Protein AF-0000000084334167 (afdb_homodimer)

Sequence (388 aa):
MSETTDVIQELLEGVALDKNYRTTALDLLEKGESRYVRDLKLNFTSTLTSEHLSTKECALLGLSTAINNTNKPLADYYTKYAEAQGATAADVAEAVGCASLLASNNIFYRFRHFTQKEKYTQIPARIRMQLMMKPVTGKEFFELMSLAISAVNGCEMCVNAHEDSLIK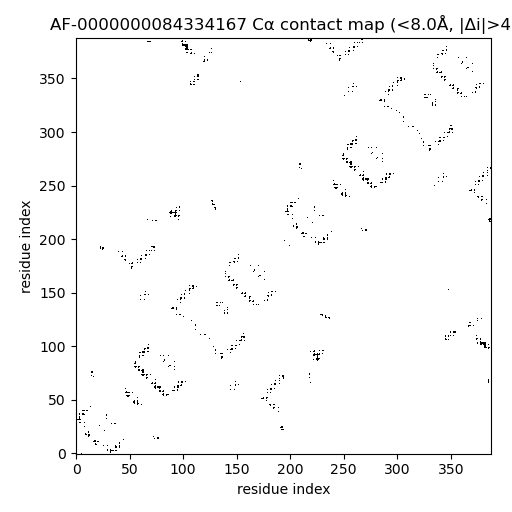LGTTEERIFDAVRIASLVTATGKVVYMSETTDVIQELLEGVALDKNYRTTALDLLEKGESRYVRDLKLNFTSTLTSEHLSTKECALLGLSTAINNTNKPLADYYTKYAEAQGATAADVAEAVGCASLLASNNIFYRFRHFTQKEKYTQIPARIRMQLMMKPVTGKEFFELMSLAISAVNGCEMCVNAHEDSLIKLGTTEERIFDAVRIASLVTATGKVVY

InterPro domains:
  IPR003779 Alkyl hydroperoxide reductase AhpD/CMD-like [PF02627] (142-191)
  IPR004674 Alkylhydroperoxidase AhpD [MF_01676] (8-194)
  IPR004675 Alkylhydroperoxidase AhpD core [TIGR00778] (142-183)
  IPR029032 AhpD-like [G3DSA:1.20.1290.10] (24-194)
  IPR029032 AhpD-like [SSF69118] (28-193)

Radius of gyration: 21.42 Å; Cα contacts (8 Å, |Δi|>4): 583; chains: 2; bounding box: 58×65×52 Å

pLDDT: mean 96.2, std 3.59, range [67.12, 98.88]

Structure (mmCIF, N/CA/C/O backbone):
data_AF-0000000084334167-model_v1
#
loop_
_entity.id
_entity.type
_entity.pdbx_description
1 polymer 'Alkyl hydroperoxide reductase AhpD'
#
loop_
_atom_site.group_PDB
_atom_site.id
_atom_site.type_symbol
_atom_site.label_atom_id
_atom_site.label_alt_id
_atom_site.label_comp_id
_atom_site.label_asym_id
_atom_site.label_entity_id
_atom_site.label_seq_id
_atom_site.pdbx_PDB_ins_code
_atom_site.Cartn_x
_atom_site.Cartn_y
_atom_site.Cartn_z
_atom_site.occupancy
_atom_site.B_iso_or_equiv
_atom_site.auth_seq_id
_atom_site.auth_comp_id
_atom_site.auth_asym_id
_atom_site.auth_atom_id
_atom_site.pdbx_PDB_model_num
ATOM 1 N N . MET A 1 1 ? -16.312 -36.406 5.895 1 72.94 1 MET A N 1
ATOM 2 C CA . MET A 1 1 ? -15.773 -35.094 5.527 1 72.94 1 MET A CA 1
ATOM 3 C C . MET A 1 1 ? -16.516 -34.531 4.312 1 72.94 1 MET A C 1
ATOM 5 O O . MET A 1 1 ? -16.781 -35.25 3.352 1 72.94 1 MET A O 1
ATOM 9 N N . SER A 1 2 ? -17.094 -33.312 4.504 1 85.38 2 SER A N 1
ATOM 10 C CA . SER A 1 2 ? -17.891 -32.75 3.432 1 85.38 2 SER A CA 1
ATOM 11 C C . SER A 1 2 ? -17.047 -32.438 2.199 1 85.38 2 SER A C 1
ATOM 13 O O . SER A 1 2 ? -15.812 -32.406 2.283 1 85.38 2 SER A O 1
ATOM 15 N N . GLU A 1 3 ? -17.656 -32.562 1.034 1 90.06 3 GLU A N 1
ATOM 16 C CA . GLU A 1 3 ? -16.984 -32.219 -0.211 1 90.06 3 GLU A CA 1
ATOM 17 C C . GLU A 1 3 ? -16.234 -30.891 -0.086 1 90.06 3 GLU A C 1
ATOM 19 O O . GLU A 1 3 ? -15.109 -30.75 -0.576 1 90.06 3 GLU A O 1
ATOM 24 N N . THR A 1 4 ? -16.859 -29.969 0.561 1 92.75 4 THR A N 1
ATOM 25 C CA . THR A 1 4 ? -16.25 -28.656 0.755 1 92.75 4 THR A CA 1
ATOM 26 C C . THR A 1 4 ? -14.992 -28.766 1.609 1 92.75 4 THR A C 1
ATOM 28 O O . THR A 1 4 ? -13.992 -28.094 1.337 1 92.75 4 THR A O 1
ATOM 31 N N . THR A 1 5 ? -15.039 -29.531 2.568 1 94.62 5 THR A N 1
ATOM 32 C CA . THR A 1 5 ? -13.859 -29.766 3.402 1 94.62 5 THR A CA 1
ATOM 33 C C . THR A 1 5 ? -12.719 -30.344 2.574 1 94.62 5 THR A C 1
ATOM 35 O O . THR A 1 5 ? -11.562 -29.938 2.732 1 94.62 5 THR A O 1
ATOM 38 N N . ASP A 1 6 ? -13.031 -31.25 1.752 1 95.31 6 ASP A N 1
ATOM 39 C CA . ASP A 1 6 ? -12.023 -31.859 0.894 1 95.31 6 ASP A CA 1
ATOM 40 C C . ASP A 1 6 ? -11.359 -30.828 -0.006 1 95.31 6 ASP A C 1
ATOM 42 O O . ASP A 1 6 ? -10.133 -30.812 -0.16 1 95.31 6 ASP A O 1
ATOM 46 N N . VAL A 1 7 ? -12.141 -30 -0.585 1 95.81 7 VAL A N 1
ATOM 47 C CA . VAL A 1 7 ? -11.625 -28.984 -1.503 1 95.81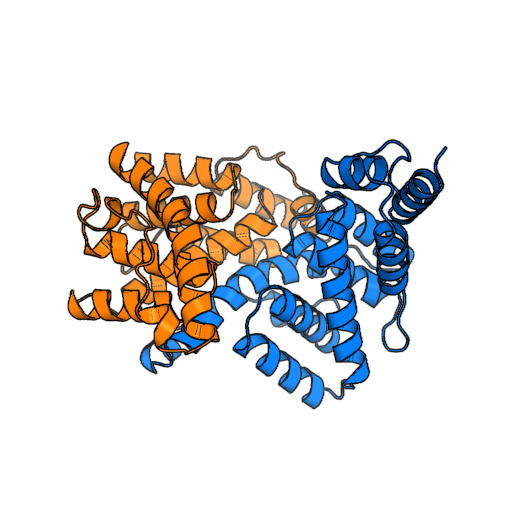 7 VAL A CA 1
ATOM 48 C C . VAL A 1 7 ? -10.766 -27.984 -0.738 1 95.81 7 VAL A C 1
ATOM 50 O O . VAL A 1 7 ? -9.727 -27.531 -1.239 1 95.81 7 VAL A O 1
ATOM 53 N N . ILE A 1 8 ? -11.188 -27.656 0.467 1 96.56 8 ILE A N 1
ATOM 54 C CA . ILE A 1 8 ? -10.398 -26.75 1.3 1 96.56 8 ILE A CA 1
ATOM 55 C C . ILE A 1 8 ? -9.039 -27.375 1.604 1 96.56 8 ILE A C 1
ATOM 57 O O . ILE A 1 8 ? -8.008 -26.703 1.513 1 96.56 8 ILE A O 1
ATOM 61 N N . GLN A 1 9 ? -9.07 -28.594 1.919 1 96.25 9 GLN A N 1
ATOM 62 C CA . GLN A 1 9 ? -7.82 -29.281 2.219 1 96.25 9 GLN A CA 1
ATOM 63 C C . GLN A 1 9 ? -6.922 -29.344 0.987 1 96.25 9 GLN A C 1
ATOM 65 O O . GLN A 1 9 ? -5.699 -29.219 1.097 1 96.25 9 GLN A O 1
ATOM 70 N N . GLU A 1 10 ? -7.457 -29.547 -0.134 1 96.25 10 GLU A N 1
ATOM 71 C CA . GLU A 1 10 ? -6.691 -29.516 -1.375 1 96.25 10 GLU A CA 1
ATOM 72 C C . GLU A 1 10 ? -6.086 -28.141 -1.628 1 96.25 10 GLU A C 1
ATOM 74 O O . GLU A 1 10 ? -4.93 -28.031 -2.051 1 96.25 10 GLU A O 1
ATOM 79 N N . LEU A 1 11 ? -6.867 -27.125 -1.392 1 96.31 11 LEU A N 1
ATOM 80 C CA . LEU A 1 11 ? -6.383 -25.75 -1.525 1 96.31 11 LEU A CA 1
ATOM 81 C C . LEU A 1 11 ? -5.207 -25.5 -0.586 1 96.31 11 LEU A C 1
ATOM 83 O O . LEU A 1 11 ? -4.176 -24.969 -1.005 1 96.31 11 LEU A O 1
ATOM 87 N N . LEU A 1 12 ? -5.41 -25.891 0.655 1 97.19 12 LEU A N 1
ATOM 88 C CA . LEU A 1 12 ? -4.375 -25.672 1.661 1 97.19 12 LEU A CA 1
ATOM 89 C C . LEU A 1 12 ? -3.104 -26.438 1.298 1 97.19 12 LEU A C 1
ATOM 91 O O . LEU A 1 12 ? -1.997 -25.906 1.442 1 97.19 12 LEU A O 1
ATOM 95 N N . GLU A 1 13 ? -3.242 -27.641 0.806 1 95.69 13 GLU A N 1
ATOM 96 C CA . GLU A 1 13 ? -2.098 -28.391 0.311 1 95.69 13 GLU A CA 1
ATOM 97 C C . GLU A 1 13 ? -1.418 -27.672 -0.85 1 95.69 13 GLU A C 1
ATOM 99 O O . GLU A 1 13 ? -0.189 -27.641 -0.937 1 95.69 13 GLU A O 1
ATOM 104 N N . GLY A 1 14 ? -2.182 -27.125 -1.671 1 95.06 14 GLY A N 1
ATOM 105 C CA . GLY A 1 14 ? -1.679 -26.406 -2.828 1 95.06 14 GLY A CA 1
ATOM 106 C C . GLY A 1 14 ? -0.851 -25.188 -2.459 1 95.06 14 GLY A C 1
ATOM 107 O O . GLY A 1 14 ? 0.048 -24.797 -3.205 1 95.06 14 GLY A O 1
ATOM 108 N N . VAL A 1 15 ? -1.166 -24.625 -1.299 1 95.56 15 VAL A N 1
ATOM 109 C CA . VAL A 1 15 ? -0.418 -23.438 -0.874 1 95.56 15 VAL A CA 1
ATOM 110 C C . VAL A 1 15 ? 0.571 -23.828 0.224 1 95.56 15 VAL A C 1
ATOM 112 O O . VAL A 1 15 ? 1.09 -22.953 0.932 1 95.56 15 VAL A O 1
ATOM 115 N N . ALA A 1 16 ? 0.739 -25.125 0.375 1 95.88 16 ALA A N 1
ATOM 116 C CA . ALA A 1 16 ? 1.73 -25.703 1.276 1 95.88 16 ALA A CA 1
ATOM 117 C C . ALA A 1 16 ? 1.433 -25.344 2.729 1 95.88 16 ALA A C 1
ATOM 119 O O . ALA A 1 16 ? 2.344 -25.016 3.49 1 95.88 16 ALA A O 1
ATOM 120 N N . LEU A 1 17 ? 0.202 -25.344 3.07 1 96.62 17 LEU A N 1
ATOM 121 C CA . LEU A 1 17 ? -0.225 -25.156 4.453 1 96.62 17 LEU A CA 1
ATOM 122 C C . LEU A 1 17 ? -0.758 -26.469 5.039 1 96.62 17 LEU A C 1
ATOM 124 O O . LEU A 1 17 ? -1.127 -27.375 4.301 1 96.62 17 LEU A O 1
ATOM 128 N N . ASP A 1 18 ? -0.769 -26.484 6.332 1 97.12 18 ASP A N 1
ATOM 129 C CA . ASP A 1 18 ? -1.311 -27.656 7.039 1 97.12 18 ASP A CA 1
ATOM 130 C C . ASP A 1 18 ? -2.799 -27.828 6.746 1 97.12 18 ASP A C 1
ATOM 132 O O . ASP A 1 18 ? -3.545 -26.844 6.688 1 97.12 18 ASP A O 1
ATOM 136 N N . LYS A 1 19 ? -3.197 -29.062 6.637 1 94.88 19 LYS A N 1
ATOM 137 C CA . LYS A 1 19 ? -4.582 -29.375 6.301 1 94.88 19 LYS A CA 1
ATOM 138 C C . LYS A 1 19 ? -5.543 -28.828 7.352 1 94.88 19 LYS A C 1
ATOM 140 O O . LYS A 1 19 ? -6.723 -28.609 7.062 1 94.88 19 LYS A O 1
ATOM 145 N N . ASN A 1 20 ? -5.027 -28.562 8.57 1 95.06 20 ASN A N 1
ATOM 146 C CA . ASN A 1 20 ? -5.883 -28.094 9.648 1 95.06 20 ASN A CA 1
ATOM 147 C C . ASN A 1 20 ? -5.805 -26.578 9.789 1 95.06 20 ASN A C 1
ATOM 149 O O . ASN A 1 20 ? -6.441 -26 10.672 1 95.06 20 ASN A O 1
ATOM 153 N N . TYR A 1 21 ? -5.047 -25.953 9 1 96.56 21 TYR A N 1
ATOM 154 C CA . TYR A 1 21 ? -4.988 -24.484 8.992 1 96.56 21 TYR A CA 1
ATOM 155 C C . TYR A 1 21 ? -6.371 -23.891 8.781 1 96.56 21 TYR A C 1
ATOM 157 O O . TYR A 1 21 ? -7.145 -24.375 7.949 1 96.56 21 TYR A O 1
ATOM 165 N N . ARG A 1 22 ? -6.703 -22.938 9.602 1 95.06 22 ARG A N 1
ATOM 166 C CA . ARG A 1 22 ? -8 -22.297 9.438 1 95.06 22 ARG A CA 1
ATOM 167 C C . ARG A 1 22 ? -7.906 -20.797 9.727 1 95.06 22 ARG A C 1
ATOM 169 O O . ARG A 1 22 ? -7.098 -20.375 10.547 1 95.06 22 ARG A O 1
ATOM 176 N N . THR A 1 23 ? -8.688 -20.156 8.977 1 96.81 23 THR A N 1
ATOM 177 C CA . THR A 1 23 ? -9.016 -18.766 9.227 1 96.81 23 THR A CA 1
ATOM 178 C C . THR A 1 23 ? -10.516 -18.594 9.445 1 96.81 23 THR A C 1
ATOM 180 O O . THR A 1 23 ? -11.297 -19.516 9.18 1 96.81 23 THR A O 1
ATOM 183 N N . THR A 1 24 ? -10.961 -17.422 9.953 1 95.75 24 THR A N 1
ATOM 184 C CA . THR A 1 24 ? -12.383 -17.141 10.094 1 95.75 24 THR A CA 1
ATOM 185 C C . THR A 1 24 ? -13.102 -17.328 8.758 1 95.75 24 THR A C 1
ATOM 187 O O . THR A 1 24 ? -14.195 -17.906 8.711 1 95.75 24 THR A O 1
ATOM 190 N N . ALA A 1 25 ? -12.516 -16.891 7.672 1 95.5 25 ALA A N 1
ATOM 191 C CA . ALA A 1 25 ? -13.109 -17 6.34 1 95.5 25 ALA A CA 1
ATOM 192 C C . ALA A 1 25 ? -13.258 -18.453 5.918 1 95.5 25 ALA A C 1
ATOM 194 O O . ALA A 1 25 ? -14.312 -18.875 5.441 1 95.5 25 ALA A O 1
ATOM 195 N N . LEU A 1 26 ? -12.156 -19.203 6.09 1 95.69 26 LEU A N 1
ATOM 196 C CA . LEU A 1 26 ? -12.195 -20.609 5.727 1 95.69 26 LEU A CA 1
ATOM 197 C C . LEU A 1 26 ? -13.25 -21.359 6.543 1 95.69 26 LEU A C 1
ATOM 199 O O . LEU A 1 26 ? -14 -22.172 6 1 95.69 26 LEU A O 1
ATOM 203 N N . ASP A 1 27 ? -13.375 -21.047 7.824 1 96.06 27 ASP A N 1
ATOM 204 C CA . ASP A 1 27 ? -14.344 -21.672 8.703 1 96.06 27 ASP A CA 1
ATOM 205 C C . ASP A 1 27 ? -15.773 -21.406 8.234 1 96.06 27 ASP A C 1
ATOM 207 O O . ASP A 1 27 ? -16.609 -22.312 8.203 1 96.06 27 ASP A O 1
ATOM 211 N N . LEU A 1 28 ? -16 -20.188 7.871 1 95.81 28 LEU A N 1
ATOM 212 C CA . LEU A 1 28 ? -17.344 -19.797 7.441 1 95.81 28 LEU A CA 1
ATOM 213 C C . LEU A 1 28 ? -17.703 -20.469 6.117 1 95.81 28 LEU A C 1
ATOM 215 O O . LEU A 1 28 ? -18.828 -20.922 5.93 1 95.81 28 LEU A O 1
ATOM 219 N N . LEU A 1 29 ? -16.734 -20.5 5.18 1 95.62 29 LEU A N 1
ATOM 220 C CA . LEU A 1 29 ? -16.969 -21.172 3.898 1 95.62 29 LEU A CA 1
ATOM 221 C C . LEU A 1 29 ? -17.234 -22.656 4.09 1 95.62 29 LEU A C 1
ATOM 223 O O . LEU A 1 29 ? -18.078 -23.234 3.412 1 95.62 29 LEU A O 1
ATOM 227 N N . GLU A 1 30 ? -16.5 -23.25 4.926 1 95.19 30 GLU A N 1
ATOM 228 C CA . GLU A 1 30 ? -16.672 -24.672 5.207 1 95.19 30 GLU A CA 1
ATOM 229 C C . GLU A 1 30 ? -18.031 -24.938 5.848 1 95.19 30 GLU A C 1
ATOM 231 O O . GLU A 1 30 ? -18.766 -25.844 5.414 1 95.19 30 GLU A O 1
ATOM 236 N N . LYS A 1 31 ? -18.344 -24.188 6.898 1 95.62 31 LYS A N 1
ATOM 237 C CA . LYS A 1 31 ? -19.609 -24.359 7.609 1 95.62 31 LYS A CA 1
ATOM 238 C C . LYS A 1 31 ? -20.797 -24.188 6.668 1 95.62 31 LYS A C 1
ATOM 240 O O . LYS A 1 31 ? -21.812 -24.891 6.797 1 95.62 31 LYS A O 1
ATOM 245 N N . GLY A 1 32 ? -20.641 -23.297 5.719 1 96.5 32 GLY A N 1
ATOM 246 C CA . GLY A 1 32 ? -21.703 -23 4.777 1 96.5 32 GLY A CA 1
ATOM 247 C C . GLY A 1 32 ? -21.703 -23.938 3.576 1 96.5 32 GLY A C 1
ATOM 248 O O . GLY A 1 32 ? -22.609 -23.875 2.74 1 96.5 32 GLY A O 1
ATOM 249 N N . GLU A 1 33 ? -20.625 -24.797 3.461 1 94.81 33 GLU A N 1
ATOM 250 C CA . GLU A 1 33 ? -20.469 -25.688 2.316 1 94.81 33 GLU A CA 1
ATOM 251 C C . GLU A 1 33 ? -20.469 -24.906 1.004 1 94.81 33 GLU A C 1
ATOM 253 O O . GLU A 1 33 ? -21.203 -25.25 0.073 1 94.81 33 GLU A O 1
ATOM 258 N N . SER A 1 34 ? -19.812 -23.875 1.021 1 95.5 34 SER A N 1
ATOM 259 C CA . SER A 1 34 ? -19.844 -22.922 -0.092 1 95.5 34 SER A CA 1
ATOM 260 C C . SER A 1 34 ? -19.25 -23.547 -1.355 1 95.5 34 SER A C 1
ATOM 262 O O . SER A 1 34 ? -18.141 -24.078 -1.329 1 95.5 34 SER A O 1
ATOM 264 N N . ARG A 1 35 ? -19.859 -23.297 -2.482 1 93.62 35 ARG A N 1
ATOM 265 C CA . ARG A 1 35 ? -19.359 -23.781 -3.773 1 93.62 35 ARG A CA 1
ATOM 266 C C . ARG A 1 35 ? -18.203 -22.906 -4.266 1 93.62 35 ARG A C 1
ATOM 268 O O . ARG A 1 35 ? -17.469 -23.312 -5.164 1 93.62 35 ARG A O 1
ATOM 275 N N . TYR A 1 36 ? -18.047 -21.766 -3.65 1 96.69 36 TYR A N 1
ATOM 276 C CA . TYR A 1 36 ? -17.016 -20.828 -4.066 1 96.69 36 TYR A CA 1
ATOM 277 C C . TYR A 1 36 ? -15.625 -21.422 -3.859 1 96.69 36 TYR A C 1
ATOM 279 O O . TYR A 1 36 ? -14.68 -21.078 -4.566 1 96.69 36 TYR A O 1
ATOM 287 N N . VAL A 1 37 ? -15.5 -22.344 -2.998 1 96 37 VAL A N 1
ATOM 288 C CA . VAL A 1 37 ? -14.195 -22.891 -2.639 1 96 37 VAL A CA 1
ATOM 289 C C . VAL A 1 37 ? -13.57 -23.578 -3.852 1 96 37 VAL A C 1
ATOM 291 O O . VAL A 1 37 ? -12.352 -23.547 -4.023 1 96 37 VAL A O 1
ATOM 294 N N . ARG A 1 38 ? -14.328 -24.141 -4.609 1 95.5 38 ARG A N 1
ATOM 295 C CA . ARG A 1 38 ? -13.82 -24.797 -5.812 1 95.5 38 ARG A CA 1
ATOM 296 C C . ARG A 1 38 ? -13.266 -23.766 -6.797 1 95.5 38 ARG A C 1
ATOM 298 O O . ARG A 1 38 ? -12.195 -23.969 -7.375 1 95.5 38 ARG A O 1
ATOM 305 N N . ASP A 1 39 ? -14.031 -22.703 -7.074 1 97.25 39 ASP A N 1
ATOM 306 C CA . ASP A 1 39 ? -13.547 -21.609 -7.926 1 97.25 39 ASP A CA 1
ATOM 307 C C . ASP A 1 39 ? -12.234 -21.031 -7.395 1 97.25 39 ASP A C 1
ATOM 309 O O . ASP A 1 39 ? -11.305 -20.797 -8.164 1 97.25 39 ASP A O 1
ATOM 313 N N . LEU A 1 40 ? -12.227 -20.812 -6.074 1 97.38 40 LEU A N 1
ATOM 314 C CA . LEU A 1 40 ? -11.047 -20.25 -5.43 1 97.38 40 LEU A CA 1
ATOM 315 C C . LEU A 1 40 ? -9.828 -21.125 -5.668 1 97.38 40 LEU A C 1
ATOM 317 O O . LEU A 1 40 ? -8.758 -20.625 -6.023 1 97.38 40 LEU A O 1
ATOM 321 N N . LYS A 1 41 ? -9.977 -22.359 -5.48 1 96.94 41 LYS A N 1
ATOM 322 C CA . LYS A 1 41 ? -8.883 -23.312 -5.672 1 96.94 41 LYS A CA 1
ATOM 323 C C . LYS A 1 41 ? -8.383 -23.281 -7.113 1 96.94 41 LYS A C 1
ATOM 325 O O . LYS A 1 41 ? -7.176 -23.188 -7.355 1 96.94 41 LYS A O 1
ATOM 330 N N . LEU A 1 42 ? -9.258 -23.359 -8.039 1 97.12 42 LEU A N 1
ATOM 331 C CA . LEU A 1 42 ? -8.883 -23.391 -9.445 1 97.12 42 LEU A CA 1
ATOM 332 C C . LEU A 1 42 ? -8.273 -22.062 -9.875 1 97.12 42 LEU A C 1
ATOM 334 O O . LEU A 1 42 ? -7.316 -22.031 -10.656 1 97.12 42 LEU A O 1
ATOM 338 N N . ASN A 1 43 ? -8.867 -20.969 -9.414 1 97.81 43 ASN A N 1
ATOM 339 C CA . ASN A 1 43 ? -8.297 -19.656 -9.688 1 97.81 43 ASN A CA 1
ATOM 340 C C . ASN A 1 43 ? -6.883 -19.547 -9.133 1 97.81 43 ASN A C 1
ATOM 342 O O . ASN A 1 43 ? -5.984 -19.031 -9.805 1 97.81 43 ASN A O 1
ATOM 346 N N . PHE A 1 44 ? -6.695 -20.016 -7.938 1 98.19 44 PHE A N 1
ATOM 347 C CA . PHE A 1 44 ? -5.355 -19.984 -7.367 1 98.19 44 PHE A CA 1
ATOM 348 C C . PHE A 1 44 ? -4.387 -20.797 -8.219 1 98.19 44 PHE A C 1
ATOM 350 O O . PHE A 1 44 ? -3.293 -20.328 -8.539 1 98.19 44 PHE A O 1
ATOM 357 N N . THR A 1 45 ? -4.75 -21.969 -8.602 1 97.62 45 THR A N 1
ATOM 358 C CA . THR A 1 45 ? -3.887 -22.859 -9.375 1 97.62 45 THR A CA 1
ATOM 359 C C . THR A 1 45 ? -3.482 -22.203 -10.695 1 97.62 45 THR A C 1
ATOM 361 O O . THR A 1 45 ? -2.361 -22.391 -11.172 1 97.62 45 THR A O 1
ATOM 364 N N . SER A 1 46 ? -4.316 -21.438 -11.219 1 97.5 46 SER A N 1
ATOM 365 C CA . SER A 1 46 ? -4.074 -20.812 -12.508 1 97.5 46 SER A CA 1
ATOM 366 C C . SER A 1 46 ? -3.061 -19.688 -12.398 1 97.5 46 SER A C 1
ATOM 368 O O . SER A 1 46 ? -2.611 -19.141 -13.406 1 97.5 46 SER A O 1
ATOM 370 N N . THR A 1 47 ? -2.74 -19.297 -11.203 1 98.38 47 THR A N 1
ATOM 371 C CA . THR A 1 47 ? -1.73 -18.266 -11.039 1 98.38 47 THR A CA 1
ATOM 372 C C . THR A 1 47 ? -0.327 -18.844 -11.164 1 98.38 47 THR A C 1
ATOM 374 O O . THR A 1 47 ? 0.654 -18.109 -11.258 1 98.38 47 THR A O 1
ATOM 377 N N . LEU A 1 48 ? -0.208 -20.125 -11.227 1 98.12 48 LEU A N 1
ATOM 378 C CA . LEU A 1 48 ? 1.088 -20.766 -11.078 1 98.12 48 LEU A CA 1
ATOM 379 C C . LEU A 1 48 ? 1.783 -20.922 -12.422 1 98.12 48 LEU A C 1
ATOM 381 O O . LEU A 1 48 ? 3 -21.125 -12.477 1 98.12 48 LEU A O 1
ATOM 385 N N . THR A 1 49 ? 0.991 -20.859 -13.461 1 97.69 49 THR A N 1
ATOM 386 C CA . THR A 1 49 ? 1.523 -20.969 -14.812 1 97.69 49 THR A CA 1
ATOM 387 C C . THR A 1 49 ? 0.83 -19.969 -15.742 1 97.69 49 THR A C 1
ATOM 389 O O . THR A 1 49 ? -0.197 -19.391 -15.391 1 97.69 49 THR A O 1
ATOM 392 N N . SER A 1 50 ? 1.448 -19.734 -16.844 1 97.62 50 SER A N 1
ATOM 393 C CA . SER A 1 50 ? 0.918 -18.828 -17.859 1 97.62 50 SER A CA 1
ATOM 394 C C . SER A 1 50 ? 1.462 -19.172 -19.234 1 97.62 50 SER A C 1
ATOM 396 O O . SER A 1 50 ? 2.57 -19.703 -19.359 1 97.62 50 SER A O 1
ATOM 398 N N . GLU A 1 51 ? 0.652 -18.922 -20.203 1 96.94 51 GLU A N 1
ATOM 399 C CA . GLU A 1 51 ? 1.094 -19.094 -21.594 1 96.94 51 GLU A CA 1
ATOM 400 C C . GLU A 1 51 ? 2.125 -18.047 -21.969 1 96.94 51 GLU A C 1
ATOM 402 O O . GLU A 1 51 ? 2.996 -18.297 -22.812 1 96.94 51 GLU A O 1
ATOM 407 N N . HIS A 1 52 ? 2.195 -16.906 -21.344 1 98.38 52 HIS A N 1
ATOM 408 C CA . HIS A 1 52 ? 2.975 -15.773 -21.812 1 98.38 52 HIS A CA 1
ATOM 409 C C . HIS A 1 52 ? 4.027 -15.359 -20.797 1 98.38 52 HIS A C 1
ATOM 411 O O . HIS A 1 52 ? 4.719 -14.352 -20.969 1 98.38 52 HIS A O 1
ATOM 417 N N . LEU A 1 53 ? 4.086 -16.031 -19.688 1 98.5 53 LEU A N 1
ATOM 418 C CA . LEU A 1 53 ? 5.094 -15.82 -18.656 1 98.5 53 LEU A CA 1
ATOM 419 C C . LEU A 1 53 ? 5.781 -17.125 -18.281 1 98.5 53 LEU A C 1
ATOM 421 O O . LEU A 1 53 ? 5.156 -18.188 -18.312 1 98.5 53 LEU A O 1
ATOM 425 N N . SER A 1 54 ? 7.055 -17.047 -17.953 1 98.5 54 SER A N 1
ATOM 426 C CA . SER A 1 54 ? 7.699 -18.219 -17.359 1 98.5 54 SER A CA 1
ATOM 427 C C . SER A 1 54 ? 7.141 -18.516 -15.977 1 98.5 54 SER A C 1
ATOM 429 O O . SER A 1 54 ? 6.578 -17.641 -15.32 1 98.5 54 SER A O 1
ATOM 431 N N . THR A 1 55 ? 7.32 -19.703 -15.5 1 98.62 55 THR A N 1
ATOM 432 C CA . THR A 1 55 ? 6.848 -20.094 -14.18 1 98.62 55 THR A CA 1
ATOM 433 C C . THR A 1 55 ? 7.547 -19.281 -13.094 1 98.62 55 THR A C 1
ATOM 435 O O . THR A 1 55 ? 6.926 -18.906 -12.102 1 98.62 55 THR A O 1
ATOM 438 N N . LYS A 1 56 ? 8.828 -19.031 -13.305 1 98.69 56 LYS A N 1
ATOM 439 C CA . LYS A 1 56 ? 9.562 -18.188 -12.375 1 98.69 56 LYS A CA 1
ATOM 440 C C . LYS A 1 56 ? 8.938 -16.797 -12.289 1 98.69 56 LYS A C 1
ATOM 442 O O . LYS A 1 56 ? 8.797 -16.234 -11.195 1 98.69 56 LYS A O 1
ATOM 447 N N . GLU A 1 57 ? 8.547 -16.281 -13.398 1 98.75 57 GLU A N 1
ATOM 448 C CA . GLU A 1 57 ? 7.926 -14.961 -13.445 1 98.75 57 GLU A CA 1
ATOM 449 C C . GLU A 1 57 ? 6.57 -14.961 -12.742 1 98.75 57 GLU A C 1
ATOM 451 O O . GLU A 1 57 ? 6.238 -14.023 -12.016 1 98.75 57 GLU A O 1
ATOM 456 N N . CYS A 1 58 ? 5.766 -16 -12.945 1 98.88 58 CYS A N 1
ATOM 457 C CA . CYS A 1 58 ? 4.496 -16.141 -12.242 1 98.88 58 CYS A CA 1
ATOM 458 C C . CYS A 1 58 ? 4.707 -16.125 -10.734 1 98.88 58 CYS A C 1
ATOM 460 O O . CYS A 1 58 ? 3.986 -15.445 -10.008 1 98.88 58 CYS A O 1
ATOM 462 N N . ALA A 1 59 ? 5.707 -16.828 -10.305 1 98.81 59 ALA A N 1
ATOM 463 C CA . ALA A 1 59 ? 6.008 -16.938 -8.875 1 98.81 59 ALA A CA 1
ATOM 464 C C . ALA A 1 59 ? 6.406 -15.594 -8.297 1 98.81 59 ALA A C 1
ATOM 466 O O . ALA A 1 59 ? 5.949 -15.219 -7.215 1 98.81 59 ALA A O 1
ATOM 467 N N . LEU A 1 60 ? 7.219 -14.867 -9.016 1 98.88 60 LEU A N 1
ATOM 468 C CA . LEU A 1 60 ? 7.703 -13.578 -8.523 1 98.88 60 LEU A CA 1
ATOM 469 C C . LEU A 1 60 ? 6.586 -12.539 -8.531 1 98.88 60 LEU A C 1
ATOM 471 O O . LEU A 1 60 ? 6.527 -11.68 -7.652 1 98.88 60 LEU A O 1
ATOM 475 N N . LEU A 1 61 ? 5.691 -12.602 -9.523 1 98.88 61 LEU A N 1
ATOM 476 C CA . LEU A 1 61 ? 4.508 -11.742 -9.531 1 98.88 61 LEU A CA 1
ATOM 477 C C . LEU A 1 61 ? 3.611 -12.039 -8.328 1 98.88 61 LEU A C 1
ATOM 479 O O . LEU A 1 61 ? 3.133 -11.125 -7.664 1 98.88 61 LEU A O 1
ATOM 483 N N . GLY A 1 62 ? 3.426 -13.344 -8.117 1 98.88 62 GLY A N 1
ATOM 484 C CA . GLY A 1 62 ? 2.656 -13.734 -6.949 1 98.88 62 GLY A CA 1
ATOM 485 C C . GLY A 1 62 ? 3.264 -13.25 -5.645 1 98.88 62 GLY A C 1
ATOM 486 O O . GLY A 1 62 ? 2.555 -12.742 -4.773 1 98.88 62 GLY A O 1
ATOM 487 N N . LEU A 1 63 ? 4.586 -13.367 -5.523 1 98.88 63 LEU A N 1
ATOM 488 C CA . LEU A 1 63 ? 5.289 -12.938 -4.32 1 98.88 63 LEU A CA 1
ATOM 489 C C . LEU A 1 63 ? 5.133 -11.438 -4.113 1 98.88 63 LEU A C 1
ATOM 491 O O . LEU A 1 63 ? 4.789 -10.984 -3.016 1 98.88 63 LEU A O 1
ATOM 495 N N . SER A 1 64 ? 5.41 -10.656 -5.156 1 98.88 64 SER A N 1
ATOM 496 C CA . SER A 1 64 ? 5.305 -9.211 -5.035 1 98.88 64 SER A CA 1
ATOM 497 C C . SER A 1 64 ? 3.902 -8.789 -4.617 1 98.88 64 SER A C 1
ATOM 499 O O . SER A 1 64 ? 3.738 -7.875 -3.805 1 98.88 64 SER A O 1
ATOM 501 N N . THR A 1 65 ? 2.889 -9.461 -5.137 1 98.81 65 THR A N 1
ATOM 502 C CA . THR A 1 65 ? 1.502 -9.156 -4.797 1 98.81 65 THR A CA 1
ATOM 503 C C . THR A 1 65 ? 1.213 -9.516 -3.34 1 98.81 65 THR A C 1
ATOM 505 O O . THR A 1 65 ? 0.571 -8.742 -2.623 1 98.81 65 THR A O 1
ATOM 508 N N . ALA A 1 66 ? 1.701 -10.672 -2.916 1 98.75 66 ALA A N 1
ATOM 509 C CA . ALA A 1 66 ? 1.516 -11.094 -1.529 1 98.75 66 ALA A CA 1
ATOM 510 C C . ALA A 1 66 ? 2.172 -10.109 -0.564 1 98.75 66 ALA A C 1
ATOM 512 O O . ALA A 1 66 ? 1.613 -9.797 0.49 1 98.75 66 ALA A O 1
ATOM 513 N N . ILE A 1 67 ? 3.373 -9.633 -0.941 1 98.56 67 ILE A N 1
ATOM 514 C CA . ILE A 1 67 ? 4.086 -8.648 -0.135 1 98.56 67 ILE A CA 1
ATOM 515 C C . ILE A 1 67 ? 3.295 -7.34 -0.099 1 98.56 67 ILE A C 1
ATOM 517 O O . ILE A 1 67 ? 3.119 -6.746 0.966 1 98.56 67 ILE A O 1
ATOM 521 N N . ASN A 1 68 ? 2.863 -6.914 -1.259 1 98.44 68 ASN A N 1
ATOM 522 C CA . ASN A 1 68 ? 2.066 -5.695 -1.354 1 98.44 68 ASN A CA 1
ATOM 523 C C . ASN A 1 68 ? 0.843 -5.754 -0.444 1 98.44 68 ASN A C 1
ATOM 525 O O . ASN A 1 68 ? 0.432 -4.738 0.117 1 98.44 68 ASN A O 1
ATOM 529 N N . ASN A 1 69 ? 0.3 -6.949 -0.254 1 97.38 69 ASN A N 1
ATOM 530 C CA . ASN A 1 69 ? -0.914 -7.148 0.529 1 97.38 69 ASN A CA 1
ATOM 531 C C . ASN A 1 69 ? -0.594 -7.555 1.965 1 97.38 69 ASN A C 1
ATOM 533 O O . ASN A 1 69 ? -1.498 -7.867 2.742 1 97.38 69 ASN A O 1
ATOM 537 N N . THR A 1 70 ? 0.664 -7.645 2.297 1 96.38 70 THR A N 1
ATOM 538 C CA . THR A 1 70 ? 1.165 -8.039 3.607 1 96.38 70 THR A CA 1
ATOM 539 C C . THR A 1 70 ? 0.577 -9.383 4.027 1 96.38 70 THR A C 1
ATOM 541 O O . THR A 1 70 ? 0.082 -9.531 5.148 1 96.38 70 THR A O 1
ATOM 544 N N . ASN A 1 71 ? 0.503 -10.297 3.123 1 97.38 71 ASN A N 1
ATOM 545 C CA . ASN A 1 71 ? -0.027 -11.641 3.336 1 97.38 71 ASN A CA 1
ATOM 546 C C . ASN A 1 71 ? 1.09 -12.656 3.561 1 97.38 71 ASN A C 1
ATOM 548 O O . ASN A 1 71 ? 1.714 -13.117 2.604 1 97.38 71 ASN A O 1
ATOM 552 N N . LYS A 1 72 ? 1.304 -13.07 4.719 1 96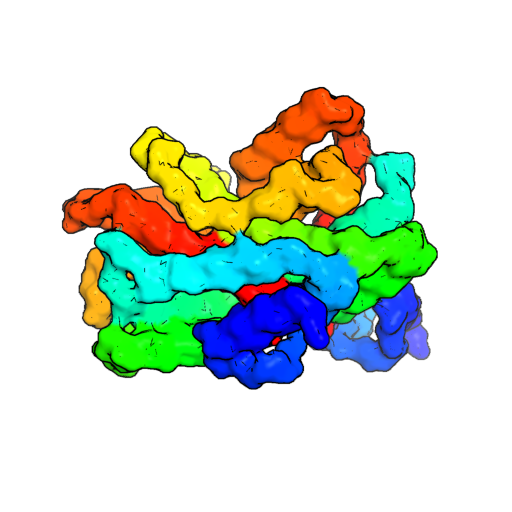.62 72 LYS A N 1
ATOM 553 C CA . LYS A 1 72 ? 2.471 -13.875 5.07 1 96.62 72 LYS A CA 1
ATOM 554 C C . LYS A 1 72 ? 2.383 -15.266 4.453 1 96.62 72 LYS A C 1
ATOM 556 O O . LYS A 1 72 ? 3.328 -15.727 3.809 1 96.62 72 LYS A O 1
ATOM 561 N N . PRO A 1 73 ? 1.299 -16.016 4.641 1 97.62 73 PRO A N 1
ATOM 562 C CA . PRO A 1 73 ? 1.285 -17.391 4.109 1 97.62 73 PRO A CA 1
ATOM 563 C C . PRO A 1 73 ? 1.505 -17.438 2.598 1 97.62 73 PRO A C 1
ATOM 565 O O . PRO A 1 73 ? 2.213 -18.312 2.102 1 97.62 73 PRO A O 1
ATOM 568 N N . LEU A 1 74 ? 0.946 -16.484 1.913 1 98.38 74 LEU A N 1
ATOM 569 C CA . LEU A 1 74 ? 1.126 -16.5 0.466 1 98.38 74 LEU A CA 1
ATOM 570 C C . LEU A 1 74 ? 2.523 -16.016 0.09 1 98.38 74 LEU A C 1
ATOM 572 O O . LEU A 1 74 ? 3.102 -16.469 -0.896 1 98.38 74 LEU A O 1
ATOM 576 N N . ALA A 1 75 ? 3.066 -15.023 0.86 1 98.5 75 ALA A N 1
ATOM 577 C CA . ALA A 1 75 ? 4.449 -14.617 0.631 1 98.5 75 ALA A CA 1
ATOM 578 C C . ALA A 1 75 ? 5.406 -15.789 0.812 1 98.5 75 ALA A C 1
ATOM 580 O O . ALA A 1 75 ? 6.309 -15.992 -0.005 1 98.5 75 ALA A O 1
ATOM 581 N N . ASP A 1 76 ? 5.211 -16.531 1.852 1 97.88 76 ASP A N 1
ATOM 582 C CA . ASP A 1 76 ? 6.043 -17.703 2.098 1 97.88 76 ASP A CA 1
ATOM 583 C C . ASP A 1 76 ? 5.918 -18.719 0.959 1 97.88 76 ASP A C 1
ATOM 585 O O . ASP A 1 76 ? 6.918 -19.266 0.49 1 97.88 76 ASP A O 1
ATOM 589 N N . TYR A 1 77 ? 4.68 -18.938 0.517 1 98.56 77 TYR A N 1
ATOM 590 C CA . TYR A 1 77 ? 4.441 -19.922 -0.539 1 98.56 77 TYR A CA 1
ATOM 591 C C . TYR A 1 77 ? 5.145 -19.516 -1.828 1 98.56 77 TYR A C 1
ATOM 593 O O . TYR A 1 77 ? 5.887 -20.312 -2.414 1 98.56 77 TYR A O 1
ATOM 601 N N . TYR A 1 78 ? 4.93 -18.297 -2.236 1 98.69 78 TYR A N 1
ATOM 602 C CA . TYR A 1 78 ? 5.453 -17.875 -3.531 1 98.69 78 TYR A CA 1
ATOM 603 C C . TYR A 1 78 ? 6.969 -17.719 -3.479 1 98.69 78 TYR A C 1
ATOM 605 O O . TYR A 1 78 ? 7.645 -17.812 -4.504 1 98.69 78 TYR A O 1
ATOM 613 N N . THR A 1 79 ? 7.512 -17.422 -2.285 1 98.75 79 THR A N 1
ATOM 614 C CA . THR A 1 79 ? 8.961 -17.422 -2.141 1 98.75 79 THR A CA 1
ATOM 615 C C . THR A 1 79 ? 9.539 -18.797 -2.459 1 98.75 79 THR A C 1
ATOM 617 O O . THR A 1 79 ? 10.438 -18.922 -3.293 1 98.75 79 THR A O 1
ATOM 620 N N . LYS A 1 80 ? 9.023 -19.797 -1.856 1 98.56 80 LYS A N 1
ATOM 621 C CA . LYS A 1 80 ? 9.492 -21.172 -2.08 1 98.56 80 LYS A CA 1
ATOM 622 C C . LYS A 1 80 ? 9.25 -21.594 -3.525 1 98.56 80 LYS A C 1
ATOM 624 O O . LYS A 1 80 ? 10.102 -22.266 -4.129 1 98.56 80 LYS A O 1
ATOM 629 N N . TYR A 1 81 ? 8.047 -21.219 -4.023 1 98.5 81 TYR A N 1
ATOM 630 C CA . TYR A 1 81 ? 7.703 -21.547 -5.398 1 98.5 81 TYR A CA 1
ATOM 631 C C . TYR A 1 81 ? 8.688 -20.906 -6.375 1 98.5 81 TYR A C 1
ATOM 633 O O . TYR A 1 81 ? 9.156 -21.562 -7.312 1 98.5 81 TYR A O 1
ATOM 641 N N . ALA A 1 82 ? 9.039 -19.656 -6.172 1 98.69 82 ALA A N 1
ATOM 642 C CA . ALA A 1 82 ? 10 -18.953 -7.016 1 98.69 82 ALA A CA 1
ATOM 643 C C . ALA A 1 82 ? 11.375 -19.609 -6.949 1 98.69 82 ALA A C 1
ATOM 645 O O . ALA A 1 82 ? 12.016 -19.828 -7.98 1 98.69 82 ALA A O 1
ATOM 646 N N . GLU A 1 83 ? 11.812 -19.922 -5.785 1 98.5 83 GLU A N 1
ATOM 647 C CA . GLU A 1 83 ? 13.109 -20.562 -5.602 1 98.5 83 GLU A CA 1
ATOM 648 C C . GLU A 1 83 ? 13.156 -21.922 -6.309 1 98.5 83 GLU A C 1
ATOM 650 O O . GLU A 1 83 ? 14.164 -22.266 -6.938 1 98.5 83 GLU A O 1
ATOM 655 N N . ALA A 1 84 ? 12.078 -22.656 -6.23 1 98.5 84 ALA A N 1
ATOM 656 C CA . ALA A 1 84 ? 11.992 -23.953 -6.883 1 98.5 84 ALA A CA 1
ATOM 657 C C . ALA A 1 84 ? 12.062 -23.812 -8.398 1 98.5 84 ALA A C 1
ATOM 659 O O . ALA A 1 84 ? 12.445 -24.75 -9.102 1 98.5 84 ALA A O 1
ATOM 660 N N . GLN A 1 85 ? 11.75 -22.625 -8.883 1 98.25 85 GLN A N 1
ATOM 661 C CA . GLN A 1 85 ? 11.781 -22.391 -10.32 1 98.25 85 GLN A CA 1
ATOM 662 C C . GLN A 1 85 ? 13.047 -21.656 -10.734 1 98.25 85 GLN A C 1
ATOM 664 O O . GLN A 1 85 ? 13.117 -21.094 -11.828 1 98.25 85 GLN A O 1
ATOM 669 N N . GLY A 1 86 ? 14.023 -21.484 -9.805 1 98.06 86 GLY A N 1
ATOM 670 C CA . GLY A 1 86 ? 15.344 -20.969 -10.156 1 98.06 86 GLY A CA 1
ATOM 671 C C . GLY A 1 86 ? 15.531 -19.516 -9.797 1 98.06 86 GLY A C 1
ATOM 672 O O . GLY A 1 86 ? 16.531 -18.906 -10.172 1 98.06 86 GLY A O 1
ATOM 673 N N . ALA A 1 87 ? 14.586 -18.953 -9.125 1 98.38 87 ALA A N 1
ATOM 674 C CA . ALA A 1 87 ? 14.789 -17.578 -8.688 1 98.38 87 ALA A CA 1
ATOM 675 C C . ALA A 1 87 ? 15.914 -17.484 -7.66 1 98.38 87 ALA A C 1
ATOM 677 O O . ALA A 1 87 ? 16 -18.297 -6.742 1 98.38 87 ALA A O 1
ATOM 678 N N . THR A 1 88 ? 16.781 -16.516 -7.828 1 98.25 88 THR A N 1
ATOM 679 C CA . THR A 1 88 ? 17.844 -16.234 -6.863 1 98.25 88 THR A CA 1
ATOM 680 C C . THR A 1 88 ? 17.297 -15.43 -5.688 1 98.25 88 THR A C 1
ATOM 682 O O . THR A 1 88 ? 16.188 -14.906 -5.746 1 98.25 88 THR A O 1
ATOM 685 N N . ALA A 1 89 ? 18.094 -15.383 -4.711 1 97.88 89 ALA A N 1
ATOM 686 C CA . ALA A 1 89 ? 17.734 -14.539 -3.574 1 97.88 89 ALA A CA 1
ATOM 687 C C . ALA A 1 89 ? 17.562 -13.086 -4.004 1 97.88 89 ALA A C 1
ATOM 689 O O . ALA A 1 89 ? 16.719 -12.367 -3.461 1 97.88 89 ALA A O 1
ATOM 690 N N . ALA A 1 90 ? 18.344 -12.648 -4.922 1 97.44 90 ALA A N 1
ATOM 691 C CA . ALA A 1 90 ? 18.266 -11.281 -5.43 1 97.44 90 ALA A CA 1
ATOM 692 C C . ALA A 1 90 ? 16.953 -11.047 -6.184 1 97.44 90 ALA A C 1
ATOM 694 O O . ALA A 1 90 ? 16.359 -9.977 -6.078 1 97.44 90 ALA A O 1
ATOM 695 N N . ASP A 1 91 ? 16.531 -12.047 -6.953 1 98.25 91 ASP A N 1
ATOM 696 C CA . ASP A 1 91 ? 15.234 -11.969 -7.629 1 98.25 91 ASP A CA 1
ATOM 697 C C . ASP A 1 91 ? 14.102 -11.766 -6.629 1 98.25 91 ASP A C 1
ATOM 699 O O . ASP A 1 91 ? 13.25 -10.898 -6.812 1 98.25 91 ASP A O 1
ATOM 703 N N . VAL A 1 92 ? 14.133 -12.578 -5.648 1 98.56 92 VAL A N 1
ATOM 704 C CA . VAL A 1 92 ? 13.109 -12.586 -4.609 1 98.56 92 VAL A CA 1
ATOM 705 C C . VAL A 1 92 ? 13.102 -11.242 -3.885 1 98.56 92 VAL A C 1
ATOM 707 O O . VAL A 1 92 ? 12.039 -10.641 -3.691 1 98.56 92 VAL A O 1
ATOM 710 N N . ALA A 1 93 ? 14.234 -10.766 -3.562 1 97.88 93 ALA A N 1
ATOM 711 C CA . ALA A 1 93 ? 14.352 -9.492 -2.861 1 97.88 93 ALA A CA 1
ATOM 712 C C . ALA A 1 93 ? 13.828 -8.344 -3.723 1 97.88 93 ALA A C 1
ATOM 714 O O . ALA A 1 93 ? 13.25 -7.387 -3.207 1 97.88 93 ALA A O 1
ATOM 715 N N . GLU A 1 94 ? 14.055 -8.414 -4.961 1 97.56 94 GLU A N 1
ATOM 716 C CA . GLU A 1 94 ? 13.562 -7.367 -5.852 1 97.56 94 GLU A CA 1
ATOM 717 C C . GLU A 1 94 ? 12.039 -7.336 -5.879 1 97.56 94 GLU A C 1
ATOM 719 O O . GLU A 1 94 ? 11.438 -6.262 -5.941 1 97.56 94 GLU A O 1
ATOM 724 N N . ALA A 1 95 ? 11.422 -8.508 -5.879 1 98.56 95 ALA A N 1
ATOM 725 C CA . ALA A 1 95 ? 9.961 -8.57 -5.832 1 98.56 95 ALA A CA 1
ATOM 726 C C . ALA A 1 95 ? 9.422 -7.887 -4.578 1 98.56 95 ALA A C 1
ATOM 728 O O . ALA A 1 95 ? 8.422 -7.16 -4.641 1 98.56 95 ALA A O 1
ATOM 729 N N . VAL A 1 96 ? 10.109 -8.086 -3.512 1 98.25 96 VAL A N 1
ATOM 730 C CA . VAL A 1 96 ? 9.734 -7.469 -2.246 1 98.25 96 VAL A CA 1
ATOM 731 C C . VAL A 1 96 ? 9.906 -5.957 -2.34 1 98.25 96 VAL A C 1
ATOM 733 O O . VAL A 1 96 ? 9 -5.195 -1.995 1 98.25 96 VAL A O 1
ATOM 736 N N . GLY A 1 97 ? 11.086 -5.555 -2.791 1 97.62 97 GLY A N 1
ATOM 737 C CA . GLY A 1 97 ? 11.367 -4.133 -2.939 1 97.62 97 GLY A CA 1
ATOM 738 C C . GLY A 1 97 ? 10.406 -3.434 -3.883 1 97.62 97 GLY A C 1
ATOM 739 O O . GLY A 1 97 ? 10.008 -2.293 -3.637 1 97.62 97 GLY A O 1
ATOM 740 N N . CYS A 1 98 ? 10.023 -4.086 -4.945 1 97.88 98 CYS A N 1
ATOM 741 C CA . CYS A 1 98 ? 9.094 -3.529 -5.914 1 97.88 98 CYS A CA 1
ATOM 742 C C . CYS A 1 98 ? 7.75 -3.213 -5.258 1 97.88 98 CYS A C 1
ATOM 744 O O . CYS A 1 98 ? 7.207 -2.123 -5.441 1 97.88 98 CYS A O 1
ATOM 746 N N . ALA A 1 99 ? 7.25 -4.18 -4.504 1 98.19 99 ALA A N 1
ATOM 747 C CA . ALA A 1 99 ? 5.969 -4.004 -3.822 1 98.19 99 ALA A CA 1
ATOM 748 C C . ALA A 1 99 ? 6.012 -2.803 -2.881 1 98.19 99 ALA A C 1
ATOM 750 O O . ALA A 1 99 ? 5.102 -1.971 -2.883 1 98.19 99 ALA A O 1
ATOM 751 N N . SER A 1 100 ? 7.043 -2.719 -2.139 1 98.06 100 SER A N 1
ATOM 752 C CA . SER A 1 100 ? 7.188 -1.629 -1.179 1 98.06 100 SER A CA 1
ATOM 753 C C . SER A 1 100 ? 7.332 -0.286 -1.887 1 98.06 100 SER A C 1
ATOM 755 O O . SER A 1 100 ? 6.656 0.684 -1.533 1 98.06 100 SER A O 1
ATOM 757 N N . LEU A 1 101 ? 8.172 -0.234 -2.822 1 96.62 101 LEU A N 1
ATOM 758 C CA . LEU A 1 101 ? 8.406 0.998 -3.566 1 96.62 101 LEU A CA 1
ATOM 759 C C . LEU A 1 101 ? 7.121 1.501 -4.211 1 96.62 101 LEU A C 1
ATOM 761 O O . LEU A 1 101 ? 6.805 2.689 -4.129 1 96.62 101 LEU A O 1
ATOM 765 N N . LEU A 1 102 ? 6.367 0.61 -4.824 1 97.25 102 LEU A N 1
ATOM 766 C CA . LEU A 1 102 ? 5.172 1.019 -5.555 1 97.25 102 LEU A CA 1
ATOM 767 C C . LEU A 1 102 ? 4.074 1.458 -4.59 1 97.25 102 LEU A C 1
ATOM 769 O O . LEU A 1 102 ? 3.201 2.248 -4.957 1 97.25 102 LEU A O 1
ATOM 773 N N . ALA A 1 103 ? 4.145 0.97 -3.359 1 97.12 103 ALA A N 1
ATOM 774 C CA . ALA A 1 103 ? 3.193 1.44 -2.355 1 97.12 103 ALA A CA 1
ATOM 775 C C . ALA A 1 103 ? 3.291 2.953 -2.174 1 97.12 103 ALA A C 1
ATOM 777 O O . ALA A 1 103 ? 2.275 3.629 -1.993 1 97.12 103 ALA A O 1
ATOM 778 N N . SER A 1 104 ? 4.449 3.477 -2.225 1 97.25 104 SER A N 1
ATOM 779 C CA . SER A 1 104 ? 4.633 4.918 -2.104 1 97.25 104 SER A CA 1
ATOM 780 C C . SER A 1 104 ? 4.348 5.625 -3.424 1 97.25 104 SER A C 1
ATOM 782 O O . SER A 1 104 ? 3.574 6.586 -3.467 1 97.25 104 SER A O 1
ATOM 784 N N . ASN A 1 105 ? 4.902 5.102 -4.473 1 95.88 105 ASN A N 1
ATOM 785 C CA . ASN A 1 105 ? 4.75 5.742 -5.773 1 95.88 105 ASN A CA 1
ATOM 786 C C . ASN A 1 105 ? 3.281 5.875 -6.164 1 95.88 105 ASN A C 1
ATOM 788 O O . ASN A 1 105 ? 2.863 6.91 -6.688 1 95.88 105 ASN A O 1
ATOM 792 N N . ASN A 1 106 ? 2.531 4.867 -5.941 1 98 106 ASN A N 1
ATOM 793 C CA . ASN A 1 106 ? 1.137 4.863 -6.375 1 98 106 ASN A CA 1
ATOM 794 C C . ASN A 1 106 ? 0.311 5.895 -5.609 1 98 106 ASN A C 1
ATOM 796 O O . ASN A 1 106 ? -0.598 6.508 -6.172 1 98 106 ASN A O 1
ATOM 800 N N . ILE A 1 107 ? 0.625 6.125 -4.34 1 97.31 107 ILE A N 1
ATOM 801 C CA . ILE A 1 107 ? -0.069 7.152 -3.572 1 97.31 107 ILE A CA 1
ATOM 802 C C . ILE A 1 107 ? 0.303 8.531 -4.102 1 97.31 107 ILE A C 1
ATOM 804 O O . ILE A 1 107 ? -0.572 9.359 -4.363 1 97.31 107 ILE A O 1
ATOM 808 N N . PHE A 1 108 ? 1.541 8.68 -4.293 1 95.19 108 PHE A N 1
ATOM 809 C CA . PHE A 1 108 ? 2.086 9.977 -4.68 1 95.19 108 PHE A CA 1
ATOM 810 C C . PHE A 1 108 ? 1.605 10.375 -6.07 1 95.19 108 PHE A C 1
ATOM 812 O O . PHE A 1 108 ? 1.1 11.477 -6.266 1 95.19 108 PHE A O 1
ATOM 819 N N . TYR A 1 109 ? 1.646 9.531 -6.984 1 94 109 TYR A N 1
ATOM 820 C CA . TYR A 1 109 ? 1.3 9.859 -8.359 1 94 109 TYR A CA 1
ATOM 821 C C . TYR A 1 109 ? -0.212 9.906 -8.547 1 94 109 TYR A C 1
ATOM 823 O O . TYR A 1 109 ? -0.718 10.656 -9.383 1 94 109 TYR A O 1
ATOM 831 N N . ARG A 1 110 ? -0.915 9.164 -7.816 1 96.12 110 ARG A N 1
ATOM 832 C CA . ARG A 1 110 ? -2.369 9.281 -7.836 1 96.12 110 ARG A CA 1
ATOM 833 C C . ARG A 1 110 ? -2.816 10.648 -7.34 1 96.12 110 ARG A C 1
ATOM 835 O O . ARG A 1 110 ? -3.748 11.242 -7.891 1 96.12 110 ARG A O 1
ATOM 842 N N . PHE A 1 111 ? -2.121 11.117 -6.34 1 97.38 111 PHE A N 1
ATOM 843 C CA . PHE A 1 111 ? -2.402 12.461 -5.848 1 97.38 111 PHE A CA 1
ATOM 844 C C . PHE A 1 111 ? -2.221 13.484 -6.957 1 97.38 111 PHE A C 1
ATOM 846 O O . PHE A 1 111 ? -3.088 14.336 -7.172 1 97.38 111 PHE A O 1
ATOM 853 N N . ARG A 1 112 ? -1.117 13.391 -7.641 1 94.88 112 ARG A N 1
ATOM 854 C CA . ARG A 1 112 ? -0.874 14.297 -8.766 1 94.88 112 ARG A CA 1
ATOM 855 C C . ARG A 1 112 ? -1.967 14.164 -9.82 1 94.88 112 ARG A C 1
ATOM 857 O O . ARG A 1 112 ? -2.457 15.172 -10.336 1 94.88 112 ARG A O 1
ATOM 864 N N . HIS A 1 113 ? -2.357 12.977 -10.102 1 94.25 113 HIS A N 1
ATOM 865 C CA . HIS A 1 113 ? -3.404 12.703 -11.078 1 94.25 113 HIS A CA 1
ATOM 866 C C . HIS A 1 113 ? -4.734 13.305 -10.648 1 94.25 113 HIS A C 1
ATOM 868 O O . HIS A 1 113 ? -5.477 13.836 -11.477 1 94.25 113 HIS A O 1
ATOM 874 N N . PHE A 1 114 ? -5.074 13.227 -9.367 1 94.31 114 PHE A N 1
ATOM 875 C CA . PHE A 1 114 ? -6.336 13.711 -8.82 1 94.31 114 PHE A CA 1
ATOM 876 C C . PHE A 1 114 ? -6.434 15.227 -8.945 1 94.31 114 PHE A C 1
ATOM 878 O O . PHE A 1 114 ? -7.465 15.758 -9.375 1 94.31 114 PHE A O 1
ATOM 885 N N . THR A 1 115 ? -5.418 15.953 -8.555 1 94.94 115 THR A N 1
ATOM 886 C CA . THR A 1 115 ? -5.48 17.406 -8.422 1 94.94 115 THR A CA 1
ATOM 887 C C . THR A 1 115 ? -5.367 18.078 -9.789 1 94.94 115 THR A C 1
ATOM 889 O O . THR A 1 115 ? -5.984 19.109 -10.031 1 94.94 115 THR A O 1
ATOM 892 N N . GLN A 1 116 ? -4.527 17.453 -10.688 1 92.69 116 GLN A N 1
ATOM 893 C CA . GLN A 1 116 ? -4.293 17.953 -12.039 1 92.69 116 GLN A CA 1
ATOM 894 C C . GLN A 1 116 ? -3.807 19.406 -12.016 1 92.69 116 GLN A C 1
ATOM 896 O O . GLN A 1 116 ? -4.223 20.219 -12.852 1 92.69 116 GLN A O 1
ATOM 901 N N . LYS A 1 117 ? -3.107 19.844 -11.055 1 93.88 117 LYS A N 1
ATOM 902 C CA . LYS A 1 117 ? -2.488 21.156 -10.953 1 93.88 117 LYS A CA 1
ATOM 903 C C . LYS A 1 117 ? -1.01 21.094 -11.328 1 93.88 117 LYS A C 1
ATOM 905 O O . LYS A 1 117 ? -0.269 20.25 -10.82 1 93.88 117 LYS A O 1
ATOM 910 N N . GLU A 1 118 ? -0.617 21.953 -12.109 1 92.19 118 GLU A N 1
ATOM 911 C CA . GLU A 1 118 ? 0.729 21.969 -12.68 1 92.19 118 GLU A CA 1
ATOM 912 C C . GLU A 1 118 ? 1.784 22.094 -11.586 1 92.19 118 GLU A C 1
ATOM 914 O O . GLU A 1 118 ? 2.859 21.5 -11.672 1 92.19 118 GLU A O 1
ATOM 919 N N . LYS A 1 119 ? 1.51 22.859 -10.617 1 93.12 119 LYS A N 1
ATOM 920 C CA . LYS A 1 119 ? 2.486 23.141 -9.57 1 93.12 119 LYS A CA 1
ATOM 921 C C . LYS A 1 119 ? 2.943 21.844 -8.898 1 93.12 119 LYS A C 1
ATOM 923 O O . LYS A 1 119 ? 4.137 21.656 -8.648 1 93.12 119 LYS A O 1
ATOM 928 N N . TYR A 1 120 ? 2.037 20.969 -8.641 1 94.06 120 TYR A N 1
ATOM 929 C CA . TYR A 1 120 ? 2.395 19.719 -7.965 1 94.06 120 TYR A CA 1
ATOM 930 C C . TYR A 1 120 ? 3.285 18.859 -8.844 1 94.06 120 TYR A C 1
ATOM 932 O O . TYR A 1 120 ? 4.055 18.031 -8.344 1 94.06 120 TYR A O 1
ATOM 940 N N . THR A 1 121 ? 3.166 19.016 -10.109 1 89.88 121 THR A N 1
ATOM 941 C CA . THR A 1 121 ? 3.984 18.219 -11.023 1 89.88 121 THR A CA 1
ATOM 942 C C . THR A 1 121 ? 5.398 18.797 -11.109 1 89.88 121 THR A C 1
ATOM 944 O O . THR A 1 121 ? 6.336 18.094 -11.484 1 89.88 121 THR A O 1
ATOM 947 N N . GLN A 1 122 ? 5.57 19.969 -10.719 1 91.81 122 GLN A N 1
ATOM 948 C CA . GLN A 1 122 ? 6.855 20.656 -10.812 1 91.81 122 GLN A CA 1
ATOM 949 C C . GLN A 1 122 ? 7.684 20.438 -9.547 1 91.81 122 GLN A C 1
ATOM 951 O O . GLN A 1 122 ? 8.898 20.625 -9.547 1 91.81 122 GLN A O 1
ATOM 956 N N . ILE A 1 123 ? 7.062 20.062 -8.484 1 91.5 123 ILE A N 1
ATOM 957 C CA . ILE A 1 123 ? 7.785 19.797 -7.246 1 91.5 123 ILE A CA 1
ATOM 958 C C . ILE A 1 123 ? 8.406 18.406 -7.305 1 91.5 123 ILE A C 1
ATOM 960 O O . ILE A 1 123 ? 7.715 17.422 -7.578 1 91.5 123 ILE A O 1
ATOM 964 N N . PRO A 1 124 ? 9.68 18.359 -7.074 1 89.5 124 PRO A N 1
ATOM 965 C CA . PRO A 1 124 ? 10.305 17.031 -7.078 1 89.5 124 PRO A CA 1
ATOM 966 C C . PRO A 1 124 ? 9.719 16.109 -6.016 1 89.5 124 PRO A C 1
ATOM 968 O O . PRO A 1 124 ? 9.453 16.531 -4.891 1 89.5 124 PRO A O 1
ATOM 971 N N . ALA A 1 125 ? 9.539 14.875 -6.355 1 85.94 125 ALA A N 1
ATOM 972 C CA . ALA A 1 125 ? 8.906 13.906 -5.461 1 85.94 125 ALA A CA 1
ATOM 973 C C . ALA A 1 125 ? 9.789 13.633 -4.25 1 85.94 125 ALA A C 1
ATOM 975 O O . ALA A 1 125 ? 9.289 13.461 -3.135 1 85.94 125 ALA A O 1
ATOM 976 N N . ARG A 1 126 ? 11.133 13.562 -4.449 1 90.38 126 ARG A N 1
ATOM 977 C CA . ARG A 1 126 ? 12.125 13.273 -3.418 1 90.38 126 ARG A CA 1
ATOM 978 C C . ARG A 1 126 ? 11.898 11.883 -2.828 1 90.38 126 ARG A C 1
ATOM 980 O O . ARG A 1 126 ? 11.984 11.695 -1.613 1 90.38 126 ARG A O 1
ATOM 987 N N . ILE A 1 127 ? 11.398 11 -3.586 1 91.19 127 ILE A N 1
ATOM 988 C CA . ILE A 1 127 ? 11.344 9.578 -3.287 1 91.19 127 ILE A CA 1
ATOM 989 C C . ILE A 1 127 ? 12.508 8.859 -3.969 1 91.19 127 ILE A C 1
ATOM 991 O O . ILE A 1 127 ? 12.711 9.008 -5.176 1 91.19 127 ILE A O 1
ATOM 995 N N . ARG A 1 128 ? 13.312 8.18 -3.172 1 91.44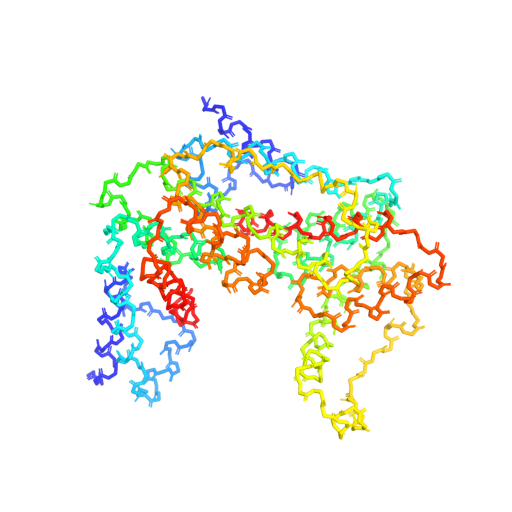 128 ARG A N 1
ATOM 996 C CA . ARG A 1 128 ? 14.414 7.406 -3.742 1 91.44 128 ARG A CA 1
ATOM 997 C C . ARG A 1 128 ? 13.898 6.137 -4.41 1 91.44 128 ARG A C 1
ATOM 999 O O . ARG A 1 128 ? 13.164 5.359 -3.793 1 91.44 128 ARG A O 1
ATOM 1006 N N . MET A 1 129 ? 14.375 5.969 -5.695 1 88.94 129 MET A N 1
ATOM 1007 C CA . MET A 1 129 ? 13.859 4.867 -6.504 1 88.94 129 MET A CA 1
ATOM 1008 C C . MET A 1 129 ? 14.992 4.176 -7.262 1 88.94 129 MET A C 1
ATOM 1010 O O . MET A 1 129 ? 14.836 3.834 -8.438 1 88.94 129 MET A O 1
ATOM 1014 N N . GLN A 1 130 ? 16.062 3.939 -6.664 1 85.69 130 GLN A N 1
ATOM 1015 C CA . GLN A 1 130 ? 17.234 3.373 -7.32 1 85.69 130 GLN A CA 1
ATOM 1016 C C . GLN A 1 130 ? 16.969 1.961 -7.828 1 85.69 130 GLN A C 1
ATOM 1018 O O . GLN A 1 130 ? 17.516 1.541 -8.852 1 85.69 130 GLN A O 1
ATOM 1023 N N . LEU A 1 131 ? 16.109 1.301 -7.176 1 85.94 131 LEU A N 1
ATOM 1024 C CA . LEU A 1 131 ? 15.75 -0.062 -7.559 1 85.94 131 LEU A CA 1
ATOM 1025 C C . LEU A 1 131 ? 15.188 -0.101 -8.977 1 85.94 131 LEU A C 1
ATOM 1027 O O . LEU A 1 131 ? 15.453 -1.04 -9.727 1 85.94 131 LEU A O 1
ATOM 1031 N N . MET A 1 132 ? 14.516 0.921 -9.312 1 85.88 132 MET A N 1
ATOM 1032 C CA . MET A 1 132 ? 13.852 0.97 -10.609 1 85.88 132 MET A CA 1
ATOM 1033 C C . MET A 1 132 ? 14.859 1.26 -11.719 1 85.88 132 MET A C 1
ATOM 1035 O O . MET A 1 132 ? 14.656 0.862 -12.867 1 85.88 132 MET A O 1
ATOM 1039 N N . MET A 1 133 ? 15.984 1.862 -11.438 1 83.69 133 MET A N 1
ATOM 1040 C CA . MET A 1 133 ? 16.969 2.27 -12.445 1 83.69 133 MET A CA 1
ATOM 1041 C C . MET A 1 133 ? 17.844 1.094 -12.859 1 83.69 133 MET A C 1
ATOM 1043 O O . MET A 1 133 ? 18.25 1.002 -14.016 1 83.69 133 MET A O 1
ATOM 1047 N N . LYS A 1 134 ? 18.125 0.127 -11.891 1 87.69 134 LYS A N 1
ATOM 1048 C CA . LYS A 1 134 ? 18.953 -1.041 -12.172 1 87.69 134 LYS A CA 1
ATOM 1049 C C . LYS A 1 134 ? 18.328 -2.309 -11.594 1 87.69 134 LYS A C 1
ATOM 1051 O O . LYS A 1 134 ? 18.906 -2.924 -10.688 1 87.69 134 LYS A O 1
ATOM 1056 N N . PRO A 1 135 ? 17.297 -2.812 -12.258 1 93.75 135 PRO A N 1
ATOM 1057 C CA . PRO A 1 135 ? 16.609 -3.973 -11.68 1 93.75 135 PRO A CA 1
ATOM 1058 C C . PRO A 1 135 ? 17.375 -5.273 -11.898 1 93.75 135 PRO A C 1
ATOM 1060 O O . PRO A 1 135 ? 18.031 -5.449 -12.938 1 93.75 135 PRO A O 1
ATOM 1063 N N . VAL A 1 136 ? 17.281 -6.188 -10.945 1 94.12 136 VAL A N 1
ATOM 1064 C CA . VAL A 1 136 ? 17.938 -7.496 -10.961 1 94.12 136 VAL A CA 1
ATOM 1065 C C . VAL A 1 136 ? 17.281 -8.383 -12.016 1 94.12 136 VAL A C 1
ATOM 1067 O O . VAL A 1 136 ? 17.969 -9.094 -12.75 1 94.12 136 VAL A O 1
ATOM 1070 N N . THR A 1 137 ? 15.961 -8.297 -12.18 1 95.5 137 THR A N 1
ATOM 1071 C CA . THR A 1 137 ? 15.195 -9.195 -13.031 1 95.5 137 THR A CA 1
ATOM 1072 C C . THR A 1 137 ? 15.109 -8.641 -14.453 1 95.5 137 THR A C 1
ATOM 1074 O O . THR A 1 137 ? 14.445 -9.219 -15.312 1 95.5 137 THR A O 1
ATOM 1077 N N . GLY A 1 138 ? 15.789 -7.508 -14.703 1 95.94 138 GLY A N 1
ATOM 1078 C CA . GLY A 1 138 ? 15.695 -6.852 -16 1 95.94 138 GLY A CA 1
ATOM 1079 C C . GLY A 1 138 ? 14.625 -5.773 -16.047 1 95.94 138 GLY A C 1
ATOM 1080 O O . GLY A 1 138 ? 13.633 -5.84 -15.32 1 95.94 138 GLY A O 1
ATOM 1081 N N . LYS A 1 139 ? 14.805 -4.902 -16.922 1 96 139 LYS A N 1
ATOM 1082 C CA . LYS A 1 139 ? 13.953 -3.721 -17 1 96 139 LYS A CA 1
ATOM 1083 C C . LYS A 1 139 ? 12.523 -4.098 -17.391 1 96 139 LYS A C 1
ATOM 1085 O O . LYS A 1 139 ? 11.562 -3.613 -16.781 1 96 139 LYS A O 1
ATOM 1090 N N . GLU A 1 140 ? 12.367 -4.938 -18.297 1 98 140 GLU A N 1
ATOM 1091 C CA . GLU A 1 140 ? 11.039 -5.293 -18.797 1 98 140 GLU A CA 1
ATOM 1092 C C . GLU A 1 140 ? 10.203 -5.961 -17.719 1 98 140 GLU A C 1
ATOM 1094 O O . GLU A 1 140 ? 9.055 -5.57 -17.484 1 98 140 GLU A O 1
ATOM 1099 N N . PHE A 1 141 ? 10.773 -6.961 -17.062 1 98.5 141 PHE A N 1
ATOM 1100 C CA . PHE A 1 141 ? 9.992 -7.684 -16.062 1 98.5 141 PHE A CA 1
ATOM 1101 C C . PHE A 1 141 ? 9.719 -6.812 -14.844 1 98.5 141 PHE A C 1
ATOM 1103 O O . PHE A 1 141 ? 8.648 -6.891 -14.25 1 98.5 141 PHE A O 1
ATOM 1110 N N . PHE A 1 142 ? 10.664 -6.008 -14.516 1 97.94 142 PHE A N 1
ATOM 1111 C CA . PHE A 1 142 ? 10.422 -5.098 -13.398 1 97.94 142 PHE A CA 1
ATOM 1112 C C . PHE A 1 142 ? 9.25 -4.168 -13.703 1 97.94 142 PHE A C 1
ATOM 1114 O O . PHE A 1 142 ? 8.406 -3.924 -12.844 1 97.94 142 PHE A O 1
ATOM 1121 N N . GLU A 1 143 ? 9.25 -3.648 -14.922 1 97.88 143 GLU A N 1
ATOM 1122 C CA . GLU A 1 143 ? 8.141 -2.803 -15.344 1 97.88 143 GLU A CA 1
ATOM 1123 C C . GLU A 1 143 ? 6.82 -3.568 -15.312 1 97.88 143 GLU A C 1
ATOM 1125 O O . GLU A 1 143 ? 5.785 -3.018 -14.938 1 97.88 143 GLU A O 1
ATOM 1130 N N . LEU A 1 144 ? 6.867 -4.785 -15.68 1 98.75 144 LEU A N 1
ATOM 1131 C CA . LEU A 1 144 ? 5.68 -5.633 -15.68 1 98.75 144 LEU A CA 1
ATOM 1132 C C . LEU A 1 144 ? 5.16 -5.836 -14.258 1 98.75 144 LEU A C 1
ATOM 1134 O O . LEU A 1 144 ? 3.961 -5.703 -14.008 1 98.75 144 LEU A O 1
ATOM 1138 N N . MET A 1 145 ? 6.059 -6.145 -13.336 1 98.56 145 MET A N 1
ATOM 1139 C CA . MET A 1 145 ? 5.707 -6.285 -11.93 1 98.56 145 MET A CA 1
ATOM 1140 C C . MET A 1 145 ? 5.137 -4.984 -11.375 1 98.56 145 MET A C 1
ATOM 1142 O O . MET A 1 145 ? 4.133 -4.992 -10.664 1 98.56 145 MET A O 1
ATOM 1146 N N . SER A 1 146 ? 5.77 -3.881 -11.758 1 98.56 146 SER A N 1
ATOM 1147 C CA . SER A 1 146 ? 5.32 -2.564 -11.32 1 98.56 146 SER A CA 1
ATOM 1148 C C . SER A 1 146 ? 3.9 -2.277 -11.797 1 98.56 146 SER A C 1
ATOM 1150 O O . SER A 1 146 ? 3.082 -1.746 -11.047 1 98.56 146 SER A O 1
ATOM 1152 N N . LEU A 1 147 ? 3.596 -2.619 -13 1 98.69 147 LEU A N 1
ATOM 1153 C CA . LEU A 1 147 ? 2.262 -2.42 -13.555 1 98.69 147 LEU A CA 1
ATOM 1154 C C . LEU A 1 147 ? 1.227 -3.24 -12.797 1 98.69 147 LEU A C 1
ATOM 1156 O O . LEU A 1 147 ? 0.176 -2.721 -12.414 1 98.69 147 LEU A O 1
ATOM 1160 N N . ALA A 1 148 ? 1.531 -4.496 -12.586 1 98.81 148 ALA A N 1
ATOM 1161 C CA . ALA A 1 148 ? 0.594 -5.375 -11.891 1 98.81 148 ALA A CA 1
ATOM 1162 C C . ALA A 1 148 ? 0.3 -4.863 -10.484 1 98.81 148 ALA A C 1
ATOM 1164 O O . ALA A 1 148 ? -0.858 -4.812 -10.062 1 98.81 148 ALA A O 1
ATOM 1165 N N . ILE A 1 149 ? 1.366 -4.445 -9.789 1 98.81 149 ILE A N 1
ATOM 1166 C CA . ILE A 1 149 ? 1.196 -3.938 -8.43 1 98.81 149 ILE A CA 1
ATOM 1167 C C . ILE A 1 149 ? 0.405 -2.633 -8.461 1 98.81 149 ILE A C 1
ATOM 1169 O O . ILE A 1 149 ? -0.454 -2.398 -7.609 1 98.81 149 ILE A O 1
ATOM 1173 N N . SER A 1 150 ? 0.697 -1.774 -9.414 1 98.75 150 SER A N 1
ATOM 1174 C CA . SER A 1 150 ? -0.038 -0.521 -9.555 1 98.75 150 SER A CA 1
ATOM 1175 C C . SER A 1 150 ? -1.519 -0.775 -9.82 1 98.75 150 SER A C 1
ATOM 1177 O O . SER A 1 150 ? -2.375 -0.021 -9.359 1 98.75 150 SER A O 1
ATOM 1179 N N . ALA A 1 151 ? -1.826 -1.816 -10.602 1 98.56 151 ALA A N 1
ATOM 1180 C CA . ALA A 1 151 ? -3.217 -2.201 -10.836 1 98.56 151 ALA A CA 1
ATOM 1181 C C . ALA A 1 151 ? -3.893 -2.623 -9.531 1 98.56 151 ALA A C 1
ATOM 1183 O O . ALA A 1 151 ? -5.027 -2.23 -9.258 1 98.56 151 ALA A O 1
ATOM 1184 N N . VAL A 1 152 ? -3.16 -3.377 -8.75 1 98.44 152 VAL A N 1
ATOM 1185 C CA . VAL A 1 152 ? -3.686 -3.801 -7.457 1 98.44 152 VAL A CA 1
ATOM 1186 C C . VAL A 1 152 ? -3.943 -2.58 -6.578 1 98.44 152 VAL A C 1
ATOM 1188 O O . VAL A 1 152 ? -4.961 -2.51 -5.887 1 98.44 152 VAL A O 1
ATOM 1191 N N . ASN A 1 153 ? -3.068 -1.546 -6.684 1 98.06 153 ASN A N 1
ATOM 1192 C CA . ASN A 1 153 ? -3.131 -0.377 -5.812 1 98.06 153 ASN A CA 1
ATOM 1193 C C . ASN A 1 153 ? -4.086 0.68 -6.359 1 98.06 153 ASN A C 1
ATOM 1195 O O . ASN A 1 153 ? -4.371 1.674 -5.688 1 98.06 153 ASN A O 1
ATOM 1199 N N . GLY A 1 154 ? -4.574 0.557 -7.609 1 96.75 154 GLY A N 1
ATOM 1200 C CA . GLY A 1 154 ? -5.59 1.428 -8.18 1 96.75 154 GLY A CA 1
ATOM 1201 C C . GLY A 1 154 ? -5.047 2.779 -8.602 1 96.75 154 GLY A C 1
ATOM 1202 O O . GLY A 1 154 ? -5.68 3.811 -8.367 1 96.75 154 GLY A O 1
ATOM 1203 N N . CYS A 1 155 ? -3.902 2.771 -9.219 1 97.5 155 CYS A N 1
ATOM 1204 C CA . CYS A 1 155 ? -3.326 4.02 -9.703 1 97.5 155 CYS A CA 1
ATOM 1205 C C . CYS A 1 155 ? -3.352 4.074 -11.227 1 97.5 155 CYS A C 1
ATOM 1207 O O . CYS A 1 155 ? -2.479 3.51 -11.883 1 97.5 155 CYS A O 1
ATOM 1209 N N . GLU A 1 156 ? -4.266 4.812 -11.781 1 96.56 156 GLU A N 1
ATOM 1210 C CA . GLU A 1 156 ? -4.465 4.898 -13.219 1 96.56 156 GLU A CA 1
ATOM 1211 C C . GLU A 1 156 ? -3.23 5.469 -13.914 1 96.56 156 GLU A C 1
ATOM 1213 O O . GLU A 1 156 ? -2.756 4.906 -14.906 1 96.56 156 GLU A O 1
ATOM 1218 N N . MET A 1 157 ? -2.701 6.5 -13.375 1 96.06 157 MET A N 1
ATOM 1219 C CA . MET A 1 157 ? -1.545 7.152 -13.977 1 96.06 157 MET A CA 1
ATOM 1220 C C . MET A 1 157 ? -0.356 6.203 -14.047 1 96.06 157 MET A C 1
ATOM 1222 O O . MET A 1 157 ? 0.329 6.137 -15.07 1 96.06 157 MET A O 1
ATOM 1226 N N . CYS A 1 158 ? -0.081 5.457 -13.039 1 97.75 158 CYS A N 1
ATOM 1227 C CA . CYS A 1 158 ? 1.045 4.531 -13 1 97.75 158 CYS A CA 1
ATOM 1228 C C . CYS A 1 158 ? 0.826 3.361 -13.953 1 97.75 158 CYS A C 1
ATOM 1230 O O . CYS A 1 158 ? 1.752 2.939 -14.648 1 97.75 158 CYS A O 1
ATOM 1232 N N . VAL A 1 159 ? -0.436 2.818 -13.969 1 98.38 159 VAL A N 1
ATOM 1233 C CA . VAL A 1 159 ? -0.751 1.712 -14.867 1 98.38 159 VAL A CA 1
ATOM 1234 C C . VAL A 1 159 ? -0.476 2.123 -16.312 1 98.38 159 VAL A C 1
ATOM 1236 O O . VAL A 1 159 ? 0.208 1.406 -17.047 1 98.38 159 VAL A O 1
ATOM 1239 N N . ASN A 1 160 ? -0.934 3.299 -16.656 1 98.25 160 ASN A N 1
ATOM 1240 C CA . ASN A 1 160 ? -0.761 3.758 -18.031 1 98.25 160 ASN A CA 1
ATOM 1241 C C . ASN A 1 160 ? 0.706 4.031 -18.359 1 98.25 160 ASN A C 1
ATOM 1243 O O . ASN A 1 160 ? 1.175 3.727 -19.453 1 98.25 160 ASN A O 1
ATOM 1247 N N . ALA A 1 161 ? 1.42 4.594 -17.438 1 97.25 161 ALA A N 1
ATOM 1248 C CA . ALA A 1 161 ? 2.836 4.879 -17.641 1 97.25 161 ALA A CA 1
ATOM 1249 C C . ALA A 1 161 ? 3.635 3.592 -17.828 1 97.25 161 ALA A C 1
ATOM 1251 O O . ALA A 1 161 ? 4.434 3.48 -18.766 1 97.25 161 ALA A O 1
ATOM 1252 N N . HIS A 1 162 ? 3.42 2.6 -16.969 1 98.19 162 HIS A N 1
ATOM 1253 C CA . HIS A 1 162 ? 4.133 1.331 -17.078 1 98.19 162 HIS A CA 1
ATOM 1254 C C . HIS A 1 162 ? 3.721 0.577 -18.328 1 98.19 162 HIS A C 1
ATOM 1256 O O . HIS A 1 162 ? 4.559 -0.054 -18.984 1 98.19 162 HIS A O 1
ATOM 1262 N N . GLU A 1 163 ? 2.439 0.584 -18.688 1 98.56 163 GLU A N 1
ATOM 1263 C CA . GLU A 1 163 ? 1.966 -0.064 -19.906 1 98.56 163 GLU A CA 1
ATOM 1264 C C . GLU A 1 163 ? 2.633 0.531 -21.141 1 98.56 163 GLU A C 1
ATOM 1266 O O . GLU A 1 163 ? 3.098 -0.202 -22.016 1 98.56 163 GLU A O 1
ATOM 1271 N N . ASP A 1 164 ? 2.703 1.843 -21.203 1 98.5 164 ASP A N 1
ATOM 1272 C CA . ASP A 1 164 ? 3.361 2.525 -22.312 1 98.5 164 ASP A CA 1
ATOM 1273 C C . ASP A 1 164 ? 4.824 2.1 -22.438 1 98.5 164 ASP A C 1
ATOM 1275 O O . ASP A 1 164 ? 5.305 1.81 -23.531 1 98.5 164 ASP A O 1
ATOM 1279 N N . SER A 1 165 ? 5.539 2.076 -21.328 1 97.69 165 SER A N 1
ATOM 1280 C CA . SER A 1 165 ? 6.938 1.658 -21.297 1 97.69 165 SER A CA 1
ATOM 1281 C C . SER A 1 165 ? 7.094 0.222 -21.781 1 97.69 165 SER A C 1
ATOM 1283 O O . SER A 1 165 ? 7.996 -0.078 -22.578 1 97.69 165 SER A O 1
ATOM 1285 N N . LEU A 1 166 ? 6.207 -0.684 -21.375 1 98.56 166 LEU A N 1
ATOM 1286 C CA . LEU A 1 166 ? 6.262 -2.096 -21.734 1 98.56 166 LEU A CA 1
ATOM 1287 C C . LEU A 1 166 ? 6.02 -2.277 -23.234 1 98.56 166 LEU A C 1
ATOM 1289 O O . LEU A 1 166 ? 6.711 -3.059 -23.891 1 98.56 166 LEU A O 1
ATOM 1293 N N . ILE A 1 167 ? 5.016 -1.558 -23.734 1 98.56 167 ILE A N 1
ATOM 1294 C CA . ILE A 1 167 ? 4.727 -1.636 -25.172 1 98.56 167 ILE A CA 1
ATOM 1295 C C . ILE A 1 167 ? 5.941 -1.166 -25.969 1 98.56 167 ILE A C 1
ATOM 1297 O O . ILE A 1 167 ? 6.324 -1.797 -26.953 1 98.56 167 ILE A O 1
ATOM 1301 N N . LYS A 1 168 ? 6.586 -0.13 -25.547 1 98.06 168 LYS A N 1
ATOM 1302 C CA . LYS A 1 168 ? 7.77 0.401 -26.219 1 98.06 168 LYS A CA 1
ATOM 1303 C C . LYS A 1 168 ? 8.93 -0.588 -26.141 1 98.06 168 LYS A C 1
ATOM 1305 O O . LYS A 1 168 ? 9.789 -0.605 -27.031 1 98.06 168 LYS A O 1
ATOM 1310 N N . LEU A 1 169 ? 8.914 -1.495 -25.172 1 97.19 169 LEU A N 1
ATOM 1311 C CA . LEU A 1 169 ? 9.945 -2.514 -25 1 97.19 169 LEU A CA 1
ATOM 1312 C C . LEU A 1 169 ? 9.594 -3.771 -25.797 1 97.19 169 LEU A C 1
ATOM 1314 O O . LEU A 1 169 ? 10.352 -4.746 -25.781 1 97.19 169 LEU A O 1
ATOM 1318 N N . GLY A 1 170 ? 8.375 -3.809 -26.375 1 97.94 170 GLY A N 1
ATOM 1319 C CA . GLY A 1 170 ? 7.984 -4.922 -27.219 1 97.94 170 GLY A CA 1
ATOM 1320 C C . GLY A 1 170 ? 7.176 -5.977 -26.484 1 97.94 170 GLY A C 1
ATOM 1321 O O . GLY A 1 170 ? 6.941 -7.066 -27.016 1 97.94 170 GLY A O 1
ATOM 1322 N N . THR A 1 171 ? 6.789 -5.664 -25.281 1 98.31 171 THR A N 1
ATOM 1323 C CA . THR A 1 171 ? 5.957 -6.59 -24.531 1 98.31 171 THR A CA 1
ATOM 1324 C C . THR A 1 171 ? 4.574 -6.719 -25.156 1 98.31 171 THR A C 1
ATOM 1326 O O . THR A 1 171 ? 3.971 -5.719 -25.547 1 98.31 171 THR A O 1
ATOM 1329 N N . THR A 1 172 ? 4.07 -7.938 -25.219 1 98.38 172 THR A N 1
ATOM 1330 C CA . THR A 1 172 ? 2.754 -8.141 -25.812 1 98.38 172 THR A CA 1
ATOM 1331 C C . THR A 1 172 ? 1.652 -7.816 -24.812 1 98.38 172 THR A C 1
ATOM 1333 O O . THR A 1 172 ? 1.861 -7.914 -23.594 1 98.38 172 THR A O 1
ATOM 1336 N N . GLU A 1 173 ? 0.487 -7.496 -25.312 1 98.44 173 GLU A N 1
ATOM 1337 C CA . GLU A 1 173 ? -0.652 -7.207 -24.438 1 98.44 173 GLU A CA 1
ATOM 1338 C C . GLU A 1 173 ? -1.089 -8.445 -23.672 1 98.44 173 GLU A C 1
ATOM 1340 O O . GLU A 1 173 ? -1.547 -8.344 -22.531 1 98.44 173 GLU A O 1
ATOM 1345 N N . GLU A 1 174 ? -0.945 -9.617 -24.266 1 98.56 174 GLU A N 1
ATOM 1346 C CA . GLU A 1 174 ? -1.305 -10.867 -23.609 1 98.56 174 GLU A CA 1
ATOM 1347 C C . GLU A 1 174 ? -0.454 -11.102 -22.359 1 98.56 174 GLU A C 1
ATOM 1349 O O . GLU A 1 174 ? -0.96 -11.562 -21.328 1 98.56 174 GLU A O 1
ATOM 1354 N N . ARG A 1 175 ? 0.854 -10.797 -22.469 1 98.69 175 ARG A N 1
ATOM 1355 C CA . ARG A 1 175 ? 1.774 -10.922 -21.344 1 98.69 175 ARG A CA 1
ATOM 1356 C C . ARG A 1 175 ? 1.397 -9.969 -20.219 1 98.69 175 ARG A C 1
ATOM 1358 O O . ARG A 1 175 ? 1.358 -10.359 -19.047 1 98.69 175 ARG A O 1
ATOM 1365 N N . ILE A 1 176 ? 1.001 -8.742 -20.578 1 98.81 176 ILE A N 1
ATOM 1366 C CA . ILE A 1 176 ? 0.562 -7.75 -19.594 1 98.81 176 ILE A CA 1
ATOM 1367 C C . ILE A 1 176 ? -0.736 -8.211 -18.938 1 98.81 176 ILE A C 1
ATOM 1369 O O . ILE A 1 176 ? -0.872 -8.156 -17.719 1 98.81 176 ILE A O 1
ATOM 1373 N N . PHE A 1 177 ? -1.637 -8.703 -19.703 1 98.56 177 PHE A N 1
ATOM 1374 C CA . PHE A 1 177 ? -2.939 -9.148 -19.219 1 98.56 177 PHE A CA 1
ATOM 1375 C C . PHE A 1 177 ? -2.785 -10.297 -18.234 1 98.56 177 PHE A C 1
ATOM 1377 O O . PHE A 1 177 ? -3.428 -10.312 -17.188 1 98.56 177 PHE A O 1
ATOM 1384 N N . ASP A 1 178 ? -1.93 -11.203 -18.531 1 98.69 178 ASP A N 1
ATOM 1385 C CA . ASP A 1 178 ? -1.701 -12.344 -17.641 1 98.69 178 ASP A CA 1
ATOM 1386 C C . ASP A 1 178 ? -1.115 -11.898 -16.312 1 98.69 178 ASP A C 1
ATOM 1388 O O . ASP A 1 178 ? -1.471 -12.438 -15.258 1 98.69 178 ASP A O 1
ATOM 1392 N N . ALA A 1 179 ? -0.234 -10.945 -16.375 1 98.88 179 ALA A N 1
ATOM 1393 C CA . ALA A 1 179 ? 0.372 -10.445 -15.141 1 98.88 179 ALA A CA 1
ATOM 1394 C C . ALA A 1 179 ? -0.683 -9.852 -14.211 1 98.88 179 ALA A C 1
ATOM 1396 O O . ALA A 1 179 ? -0.689 -10.125 -13.008 1 98.88 179 ALA A O 1
ATOM 1397 N N . VAL A 1 180 ? -1.614 -9.086 -14.758 1 98.81 180 VAL A N 1
ATOM 1398 C CA . VAL A 1 180 ? -2.65 -8.438 -13.961 1 98.81 180 VAL A CA 1
ATOM 1399 C C . VAL A 1 180 ? -3.633 -9.484 -13.438 1 98.81 180 VAL A C 1
ATOM 1401 O O . VAL A 1 180 ? -4.07 -9.414 -12.289 1 98.81 180 VAL A O 1
ATOM 1404 N N . ARG A 1 181 ? -3.939 -10.445 -14.25 1 98.62 181 ARG A N 1
ATOM 1405 C CA . ARG A 1 181 ? -4.824 -11.523 -13.828 1 98.62 181 ARG A CA 1
ATOM 1406 C C . ARG A 1 181 ? -4.242 -12.273 -12.633 1 98.62 181 ARG A C 1
ATOM 1408 O O . ARG A 1 181 ? -4.938 -12.516 -11.648 1 98.62 181 ARG A O 1
ATOM 1415 N N . ILE A 1 182 ? -2.998 -12.602 -12.742 1 98.69 182 ILE A N 1
ATOM 1416 C CA . ILE A 1 182 ? -2.326 -13.32 -11.672 1 98.69 182 ILE A CA 1
ATOM 1417 C C . ILE A 1 182 ? -2.363 -12.492 -10.391 1 98.69 182 ILE A C 1
ATOM 1419 O O . ILE A 1 182 ? -2.746 -12.992 -9.328 1 98.69 182 ILE A O 1
ATOM 1423 N N . ALA A 1 183 ? -2.025 -11.219 -10.484 1 98.81 183 ALA A N 1
ATOM 1424 C CA . ALA A 1 183 ? -2.02 -10.352 -9.305 1 98.81 183 ALA A CA 1
ATOM 1425 C C . ALA A 1 183 ? -3.408 -10.266 -8.688 1 98.81 183 ALA A C 1
ATOM 1427 O O . ALA A 1 183 ? -3.551 -10.281 -7.461 1 98.81 183 ALA A O 1
ATOM 1428 N N . SER A 1 184 ? -4.461 -10.211 -9.516 1 98.69 184 SER A N 1
ATOM 1429 C CA . SER A 1 184 ? -5.836 -10.102 -9.039 1 98.69 184 SER A CA 1
ATOM 1430 C C . SER A 1 184 ? -6.254 -11.367 -8.289 1 98.69 184 SER A C 1
ATOM 1432 O O . SER A 1 184 ? -6.883 -11.289 -7.23 1 98.69 184 SER A O 1
ATOM 1434 N N . LEU A 1 185 ? -5.871 -12.477 -8.727 1 98.62 185 LEU A N 1
ATOM 1435 C CA . LEU A 1 185 ? -6.277 -13.75 -8.133 1 98.62 185 LEU A CA 1
ATOM 1436 C C . LEU A 1 185 ? -5.508 -14.016 -6.844 1 98.62 185 LEU A C 1
ATOM 1438 O O . LEU A 1 185 ? -6.051 -14.594 -5.902 1 98.62 185 LEU A O 1
ATOM 1442 N N . VAL A 1 186 ? -4.254 -13.625 -6.844 1 98.69 186 VAL A N 1
ATOM 1443 C CA . VAL A 1 186 ? -3.49 -13.727 -5.605 1 98.69 186 VAL A CA 1
ATOM 1444 C C . VAL A 1 186 ? -4.141 -12.875 -4.52 1 98.69 186 VAL A C 1
ATOM 1446 O O . VAL A 1 186 ? -4.262 -13.297 -3.371 1 98.69 186 VAL A O 1
ATOM 1449 N N . THR A 1 187 ? -4.551 -11.672 -4.926 1 98.56 187 THR A N 1
ATOM 1450 C CA . THR A 1 187 ? -5.242 -10.781 -4 1 98.56 187 THR A CA 1
ATOM 1451 C C . THR A 1 187 ? -6.52 -11.43 -3.475 1 98.56 187 THR A C 1
ATOM 1453 O O . THR A 1 187 ? -6.785 -11.406 -2.271 1 98.56 187 THR A O 1
ATOM 1456 N N . ALA A 1 188 ? -7.328 -12.07 -4.336 1 97.75 188 ALA A N 1
ATOM 1457 C CA . ALA A 1 188 ? -8.562 -12.742 -3.947 1 97.75 188 ALA A CA 1
ATOM 1458 C C . ALA A 1 188 ? -8.273 -13.891 -2.982 1 97.75 188 ALA A C 1
ATOM 1460 O O . ALA A 1 188 ? -8.977 -14.055 -1.977 1 97.75 188 ALA A O 1
ATOM 1461 N N . THR A 1 189 ? -7.281 -14.656 -3.248 1 98.06 189 THR A N 1
ATOM 1462 C CA . THR A 1 189 ? -6.914 -15.789 -2.404 1 98.06 189 THR A CA 1
ATOM 1463 C C . THR A 1 189 ? -6.535 -15.312 -1.003 1 98.06 189 THR A C 1
ATOM 1465 O O . THR A 1 189 ? -6.859 -15.969 -0.012 1 98.06 189 THR A O 1
ATOM 1468 N N . GLY A 1 190 ? -5.891 -14.148 -0.924 1 98.06 190 GLY A N 1
ATOM 1469 C CA . GLY A 1 190 ? -5.43 -13.602 0.344 1 98.06 190 GLY A CA 1
ATOM 1470 C C . GLY A 1 190 ? -6.562 -13.188 1.263 1 98.06 190 GLY A C 1
ATOM 1471 O O . GLY A 1 190 ? -6.359 -12.992 2.461 1 98.06 190 GLY A O 1
ATOM 1472 N N . LYS A 1 191 ? -7.762 -13.047 0.74 1 96.62 191 LYS A N 1
ATOM 1473 C CA . LYS A 1 191 ? -8.906 -12.695 1.569 1 96.62 191 LYS A CA 1
ATOM 1474 C C . LYS A 1 191 ? -9.414 -13.906 2.346 1 96.62 191 LYS A C 1
ATOM 1476 O O . LYS A 1 191 ? -10.195 -13.766 3.289 1 96.62 191 LYS A O 1
ATOM 1481 N N . VAL A 1 192 ? -8.945 -15.109 1.915 1 96.69 192 VAL A N 1
ATOM 1482 C CA . VAL A 1 192 ? -9.398 -16.344 2.537 1 96.69 192 VAL A CA 1
ATOM 1483 C C . VAL A 1 192 ? -8.234 -17.031 3.256 1 96.69 192 VAL A C 1
ATOM 1485 O O . VAL A 1 192 ? -8.422 -17.641 4.309 1 96.69 192 VAL A O 1
ATOM 1488 N N . VAL A 1 193 ? -7.047 -16.891 2.738 1 96.56 193 VAL A N 1
ATOM 1489 C CA . VAL A 1 193 ? -5.82 -17.422 3.324 1 96.56 193 VAL A CA 1
ATOM 1490 C C . VAL A 1 193 ? -4.957 -16.281 3.852 1 96.56 193 VAL A C 1
ATOM 1492 O O . VAL A 1 193 ? -4.414 -15.492 3.072 1 96.56 193 VAL A O 1
ATOM 1495 N N . TYR A 1 194 ? -4.848 -16.219 5.266 1 94.88 194 TYR A N 1
ATOM 1496 C CA . TYR A 1 194 ? -4.082 -15.117 5.828 1 94.88 194 TYR A CA 1
ATOM 1497 C C . TYR A 1 194 ? -3.635 -15.43 7.25 1 94.88 194 TYR A C 1
ATOM 1499 O O . TYR A 1 194 ? -4.219 -16.281 7.918 1 94.88 194 TYR A O 1
ATOM 1507 N N . MET B 1 1 ? 29 -9.562 8.953 1 67.12 1 MET B N 1
ATOM 1508 C CA . MET B 1 1 ? 27.656 -9.086 8.703 1 67.12 1 MET B CA 1
ATOM 1509 C C . MET B 1 1 ? 27.578 -8.336 7.375 1 67.12 1 MET B C 1
ATOM 1511 O O . MET B 1 1 ? 28.453 -7.535 7.055 1 67.12 1 MET B O 1
ATOM 1515 N N . SER B 1 2 ? 26.594 -8.703 6.535 1 86.44 2 SER B N 1
ATOM 1516 C CA . SER B 1 2 ? 26.531 -8.102 5.211 1 86.44 2 SER B CA 1
ATOM 1517 C C . SER B 1 2 ? 26.125 -6.633 5.289 1 86.44 2 SER B C 1
ATOM 1519 O O . SER B 1 2 ? 25.625 -6.176 6.316 1 86.44 2 SER B O 1
ATOM 1521 N N . GLU B 1 3 ? 26.594 -5.832 4.406 1 90.69 3 GLU B N 1
ATOM 1522 C CA . GLU B 1 3 ? 26.203 -4.426 4.324 1 90.69 3 GLU B CA 1
ATOM 1523 C C . GLU B 1 3 ? 24.688 -4.266 4.445 1 90.69 3 GLU B C 1
ATOM 1525 O O . GLU B 1 3 ? 24.203 -3.357 5.129 1 90.69 3 GLU B O 1
ATOM 1530 N N . THR B 1 4 ? 23.984 -5.137 3.846 1 93.56 4 THR B N 1
ATOM 1531 C CA . THR B 1 4 ? 22.531 -5.094 3.895 1 93.56 4 THR B CA 1
ATOM 1532 C C . THR B 1 4 ? 22.031 -5.324 5.316 1 93.56 4 THR B C 1
ATOM 1534 O O . THR B 1 4 ? 21.094 -4.656 5.766 1 93.56 4 THR B O 1
ATOM 1537 N N . THR B 1 5 ? 22.641 -6.191 6.039 1 94.19 5 THR B N 1
ATOM 1538 C CA . THR B 1 5 ? 22.266 -6.441 7.43 1 94.19 5 THR B CA 1
ATOM 1539 C C . THR B 1 5 ? 22.484 -5.191 8.281 1 94.19 5 THR B C 1
ATOM 1541 O O . THR B 1 5 ? 21.656 -4.855 9.125 1 94.19 5 THR B O 1
ATOM 1544 N N . ASP B 1 6 ? 23.531 -4.586 8.047 1 95.31 6 ASP B N 1
ATOM 1545 C CA . ASP B 1 6 ? 23.844 -3.361 8.781 1 95.31 6 ASP B CA 1
ATOM 1546 C C . ASP B 1 6 ? 22.766 -2.297 8.531 1 95.31 6 ASP B C 1
ATOM 1548 O O . ASP B 1 6 ? 22.312 -1.64 9.461 1 95.31 6 ASP B O 1
ATOM 1552 N N . VAL B 1 7 ? 22.406 -2.148 7.281 1 95.56 7 VAL B N 1
ATOM 1553 C CA . VAL B 1 7 ? 21.422 -1.136 6.914 1 95.56 7 VAL B CA 1
ATOM 1554 C C . VAL B 1 7 ? 20.062 -1.489 7.52 1 95.56 7 VAL B C 1
ATOM 1556 O O . VAL B 1 7 ? 19.328 -0.607 7.98 1 95.56 7 VAL B O 1
ATOM 1559 N N . ILE B 1 8 ? 19.766 -2.732 7.523 1 96.31 8 ILE B N 1
ATOM 1560 C CA . ILE B 1 8 ? 18.5 -3.178 8.125 1 96.31 8 ILE B CA 1
ATOM 1561 C C . ILE B 1 8 ? 18.516 -2.854 9.617 1 96.31 8 ILE B C 1
ATOM 1563 O O . ILE B 1 8 ? 17.516 -2.355 10.148 1 96.31 8 ILE B O 1
ATOM 1567 N N . GLN B 1 9 ? 19.594 -3.111 10.266 1 95.81 9 GLN B N 1
ATOM 1568 C CA . GLN B 1 9 ? 19.688 -2.826 11.695 1 95.81 9 GLN B CA 1
ATOM 1569 C C . GLN B 1 9 ? 19.578 -1.328 11.969 1 95.81 9 GLN B C 1
ATOM 1571 O O . GLN B 1 9 ? 18.984 -0.91 12.953 1 95.81 9 GLN B O 1
ATOM 1576 N N . GLU B 1 10 ? 20.109 -0.554 11.133 1 96.06 10 GLU B N 1
ATOM 1577 C CA . GLU B 1 10 ? 19.984 0.895 11.25 1 96.06 10 GLU B CA 1
ATOM 1578 C C . GLU B 1 10 ? 18.531 1.336 11.078 1 96.06 10 GLU B C 1
ATOM 1580 O O . GLU B 1 10 ? 18.047 2.205 11.805 1 96.06 10 GLU B O 1
ATOM 1585 N N . LEU B 1 11 ? 17.875 0.763 10.031 1 96.12 11 LEU B N 1
ATOM 1586 C CA . LEU B 1 11 ? 16.469 1.045 9.812 1 96.12 11 LEU B CA 1
ATOM 1587 C C . LEU B 1 11 ? 15.648 0.693 11.055 1 96.12 11 LEU B C 1
ATOM 1589 O O . LEU B 1 11 ? 14.836 1.497 11.516 1 96.12 11 LEU B O 1
ATOM 1593 N N . LEU B 1 12 ? 15.906 -0.484 11.609 1 96.81 12 LEU B N 1
ATOM 1594 C CA . LEU B 1 12 ? 15.164 -0.96 12.773 1 96.81 12 LEU B CA 1
ATOM 1595 C C . LEU B 1 12 ? 15.43 -0.071 13.984 1 96.81 12 LEU B C 1
ATOM 1597 O O . LEU B 1 12 ? 14.5 0.257 14.727 1 96.81 12 LEU B O 1
ATOM 1601 N N . GLU B 1 13 ? 16.641 0.346 14.164 1 95.25 13 GLU B N 1
ATOM 1602 C CA . GLU B 1 13 ? 16.969 1.303 15.219 1 95.25 13 GLU B CA 1
ATOM 1603 C C . GLU B 1 13 ? 16.219 2.621 15.016 1 95.25 13 GLU B C 1
ATOM 1605 O O . GLU B 1 13 ? 15.734 3.219 15.977 1 95.25 13 GLU B O 1
ATOM 1610 N N . GLY B 1 14 ? 16.141 2.996 13.82 1 94.88 14 GLY B N 1
ATOM 1611 C CA . GLY B 1 14 ? 15.477 4.242 13.484 1 94.88 14 GLY B CA 1
ATOM 1612 C C . GLY B 1 14 ? 13.992 4.23 13.812 1 94.88 14 GLY B C 1
ATOM 1613 O O . GLY B 1 14 ? 13.406 5.281 14.086 1 94.88 14 GLY B O 1
ATOM 1614 N N . VAL B 1 15 ? 13.414 3.055 13.758 1 95.5 15 VAL B N 1
ATOM 1615 C CA . VAL B 1 15 ? 11.984 2.957 14.062 1 95.5 15 VAL B CA 1
ATOM 1616 C C . VAL B 1 15 ? 11.797 2.4 15.469 1 95.5 15 VAL B C 1
ATOM 1618 O O . VAL B 1 15 ? 10.695 1.979 15.828 1 95.5 15 VAL B O 1
ATOM 1621 N N . ALA B 1 16 ? 12.859 2.352 16.266 1 95.56 16 ALA B N 1
ATOM 1622 C CA . ALA B 1 16 ? 12.875 1.964 17.672 1 95.56 16 ALA B CA 1
ATOM 1623 C C . ALA B 1 16 ? 12.414 0.518 17.844 1 95.56 16 ALA B C 1
ATOM 1625 O O . ALA B 1 16 ? 11.641 0.211 18.75 1 95.56 16 ALA B O 1
ATOM 1626 N N . LEU B 1 17 ? 12.82 -0.327 16.984 1 96.06 17 LEU B N 1
ATOM 1627 C CA . LEU B 1 17 ? 12.594 -1.763 17.109 1 96.06 17 LEU B CA 1
ATOM 1628 C C . LEU B 1 17 ? 13.891 -2.494 17.438 1 96.06 17 LEU B C 1
ATOM 1630 O O . LEU B 1 17 ? 14.984 -1.968 17.203 1 96.06 17 LEU B O 1
ATOM 1634 N N . ASP B 1 18 ? 13.742 -3.656 17.969 1 96.62 18 ASP B N 1
ATOM 1635 C CA . ASP B 1 18 ? 14.891 -4.496 18.281 1 96.62 18 ASP B CA 1
ATOM 1636 C C . ASP B 1 18 ? 15.664 -4.863 17.016 1 96.62 18 ASP B C 1
ATOM 1638 O O . ASP B 1 18 ? 15.062 -5.137 15.977 1 96.62 18 ASP B O 1
ATOM 1642 N N . LYS B 1 19 ? 16.938 -4.941 17.141 1 94.38 19 LYS B N 1
ATOM 1643 C CA . LYS B 1 19 ? 17.812 -5.223 16 1 94.38 19 LYS B CA 1
ATOM 1644 C C . LYS B 1 19 ? 17.5 -6.594 15.414 1 94.38 19 LYS B C 1
ATOM 1646 O O . LYS B 1 19 ? 17.812 -6.852 14.242 1 94.38 19 LYS B O 1
ATOM 1651 N N . ASN B 1 20 ? 16.859 -7.461 16.188 1 94.38 20 ASN B N 1
ATOM 1652 C CA . ASN B 1 20 ? 16.578 -8.812 15.727 1 94.38 20 ASN B CA 1
ATOM 1653 C C . ASN B 1 20 ? 15.148 -8.945 15.219 1 94.38 20 ASN B C 1
ATOM 1655 O O . ASN B 1 20 ? 14.727 -10.031 14.82 1 94.38 20 ASN B O 1
ATOM 1659 N N . TYR B 1 21 ? 14.422 -7.848 15.242 1 95.88 21 TYR B N 1
ATOM 1660 C CA . TYR B 1 21 ? 13.078 -7.852 14.688 1 95.88 21 TYR B CA 1
ATOM 1661 C C . TYR B 1 21 ? 13.094 -8.273 13.219 1 95.88 21 TYR B C 1
ATOM 1663 O O . TYR B 1 21 ? 13.953 -7.844 12.453 1 95.88 21 TYR B O 1
ATOM 1671 N N . ARG B 1 22 ? 12.164 -9.18 12.898 1 94.38 22 ARG B N 1
ATOM 1672 C CA . ARG B 1 22 ? 12.109 -9.609 11.508 1 94.38 22 ARG B CA 1
ATOM 1673 C C . ARG B 1 22 ? 10.672 -9.844 11.062 1 94.38 22 ARG B C 1
ATOM 1675 O O . ARG B 1 22 ? 9.828 -10.25 11.859 1 94.38 22 ARG B O 1
ATOM 1682 N N . THR B 1 23 ? 10.484 -9.492 9.844 1 95.31 23 THR B N 1
ATOM 1683 C CA . THR B 1 23 ? 9.312 -9.883 9.062 1 95.31 23 THR B CA 1
ATOM 1684 C C . THR B 1 23 ? 9.719 -10.703 7.844 1 95.31 23 THR B C 1
ATOM 1686 O O . THR B 1 23 ? 10.898 -10.773 7.5 1 95.31 23 THR B O 1
ATOM 1689 N N . THR B 1 24 ? 8.703 -11.344 7.199 1 95.44 24 THR B N 1
ATOM 1690 C CA . THR B 1 24 ? 8.992 -12.062 5.961 1 95.44 24 THR B CA 1
ATOM 1691 C C . THR B 1 24 ? 9.664 -11.141 4.953 1 95.44 24 THR B C 1
ATOM 1693 O O . THR B 1 24 ? 10.656 -11.516 4.324 1 95.44 24 THR B O 1
ATOM 1696 N N . ALA B 1 25 ? 9.211 -9.953 4.805 1 96.75 25 ALA B N 1
ATOM 1697 C CA . ALA B 1 25 ? 9.766 -8.992 3.855 1 96.75 25 ALA B CA 1
ATOM 1698 C C . ALA B 1 25 ? 11.211 -8.641 4.203 1 96.75 25 ALA B C 1
ATOM 1700 O O . ALA B 1 25 ? 12.086 -8.656 3.332 1 96.75 25 ALA B O 1
ATOM 1701 N N . LEU B 1 26 ? 11.484 -8.352 5.469 1 96.31 26 LEU B N 1
ATOM 1702 C CA . LEU B 1 26 ? 12.828 -8.008 5.906 1 96.31 26 LEU B CA 1
ATOM 1703 C C . LEU B 1 26 ? 13.789 -9.172 5.668 1 96.31 26 LEU B C 1
ATOM 1705 O O . LEU B 1 26 ? 14.914 -8.969 5.195 1 96.31 26 LEU B O 1
ATOM 1709 N N . ASP B 1 27 ? 13.359 -10.375 5.988 1 96.62 27 ASP B N 1
ATOM 1710 C CA . ASP B 1 27 ? 14.188 -11.562 5.805 1 96.62 27 ASP B CA 1
ATOM 1711 C C . ASP B 1 27 ? 14.57 -11.75 4.34 1 96.62 27 ASP B C 1
ATOM 1713 O O . ASP B 1 27 ? 15.727 -12.039 4.023 1 96.62 27 ASP B O 1
ATOM 1717 N N . LEU B 1 28 ? 13.609 -11.57 3.518 1 96.62 28 LEU B N 1
ATOM 1718 C CA . LEU B 1 28 ? 13.844 -11.789 2.094 1 96.62 28 LEU B CA 1
ATOM 1719 C C . LEU B 1 28 ? 14.766 -10.703 1.526 1 96.62 28 LEU B C 1
ATOM 1721 O O . LEU B 1 28 ? 15.617 -10.992 0.686 1 96.62 28 LEU B O 1
ATOM 1725 N N . LEU B 1 29 ? 14.562 -9.477 1.937 1 97.31 29 LEU B N 1
ATOM 1726 C CA . LEU B 1 29 ? 15.445 -8.398 1.501 1 97.31 29 LEU B CA 1
ATOM 1727 C C . LEU B 1 29 ? 16.875 -8.648 1.965 1 97.31 29 LEU B C 1
ATOM 1729 O O . LEU B 1 29 ? 17.828 -8.383 1.225 1 97.31 29 LEU B O 1
ATOM 1733 N N . GLU B 1 30 ? 17.031 -9.102 3.15 1 96 30 GLU B N 1
ATOM 1734 C CA . GLU B 1 30 ? 18.359 -9.398 3.703 1 96 30 GLU B CA 1
ATOM 1735 C C . GLU B 1 30 ? 19.016 -10.547 2.951 1 96 30 GLU B C 1
ATOM 1737 O O . GLU B 1 30 ? 20.172 -10.438 2.531 1 96 30 GLU B O 1
ATOM 1742 N N . LYS B 1 31 ? 18.281 -11.625 2.803 1 95.75 31 LYS B N 1
ATOM 1743 C CA . LYS B 1 31 ? 18.797 -12.805 2.113 1 95.75 31 LYS B CA 1
ATOM 1744 C C . LYS B 1 31 ? 19.234 -12.461 0.692 1 95.75 31 LYS B C 1
ATOM 1746 O O . LYS B 1 31 ? 20.234 -12.992 0.2 1 95.75 31 LYS B O 1
ATOM 1751 N N . GLY B 1 32 ? 18.531 -11.562 0.12 1 95.88 32 GLY B N 1
ATOM 1752 C CA . GLY B 1 32 ? 18.828 -11.18 -1.252 1 95.88 32 GLY B CA 1
ATOM 1753 C C . GLY B 1 32 ? 19.844 -10.055 -1.357 1 95.88 32 GLY B C 1
ATOM 1754 O O . GLY B 1 32 ? 20.219 -9.656 -2.459 1 95.88 32 GLY B O 1
ATOM 1755 N N . GLU B 1 33 ? 20.266 -9.547 -0.249 1 94.88 33 GLU B N 1
ATOM 1756 C CA . GLU B 1 33 ? 21.188 -8.406 -0.205 1 94.88 33 GLU B CA 1
ATOM 1757 C C . GLU B 1 33 ? 20.672 -7.246 -1.049 1 94.88 33 GLU B C 1
ATOM 1759 O O . GLU B 1 33 ? 21.406 -6.695 -1.873 1 94.88 33 GLU B O 1
ATOM 1764 N N . SER B 1 34 ? 19.484 -6.984 -0.855 1 94.75 34 SER B N 1
ATOM 1765 C CA . SER B 1 34 ? 18.797 -6.023 -1.711 1 94.75 34 SER B CA 1
ATOM 1766 C C . SER B 1 34 ? 19.328 -4.609 -1.491 1 94.75 34 SER B C 1
ATOM 1768 O O . SER B 1 34 ? 19.406 -4.141 -0.353 1 94.75 34 SER B O 1
ATOM 1770 N N . ARG B 1 35 ? 19.547 -3.916 -2.523 1 92.38 35 ARG B N 1
ATOM 1771 C CA . ARG B 1 35 ? 19.969 -2.52 -2.443 1 92.38 35 ARG B CA 1
ATOM 1772 C C . ARG B 1 35 ? 18.797 -1.621 -2.068 1 92.38 35 ARG B C 1
ATOM 1774 O O . ARG B 1 35 ? 18.984 -0.466 -1.684 1 92.38 35 ARG B O 1
ATOM 1781 N N . TYR B 1 36 ? 17.578 -2.121 -2.129 1 95.31 36 TYR B N 1
ATOM 1782 C CA . TYR B 1 36 ? 16.375 -1.343 -1.833 1 95.31 36 TYR B CA 1
ATOM 1783 C C . TYR B 1 36 ? 16.359 -0.904 -0.374 1 95.31 36 TYR B C 1
ATOM 1785 O O . TYR B 1 36 ? 15.773 0.13 -0.037 1 95.31 36 TYR B O 1
ATOM 1793 N N . VAL B 1 37 ? 17.031 -1.659 0.465 1 95.56 37 VAL B N 1
ATOM 1794 C CA . VAL B 1 37 ? 16.969 -1.389 1.897 1 95.56 37 VAL B CA 1
ATOM 1795 C C . VAL B 1 37 ? 17.547 -0.004 2.188 1 95.56 37 VAL B C 1
ATOM 1797 O O . VAL B 1 37 ? 17.094 0.689 3.098 1 95.56 37 VAL B O 1
ATOM 1800 N N . ARG B 1 38 ? 18.516 0.353 1.465 1 94.19 38 ARG B N 1
ATOM 1801 C CA . ARG B 1 38 ? 19.109 1.677 1.645 1 94.19 38 ARG B CA 1
ATOM 1802 C C . ARG B 1 38 ? 18.109 2.771 1.278 1 94.19 38 ARG B C 1
ATOM 1804 O O . ARG B 1 38 ? 17.938 3.742 2.02 1 94.19 38 ARG B O 1
ATOM 1811 N N . ASP B 1 39 ? 17.422 2.635 0.077 1 95.12 39 ASP B N 1
ATOM 1812 C CA . ASP B 1 39 ? 16.375 3.576 -0.323 1 95.12 39 ASP B CA 1
ATOM 1813 C C . ASP B 1 39 ? 15.273 3.65 0.728 1 95.12 39 ASP B C 1
ATOM 1815 O O . ASP B 1 39 ? 14.82 4.742 1.083 1 95.12 39 ASP B O 1
ATOM 1819 N N . LEU B 1 40 ? 14.867 2.498 1.191 1 96.31 40 LEU B N 1
ATOM 1820 C CA . LEU B 1 40 ? 13.797 2.412 2.18 1 96.31 40 LEU B CA 1
ATOM 1821 C C . LEU B 1 40 ? 14.172 3.178 3.445 1 96.31 40 LEU B C 1
ATOM 1823 O O . LEU B 1 40 ? 13.352 3.936 3.979 1 96.31 40 LEU B O 1
ATOM 1827 N N . LYS B 1 41 ? 15.383 2.977 3.906 1 96.25 41 LYS B N 1
ATOM 1828 C CA . LYS B 1 41 ? 15.844 3.643 5.117 1 96.25 41 LYS B CA 1
ATOM 1829 C C . LYS B 1 41 ? 15.867 5.16 4.941 1 96.25 41 LYS B C 1
ATOM 1831 O O . LYS B 1 41 ? 15.359 5.895 5.793 1 96.25 41 LYS B O 1
ATOM 1836 N N . LEU B 1 42 ? 16.422 5.574 3.865 1 96.38 42 LEU B N 1
ATOM 1837 C CA . LEU B 1 42 ? 16.531 7.008 3.615 1 96.38 42 LEU B CA 1
ATOM 1838 C C . LEU B 1 42 ? 15.156 7.629 3.408 1 96.38 42 LEU B C 1
ATOM 1840 O O . LEU B 1 42 ? 14.891 8.734 3.881 1 96.38 42 LEU B O 1
ATOM 1844 N N . ASN B 1 43 ? 14.305 6.934 2.689 1 97 43 ASN B N 1
ATOM 1845 C CA . ASN B 1 43 ? 12.93 7.395 2.514 1 97 43 ASN B CA 1
ATOM 1846 C C . ASN B 1 43 ? 12.203 7.5 3.85 1 97 43 ASN B C 1
ATOM 1848 O O . ASN B 1 43 ? 11.516 8.492 4.109 1 97 43 ASN B O 1
ATOM 1852 N N . PHE B 1 44 ? 12.398 6.547 4.723 1 98 44 PHE B N 1
ATOM 1853 C CA . PHE B 1 44 ? 11.766 6.605 6.035 1 98 44 PHE B CA 1
ATOM 1854 C C . PHE B 1 44 ? 12.273 7.801 6.828 1 98 44 PHE B C 1
ATOM 1856 O O . PHE B 1 44 ? 11.484 8.555 7.402 1 98 44 PHE B O 1
ATOM 1863 N N . THR B 1 45 ? 13.555 7.984 6.836 1 97.12 45 THR B N 1
ATOM 1864 C CA . THR B 1 45 ? 14.164 9.062 7.605 1 97.12 45 THR B CA 1
ATOM 1865 C C . THR B 1 45 ? 13.625 10.422 7.145 1 97.12 45 THR B C 1
ATOM 1867 O O . THR B 1 45 ? 13.453 11.328 7.957 1 97.12 45 THR B O 1
ATOM 1870 N N . SER B 1 46 ? 13.297 10.5 5.906 1 96.75 46 SER B N 1
ATOM 1871 C CA . SER B 1 46 ? 12.844 11.766 5.336 1 96.75 46 SER B CA 1
ATOM 1872 C C . SER B 1 46 ? 11.406 12.078 5.754 1 96.75 46 SER B C 1
ATOM 1874 O O . SER B 1 46 ? 10.898 13.164 5.484 1 96.75 46 SER B O 1
ATOM 1876 N N . THR B 1 47 ? 10.773 11.141 6.406 1 98.06 47 THR B N 1
ATOM 1877 C CA . THR B 1 47 ? 9.414 11.398 6.879 1 98.06 47 THR B CA 1
ATOM 1878 C C . THR B 1 47 ? 9.438 12.125 8.219 1 98.06 47 THR B C 1
ATOM 1880 O O . THR B 1 47 ? 8.406 12.609 8.688 1 98.06 47 THR B O 1
ATOM 1883 N N . LEU B 1 48 ? 10.578 12.281 8.82 1 97.75 48 LEU B N 1
ATOM 1884 C CA . LEU B 1 48 ? 10.656 12.703 10.211 1 97.75 48 LEU B CA 1
ATOM 1885 C C . LEU B 1 48 ? 10.75 14.219 10.312 1 97.75 48 LEU B C 1
ATOM 1887 O O . LEU B 1 48 ? 10.461 14.789 11.367 1 97.75 48 LEU B O 1
ATOM 1891 N N . THR B 1 49 ? 11.172 14.812 9.227 1 97.19 49 THR B N 1
ATOM 1892 C CA . THR B 1 49 ? 11.273 16.266 9.164 1 97.19 49 THR B CA 1
ATOM 1893 C C . THR B 1 49 ? 10.805 16.781 7.809 1 97.19 49 THR B C 1
ATOM 1895 O O . THR B 1 49 ? 10.609 16 6.871 1 97.19 49 THR B O 1
ATOM 1898 N N . SER B 1 50 ? 10.531 18.016 7.766 1 96.75 50 SER B N 1
ATOM 1899 C CA . SER B 1 50 ? 10.086 18.672 6.543 1 96.75 50 SER B CA 1
ATOM 1900 C C . SER B 1 50 ? 10.422 20.172 6.559 1 96.75 50 SER B C 1
ATOM 1902 O O . SER B 1 50 ? 10.523 20.766 7.629 1 96.75 50 SER B O 1
ATOM 1904 N N . GLU B 1 51 ? 10.672 20.672 5.387 1 95.62 51 GLU B N 1
ATOM 1905 C CA . GLU B 1 51 ? 10.898 22.109 5.254 1 95.62 51 GLU B CA 1
ATOM 1906 C C . GLU B 1 51 ? 9.617 22.906 5.512 1 95.62 51 GLU B C 1
ATOM 1908 O O . GLU B 1 51 ? 9.664 24.031 5.984 1 95.62 51 GLU B O 1
ATOM 1913 N N . HIS B 1 52 ? 8.422 22.312 5.363 1 97.88 52 HIS B N 1
ATOM 1914 C CA . HIS B 1 52 ? 7.18 23.078 5.348 1 97.88 52 HIS B CA 1
ATOM 1915 C C . HIS B 1 52 ? 6.242 22.609 6.461 1 97.88 52 HIS B C 1
ATOM 1917 O O . HIS B 1 52 ? 5.105 23.078 6.547 1 97.88 52 HIS B O 1
ATOM 1923 N N . LEU B 1 53 ? 6.648 21.656 7.266 1 98.38 53 LEU B N 1
ATOM 1924 C CA . LEU B 1 53 ? 5.898 21.156 8.422 1 98.38 53 LEU B CA 1
ATOM 1925 C C . LEU B 1 53 ? 6.773 21.156 9.672 1 98.38 53 LEU B C 1
ATOM 1927 O O . LEU B 1 53 ? 7.98 20.922 9.586 1 98.38 53 LEU B O 1
ATOM 1931 N N . SER B 1 54 ? 6.172 21.375 10.805 1 98.38 54 SER B N 1
ATOM 1932 C CA . SER B 1 54 ? 6.895 21.156 12.055 1 98.38 54 SER B CA 1
ATOM 1933 C C . SER B 1 54 ? 7.148 19.672 12.289 1 98.38 5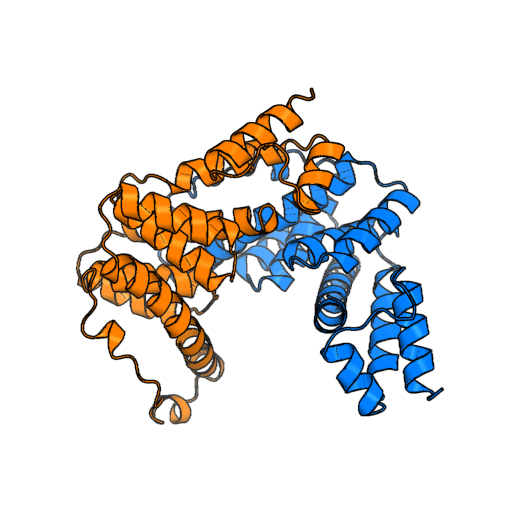4 SER B C 1
ATOM 1935 O O . SER B 1 54 ? 6.449 18.828 11.727 1 98.38 54 SER B O 1
ATOM 1937 N N . THR B 1 55 ? 8.102 19.359 13.125 1 98.56 55 THR B N 1
ATOM 1938 C CA . THR B 1 55 ? 8.422 17.969 13.438 1 98.56 55 THR B CA 1
ATOM 1939 C C . THR B 1 55 ? 7.238 17.281 14.109 1 98.56 55 THR B C 1
ATOM 1941 O O . THR B 1 55 ? 6.973 16.109 13.859 1 98.56 55 THR B O 1
ATOM 1944 N N . LYS B 1 56 ? 6.566 18.016 14.977 1 98.62 56 LYS B N 1
ATOM 1945 C CA . LYS B 1 56 ? 5.359 17.484 15.594 1 98.62 56 LYS B CA 1
ATOM 1946 C C . LYS B 1 56 ? 4.316 17.109 14.547 1 98.62 56 LYS B C 1
ATOM 1948 O O . LYS B 1 56 ? 3.678 16.062 14.641 1 98.62 56 LYS B O 1
ATOM 1953 N N . GLU B 1 57 ? 4.145 17.953 13.57 1 98.69 57 GLU B N 1
ATOM 1954 C CA . GLU B 1 57 ? 3.188 17.703 12.492 1 98.69 57 GLU B CA 1
ATOM 1955 C C . GLU B 1 57 ? 3.592 16.469 11.672 1 98.69 57 GLU B C 1
ATOM 1957 O O . GLU B 1 57 ? 2.742 15.656 11.305 1 98.69 57 GLU B O 1
ATOM 1962 N N . CYS B 1 58 ? 4.867 16.359 11.359 1 98.81 58 CYS B N 1
ATOM 1963 C CA . CYS B 1 58 ? 5.355 15.172 10.656 1 98.81 58 CYS B CA 1
ATOM 1964 C C . CYS B 1 58 ? 5.02 13.906 11.43 1 98.81 58 CYS B C 1
ATOM 1966 O O . CYS B 1 58 ? 4.547 12.922 10.852 1 98.81 58 CYS B O 1
ATOM 1968 N N . ALA B 1 59 ? 5.215 13.953 12.719 1 98.81 59 ALA B N 1
ATOM 1969 C CA . ALA B 1 59 ? 4.965 12.805 13.578 1 98.81 59 ALA B CA 1
ATOM 1970 C C . ALA B 1 59 ? 3.484 12.43 13.578 1 98.81 59 ALA B C 1
ATOM 1972 O O . ALA B 1 59 ? 3.137 11.25 13.484 1 98.81 59 ALA B O 1
ATOM 1973 N N . LEU B 1 60 ? 2.625 13.391 13.648 1 98.81 60 LEU B N 1
ATOM 1974 C CA . LEU B 1 60 ? 1.189 13.148 13.711 1 98.81 60 LEU B CA 1
ATOM 1975 C C . LEU B 1 60 ? 0.666 12.656 12.359 1 98.81 60 LEU B C 1
ATOM 1977 O O . LEU B 1 60 ? -0.245 11.828 12.312 1 98.81 60 LEU B O 1
ATOM 1981 N N . LEU B 1 61 ? 1.195 13.164 11.266 1 98.81 61 LEU B N 1
ATOM 1982 C CA . LEU B 1 61 ? 0.872 12.648 9.938 1 98.81 61 LEU B CA 1
ATOM 1983 C C . LEU B 1 61 ? 1.278 11.188 9.812 1 98.81 61 LEU B C 1
ATOM 1985 O O . LEU B 1 61 ? 0.508 10.367 9.305 1 98.81 61 LEU B O 1
ATOM 1989 N N . GLY B 1 62 ? 2.516 10.922 10.266 1 98.88 62 GLY B N 1
ATOM 1990 C CA . GLY B 1 62 ? 2.963 9.539 10.273 1 98.88 62 GLY B CA 1
ATOM 1991 C C . GLY B 1 62 ? 2.072 8.625 11.086 1 98.88 62 GLY B C 1
ATOM 1992 O O . GLY B 1 62 ? 1.728 7.523 10.648 1 98.88 62 GLY B O 1
ATOM 1993 N N . LEU B 1 63 ? 1.669 9.094 12.25 1 98.88 63 LEU B N 1
ATOM 1994 C CA . LEU B 1 63 ? 0.807 8.312 13.133 1 98.88 63 LEU B CA 1
ATOM 1995 C C . LEU B 1 63 ? -0.542 8.047 12.469 1 98.88 63 LEU B C 1
ATOM 1997 O O . LEU B 1 63 ? -1.008 6.902 12.445 1 98.88 63 LEU B O 1
ATOM 2001 N N . SER B 1 64 ? -1.173 9.086 11.969 1 98.81 64 SER B N 1
ATOM 2002 C CA . SER B 1 64 ? -2.479 8.914 11.344 1 98.81 64 SER B CA 1
ATOM 2003 C C . SER B 1 64 ? -2.406 7.934 10.18 1 98.81 64 SER B C 1
ATOM 2005 O O . SER B 1 64 ? -3.316 7.125 9.984 1 98.81 64 SER B O 1
ATOM 2007 N N . THR B 1 65 ? -1.316 7.98 9.438 1 98.81 65 THR B N 1
ATOM 2008 C CA . THR B 1 65 ? -1.127 7.074 8.312 1 98.81 65 THR B CA 1
ATOM 2009 C C . THR B 1 65 ? -0.941 5.641 8.797 1 98.81 65 THR B C 1
ATOM 2011 O O . THR B 1 65 ? -1.529 4.711 8.234 1 98.81 65 THR B O 1
ATOM 2014 N N . ALA B 1 66 ? -0.131 5.469 9.828 1 98.75 66 ALA B N 1
ATOM 2015 C CA . ALA B 1 66 ? 0.083 4.141 10.398 1 98.75 66 ALA B CA 1
ATOM 2016 C C . ALA B 1 66 ? -1.225 3.549 10.914 1 98.75 66 ALA B C 1
ATOM 2018 O O . ALA B 1 66 ? -1.486 2.355 10.734 1 98.75 66 ALA B O 1
ATOM 2019 N N . ILE B 1 67 ? -2.051 4.352 11.547 1 98.62 67 ILE B N 1
ATOM 2020 C CA . ILE B 1 67 ? -3.354 3.918 12.047 1 98.62 67 ILE B CA 1
ATOM 2021 C C . ILE B 1 67 ? -4.25 3.537 10.867 1 98.62 67 ILE B C 1
ATOM 2023 O O . ILE B 1 67 ? -4.902 2.49 10.891 1 98.62 67 ILE B O 1
ATOM 2027 N N . ASN B 1 68 ? -4.246 4.406 9.906 1 98.31 68 ASN B N 1
ATOM 2028 C CA . ASN B 1 68 ? -5.051 4.141 8.719 1 98.31 68 ASN B CA 1
ATOM 2029 C C . ASN B 1 68 ? -4.691 2.801 8.086 1 98.31 68 ASN B C 1
ATOM 2031 O O . ASN B 1 68 ? -5.562 2.102 7.562 1 98.31 68 ASN B O 1
ATOM 2035 N N . ASN B 1 69 ? -3.4 2.463 8.172 1 97.56 69 ASN B N 1
ATOM 2036 C CA . ASN B 1 69 ? -2.895 1.236 7.562 1 97.56 69 ASN B CA 1
ATOM 2037 C C . ASN B 1 69 ? -2.902 0.076 8.555 1 97.56 69 ASN B C 1
ATOM 2039 O O . ASN B 1 69 ? -2.439 -1.021 8.234 1 97.56 69 ASN B O 1
ATOM 2043 N N . THR B 1 70 ? -3.363 0.27 9.789 1 97 70 THR B N 1
ATOM 2044 C CA . THR B 1 70 ? -3.414 -0.704 10.875 1 97 70 THR B CA 1
ATOM 2045 C C . THR B 1 70 ? -2.037 -1.314 11.117 1 97 70 THR B C 1
ATOM 2047 O O . THR B 1 70 ? -1.904 -2.535 11.227 1 97 70 THR B O 1
ATOM 2050 N N . ASN B 1 71 ? -1.025 -0.507 11.094 1 97.81 71 ASN B N 1
ATOM 2051 C CA . ASN B 1 71 ? 0.362 -0.91 11.289 1 97.81 71 ASN B CA 1
ATOM 2052 C C . ASN B 1 71 ? 0.826 -0.636 12.719 1 97.81 71 ASN B C 1
ATOM 2054 O O . ASN B 1 71 ? 1.16 0.5 13.062 1 97.81 71 ASN B O 1
ATOM 2058 N N . LYS B 1 72 ? 0.937 -1.582 13.516 1 97 72 LYS B N 1
ATOM 2059 C CA . LYS B 1 72 ? 1.168 -1.407 14.945 1 97 72 LYS B CA 1
ATOM 2060 C C . LYS B 1 72 ? 2.568 -0.863 15.211 1 97 72 LYS B C 1
ATOM 2062 O O . LYS B 1 72 ? 2.729 0.128 15.93 1 97 72 LYS B O 1
ATOM 2067 N N . PRO B 1 73 ? 3.609 -1.487 14.672 1 97.88 73 PRO B N 1
ATOM 2068 C CA . PRO B 1 73 ? 4.941 -0.988 15.023 1 97.88 73 PRO B CA 1
ATOM 2069 C C . PRO B 1 73 ? 5.145 0.473 14.625 1 97.88 73 PRO B C 1
ATOM 2071 O O . PRO B 1 73 ? 5.754 1.239 15.375 1 97.88 73 PRO B O 1
ATOM 2074 N N . LEU B 1 74 ? 4.641 0.871 13.5 1 98.38 74 LEU B N 1
ATOM 2075 C CA . LEU B 1 74 ? 4.812 2.258 13.078 1 98.38 74 LEU B CA 1
ATOM 2076 C C . LEU B 1 74 ? 3.904 3.186 13.883 1 98.38 74 LEU B C 1
ATOM 2078 O O . LEU B 1 74 ? 4.27 4.328 14.156 1 98.38 74 LEU B O 1
ATOM 2082 N N . ALA B 1 75 ? 2.686 2.709 14.266 1 98.62 75 ALA B N 1
ATOM 2083 C CA . ALA B 1 75 ? 1.823 3.502 15.141 1 98.62 75 ALA B CA 1
ATOM 2084 C C . ALA B 1 75 ? 2.492 3.76 16.484 1 98.62 75 ALA B C 1
ATOM 2086 O O . ALA B 1 75 ? 2.471 4.883 16.984 1 98.62 75 ALA B O 1
ATOM 2087 N N . ASP B 1 76 ? 3.098 2.736 17 1 98.38 76 ASP B N 1
ATOM 2088 C CA . ASP B 1 76 ? 3.812 2.881 18.266 1 98.38 76 ASP B CA 1
ATOM 2089 C C . ASP B 1 76 ? 4.965 3.873 18.125 1 98.38 76 ASP B C 1
ATOM 2091 O O . ASP B 1 76 ? 5.156 4.73 19 1 98.38 76 ASP B O 1
ATOM 2095 N N . TYR B 1 77 ? 5.688 3.779 17.078 1 98.62 77 TYR B N 1
ATOM 2096 C CA . TYR B 1 77 ? 6.844 4.641 16.875 1 98.62 77 TYR B CA 1
ATOM 2097 C C . TYR B 1 77 ? 6.426 6.102 16.766 1 98.62 77 TYR B C 1
ATOM 2099 O O . TYR B 1 77 ? 6.969 6.961 17.469 1 98.62 77 TYR B O 1
ATOM 2107 N N . TYR B 1 78 ? 5.469 6.359 15.906 1 98.69 78 TYR B N 1
ATOM 2108 C CA . TYR B 1 78 ? 5.105 7.75 15.648 1 98.69 78 TYR B CA 1
ATOM 2109 C C . TYR B 1 78 ? 4.379 8.352 16.844 1 98.69 78 TYR B C 1
ATOM 2111 O O . TYR B 1 78 ? 4.398 9.57 17.031 1 98.69 78 TYR B O 1
ATOM 2119 N N . THR B 1 79 ? 3.709 7.496 17.656 1 98.75 79 THR B N 1
ATOM 2120 C CA . THR B 1 79 ? 3.139 7.988 18.891 1 98.75 79 THR B CA 1
ATOM 2121 C C . THR B 1 79 ? 4.227 8.539 19.812 1 98.75 79 THR B C 1
ATOM 2123 O O . THR B 1 79 ? 4.141 9.68 20.281 1 98.75 79 THR B O 1
ATOM 2126 N N . LYS B 1 80 ? 5.238 7.789 20.016 1 98.62 80 LYS B N 1
ATOM 2127 C CA . LYS B 1 80 ? 6.34 8.203 20.875 1 98.62 80 LYS B CA 1
ATOM 2128 C C . LYS B 1 80 ? 7.07 9.406 20.297 1 98.62 80 LYS B C 1
ATOM 2130 O O . LYS B 1 80 ? 7.465 10.32 21.031 1 98.62 80 LYS B O 1
ATOM 2135 N N . TYR B 1 81 ? 7.262 9.344 18.984 1 98.44 81 TYR B N 1
ATOM 2136 C CA . TYR B 1 81 ? 7.926 10.445 18.297 1 98.44 81 TYR B CA 1
ATOM 2137 C C . TYR B 1 81 ? 7.141 11.742 18.438 1 98.44 81 TYR B C 1
ATOM 2139 O O . TYR B 1 81 ? 7.715 12.797 18.719 1 98.44 81 TYR B O 1
ATOM 2147 N N . ALA B 1 82 ? 5.824 11.68 18.297 1 98.62 82 ALA B N 1
ATOM 2148 C CA . ALA B 1 82 ? 4.965 12.852 18.453 1 98.62 82 ALA B CA 1
ATOM 2149 C C . ALA B 1 82 ? 5.039 13.398 19.875 1 98.62 82 ALA B C 1
ATOM 2151 O O . ALA B 1 82 ? 5.168 14.602 20.078 1 98.62 82 ALA B O 1
ATOM 2152 N N . GLU B 1 83 ? 4.988 12.523 20.797 1 98.62 83 GLU B N 1
ATOM 2153 C CA . GLU B 1 83 ? 5.059 12.93 22.203 1 98.62 83 GLU B CA 1
ATOM 2154 C C . GLU B 1 83 ? 6.391 13.602 22.516 1 98.62 83 GLU B C 1
ATOM 2156 O O . GLU B 1 83 ? 6.434 14.609 23.219 1 98.62 83 GLU B O 1
ATOM 2161 N N . ALA B 1 84 ? 7.414 13.078 22 1 98.56 84 ALA B N 1
ATOM 2162 C CA . ALA B 1 84 ? 8.75 13.633 22.203 1 98.56 84 ALA B CA 1
ATOM 2163 C C . ALA B 1 84 ? 8.859 15.031 21.594 1 98.56 84 ALA B C 1
ATOM 2165 O O . ALA B 1 84 ? 9.703 15.828 22.016 1 98.56 84 ALA B O 1
ATOM 2166 N N . GLN B 1 85 ? 7.957 15.305 20.656 1 98.31 85 GLN B N 1
ATOM 2167 C CA . GLN B 1 85 ? 7.98 16.609 20 1 98.31 85 GLN B CA 1
ATOM 2168 C C . GLN B 1 85 ? 6.91 17.531 20.562 1 98.31 85 GLN B C 1
ATOM 2170 O O . GLN B 1 85 ? 6.57 18.547 19.953 1 98.31 85 GLN B O 1
ATOM 2175 N N . GLY B 1 86 ? 6.203 17.141 21.641 1 98.12 86 GLY B N 1
ATOM 2176 C CA . GLY B 1 86 ? 5.312 18.031 22.375 1 98.12 86 GLY B CA 1
ATOM 2177 C C . GLY B 1 86 ? 3.844 17.781 22.078 1 98.12 86 GLY B C 1
ATOM 2178 O O . GLY B 1 86 ? 2.979 18.547 22.516 1 98.12 86 GLY B O 1
ATOM 2179 N N . ALA B 1 87 ? 3.543 16.734 21.344 1 98.5 87 ALA B N 1
ATOM 2180 C CA . ALA B 1 87 ? 2.135 16.422 21.109 1 98.5 87 ALA B CA 1
ATOM 2181 C C . ALA B 1 87 ? 1.448 15.984 22.391 1 98.5 87 ALA B C 1
ATOM 2183 O O . ALA B 1 87 ? 2.012 15.219 23.188 1 98.5 87 ALA B O 1
ATOM 2184 N N . THR B 1 88 ? 0.294 16.453 22.656 1 98.31 88 THR B N 1
ATOM 2185 C CA . THR B 1 88 ? -0.514 16.047 23.797 1 98.31 88 THR B CA 1
ATOM 2186 C C . THR B 1 88 ? -1.26 14.75 23.5 1 98.31 88 THR B C 1
ATOM 2188 O O . THR B 1 88 ? -1.304 14.305 22.344 1 98.31 88 THR B O 1
ATOM 2191 N N . ALA B 1 89 ? -1.835 14.25 24.516 1 98.31 89 ALA B N 1
ATOM 2192 C CA . ALA B 1 89 ? -2.678 13.07 24.328 1 98.31 89 ALA B CA 1
ATOM 2193 C C . ALA B 1 89 ? -3.848 13.375 23.406 1 98.31 89 ALA B C 1
ATOM 2195 O O . ALA B 1 89 ? -4.277 12.508 22.625 1 98.31 89 ALA B O 1
ATOM 2196 N N . ALA B 1 90 ? -4.355 14.547 23.484 1 97.44 90 ALA B N 1
ATOM 2197 C CA . ALA B 1 90 ? -5.469 14.961 22.641 1 97.44 90 ALA B CA 1
ATOM 2198 C C . ALA B 1 90 ? -5.043 15.047 21.172 1 97.44 90 ALA B C 1
ATOM 2200 O O . ALA B 1 90 ? -5.809 14.688 20.281 1 97.44 90 ALA B O 1
ATOM 2201 N N . ASP B 1 91 ? -3.82 15.578 20.922 1 97.88 91 ASP B N 1
ATOM 2202 C CA . ASP B 1 91 ? -3.279 15.609 19.562 1 97.88 91 ASP B CA 1
ATOM 2203 C C . ASP B 1 91 ? -3.213 14.211 18.969 1 97.88 91 ASP B C 1
ATOM 2205 O O . ASP B 1 91 ? -3.646 13.992 17.828 1 97.88 91 ASP B O 1
ATOM 2209 N N . VAL B 1 92 ? -2.674 13.305 19.766 1 98.62 92 VAL B N 1
ATOM 2210 C CA . VAL B 1 92 ? -2.479 11.922 19.344 1 98.62 92 VAL B CA 1
ATOM 2211 C C . VAL B 1 92 ? -3.83 11.266 19.062 1 98.62 92 VAL B C 1
ATOM 2213 O O . VAL B 1 92 ? -4.016 10.617 18.031 1 98.62 92 VAL B O 1
ATOM 2216 N N . ALA B 1 93 ? -4.773 11.477 19.922 1 98.06 93 ALA B N 1
ATOM 2217 C CA . ALA B 1 93 ? -6.109 10.906 19.766 1 98.06 93 ALA B CA 1
ATOM 2218 C C . ALA B 1 93 ? -6.793 11.438 18.516 1 98.06 93 ALA B C 1
ATOM 2220 O O . ALA B 1 93 ? -7.531 10.711 17.844 1 98.06 93 ALA B O 1
ATOM 2221 N N . GLU B 1 94 ? -6.559 12.641 18.188 1 97.06 94 GLU B N 1
ATOM 2222 C CA . GLU B 1 94 ? -7.164 13.227 17 1 97.06 94 GLU B CA 1
ATOM 2223 C C . GLU B 1 94 ? -6.605 12.594 15.734 1 97.06 94 GLU B C 1
ATOM 2225 O O . GLU B 1 94 ? -7.336 12.383 14.766 1 97.06 94 GLU B O 1
ATOM 2230 N N . ALA B 1 95 ? -5.309 12.344 15.75 1 98.44 95 ALA B N 1
ATOM 2231 C CA . ALA B 1 95 ? -4.707 11.68 14.594 1 98.44 95 ALA B CA 1
ATOM 2232 C C . ALA B 1 95 ? -5.352 10.32 14.344 1 98.44 95 ALA B C 1
ATOM 2234 O O . ALA B 1 95 ? -5.629 9.953 13.203 1 98.44 95 ALA B O 1
ATOM 2235 N N . VAL B 1 96 ? -5.625 9.625 15.422 1 98.25 96 VAL B N 1
ATOM 2236 C CA . VAL B 1 96 ? -6.281 8.32 15.344 1 98.25 96 VAL B CA 1
ATOM 2237 C C . VAL B 1 96 ? -7.707 8.492 14.812 1 98.25 96 VAL B C 1
ATOM 2239 O O . VAL B 1 96 ? -8.125 7.785 13.898 1 98.25 96 VAL B O 1
ATOM 2242 N N . GLY B 1 97 ? -8.422 9.422 15.414 1 96.94 97 GLY B N 1
ATOM 2243 C CA . GLY B 1 97 ? -9.789 9.695 14.984 1 96.94 97 GLY B CA 1
ATOM 2244 C C . GLY B 1 97 ? -9.883 10.109 13.531 1 96.94 97 GLY B C 1
ATOM 2245 O O . GLY B 1 97 ? -10.812 9.711 12.82 1 96.94 97 GLY B O 1
ATOM 2246 N N . CYS B 1 98 ? -8.945 10.898 13.094 1 97.31 98 CYS B N 1
ATOM 2247 C CA . CYS B 1 98 ? -8.914 11.352 11.703 1 97.31 98 CYS B CA 1
ATOM 2248 C C . CYS B 1 98 ? -8.828 10.164 10.75 1 97.31 98 CYS B C 1
ATOM 2250 O O . CYS B 1 98 ? -9.586 10.094 9.773 1 97.31 98 CYS B O 1
ATOM 2252 N N . ALA B 1 99 ? -7.867 9.258 11.047 1 97.94 99 ALA B N 1
ATOM 2253 C CA . ALA B 1 99 ? -7.691 8.078 10.211 1 97.94 99 ALA B CA 1
ATOM 2254 C C . ALA B 1 99 ? -8.984 7.27 10.117 1 97.94 99 ALA B C 1
ATOM 2256 O O . ALA B 1 99 ? -9.398 6.883 9.023 1 97.94 99 ALA B O 1
ATOM 2257 N N . SER B 1 100 ? -9.609 7.074 11.242 1 97.06 100 SER B N 1
ATOM 2258 C CA . SER B 1 100 ? -10.828 6.273 11.281 1 97.06 100 SER B CA 1
ATOM 2259 C C . SER B 1 100 ? -11.977 6.977 10.562 1 97.06 100 SER B C 1
ATOM 2261 O O . SER B 1 100 ? -12.664 6.367 9.734 1 97.06 100 SER B O 1
ATOM 2263 N N . LEU B 1 101 ? -12.156 8.188 10.812 1 94.62 101 LEU B N 1
ATOM 2264 C CA . LEU B 1 101 ? -13.227 8.961 10.195 1 94.62 101 LEU B CA 1
ATOM 2265 C C . LEU B 1 101 ? -13.094 8.961 8.672 1 94.62 101 LEU B C 1
ATOM 2267 O O . LEU B 1 101 ? -14.07 8.75 7.957 1 94.62 101 LEU B O 1
ATOM 2271 N N . LEU B 1 102 ? -11.914 9.188 8.219 1 96.44 102 LEU B N 1
ATOM 2272 C CA . LEU B 1 102 ? -11.703 9.312 6.781 1 96.44 102 LEU B CA 1
ATOM 2273 C C . LEU B 1 102 ? -11.859 7.961 6.086 1 96.44 102 LEU B C 1
ATOM 2275 O O . LEU B 1 102 ? -12.211 7.902 4.906 1 96.44 102 LEU B O 1
ATOM 2279 N N . ALA B 1 103 ? -11.609 6.895 6.852 1 95.69 103 ALA B N 1
ATOM 2280 C CA . ALA B 1 103 ? -11.867 5.578 6.27 1 95.69 103 ALA B CA 1
ATOM 2281 C C . ALA B 1 103 ? -13.32 5.461 5.809 1 95.69 103 ALA B C 1
ATOM 2283 O O . ALA B 1 103 ? -13.594 4.922 4.734 1 95.69 103 ALA B O 1
ATOM 2284 N N . SER B 1 104 ? -14.297 5.977 6.543 1 95.06 104 SER B N 1
ATOM 2285 C CA . SER B 1 104 ? -15.703 5.957 6.176 1 95.06 104 SER B CA 1
ATOM 2286 C C . SER B 1 104 ? -16.016 6.996 5.102 1 95.06 104 SER B C 1
ATOM 2288 O O . SER B 1 104 ? -16.609 6.672 4.07 1 95.06 104 SER B O 1
ATOM 2290 N N . ASN B 1 105 ? -15.484 8.156 5.312 1 93.94 105 ASN B N 1
ATOM 2291 C CA . ASN B 1 105 ? -15.773 9.25 4.395 1 93.94 105 ASN B CA 1
ATOM 2292 C C . ASN B 1 105 ? -15.266 8.953 2.986 1 93.94 105 ASN B C 1
ATOM 2294 O O . ASN B 1 105 ? -15.961 9.219 2.002 1 93.94 105 ASN B O 1
ATOM 2298 N N . ASN B 1 106 ? -14.086 8.477 2.891 1 96.94 106 ASN B N 1
ATOM 2299 C CA . ASN B 1 106 ? -13.492 8.242 1.579 1 96.94 106 ASN B CA 1
ATOM 2300 C C . ASN B 1 106 ? -14.281 7.195 0.789 1 96.94 106 ASN B C 1
ATOM 2302 O O . ASN B 1 106 ? -14.406 7.305 -0.433 1 96.94 106 ASN B O 1
ATOM 2306 N N . ILE B 1 107 ? -14.836 6.176 1.47 1 95.56 107 ILE B N 1
ATOM 2307 C CA . ILE B 1 107 ? -15.656 5.188 0.782 1 95.56 107 ILE B CA 1
ATOM 2308 C C . ILE B 1 107 ? -16.938 5.844 0.286 1 95.56 107 ILE B C 1
ATOM 2310 O O . ILE B 1 107 ? -17.312 5.691 -0.88 1 95.56 107 ILE B O 1
ATOM 2314 N N . PHE B 1 108 ? -17.516 6.555 1.126 1 93.62 108 PHE B N 1
ATOM 2315 C CA . PHE B 1 108 ? -18.828 7.137 0.833 1 93.62 108 PHE B CA 1
ATOM 2316 C C . PHE B 1 108 ? -18.719 8.156 -0.297 1 93.62 108 PHE B C 1
ATOM 2318 O O . PHE B 1 108 ? -19.469 8.094 -1.269 1 93.62 108 PHE B O 1
ATOM 2325 N N . TYR B 1 109 ? -17.812 8.969 -0.28 1 93.19 109 TYR B N 1
ATOM 2326 C CA . TYR B 1 109 ? -17.719 10.047 -1.254 1 93.19 109 TYR B CA 1
ATOM 2327 C C . TYR B 1 109 ? -17.125 9.555 -2.566 1 93.19 109 TYR B C 1
ATOM 2329 O O . TYR B 1 109 ? -17.422 10.094 -3.635 1 93.19 109 TYR B O 1
ATOM 2337 N N . ARG B 1 110 ? -16.281 8.594 -2.492 1 94.75 110 ARG B N 1
ATOM 2338 C CA . ARG B 1 110 ? -15.836 7.949 -3.727 1 94.75 110 ARG B CA 1
ATOM 2339 C C . ARG B 1 110 ? -17.016 7.348 -4.484 1 94.75 110 ARG B C 1
ATOM 2341 O O . ARG B 1 110 ? -17.062 7.418 -5.715 1 94.75 110 ARG B O 1
ATOM 2348 N N . PHE B 1 111 ? -18.031 6.758 -3.818 1 95.38 111 PHE B N 1
ATOM 2349 C CA . PHE B 1 111 ? -19.234 6.227 -4.434 1 95.38 111 PHE B CA 1
ATOM 2350 C C . PHE B 1 111 ? -20 7.32 -5.172 1 95.38 111 PHE B C 1
ATOM 2352 O O . PHE B 1 111 ? -20.359 7.152 -6.336 1 95.38 111 PHE B O 1
ATOM 2359 N N . ARG B 1 112 ? -20.078 8.406 -4.469 1 92.5 112 ARG B N 1
ATOM 2360 C CA . ARG B 1 112 ? -20.766 9.523 -5.105 1 92.5 112 ARG B CA 1
ATOM 2361 C C . ARG B 1 112 ? -20 10 -6.34 1 92.5 112 ARG B C 1
ATOM 2363 O O . ARG B 1 112 ? -20.609 10.289 -7.375 1 92.5 112 ARG B O 1
ATOM 2370 N N . HIS B 1 113 ? -18.734 10.055 -6.242 1 93.25 113 HIS B N 1
ATOM 2371 C CA . HIS B 1 113 ? -17.875 10.484 -7.348 1 93.25 113 HIS B CA 1
ATOM 2372 C C . HIS B 1 113 ? -18 9.539 -8.539 1 93.25 113 HIS B C 1
ATOM 2374 O O . HIS B 1 113 ? -18.078 9.992 -9.688 1 93.25 113 HIS B O 1
ATOM 2380 N N . PHE B 1 114 ? -18.156 8.281 -8.266 1 92.81 114 PHE B N 1
ATOM 2381 C CA . PHE B 1 114 ? -18.203 7.281 -9.32 1 92.81 114 PHE B CA 1
ATOM 2382 C C . PHE B 1 114 ? -19.531 7.344 -10.07 1 92.81 114 PHE B C 1
ATOM 2384 O O . PHE B 1 114 ? -19.562 7.23 -11.297 1 92.81 114 PHE B O 1
ATOM 2391 N N . THR B 1 115 ? -20.609 7.523 -9.406 1 94.19 115 THR B N 1
ATOM 2392 C CA . THR B 1 115 ? -21.922 7.434 -10.023 1 94.19 115 THR B CA 1
ATOM 2393 C C . THR B 1 115 ? -22.281 8.742 -10.727 1 94.19 115 THR B C 1
ATOM 2395 O O . THR B 1 115 ? -22.984 8.734 -11.742 1 94.19 115 THR B O 1
ATOM 2398 N N . GLN B 1 116 ? -21.766 9.766 -10.141 1 92.81 116 GLN B N 1
ATOM 2399 C CA . GLN B 1 116 ? -22.016 11.094 -10.688 1 92.81 116 GLN B CA 1
ATOM 2400 C C . GLN B 1 116 ? -23.516 11.328 -10.875 1 92.81 116 GLN B C 1
ATOM 2402 O O . GLN B 1 116 ? -23.938 11.914 -11.883 1 92.81 116 GLN B O 1
ATOM 2407 N N . LYS B 1 117 ? -24.344 10.758 -10.07 1 92.31 117 LYS B N 1
ATOM 2408 C CA . LYS B 1 117 ? -25.797 10.961 -10.102 1 92.31 117 LYS B CA 1
ATOM 2409 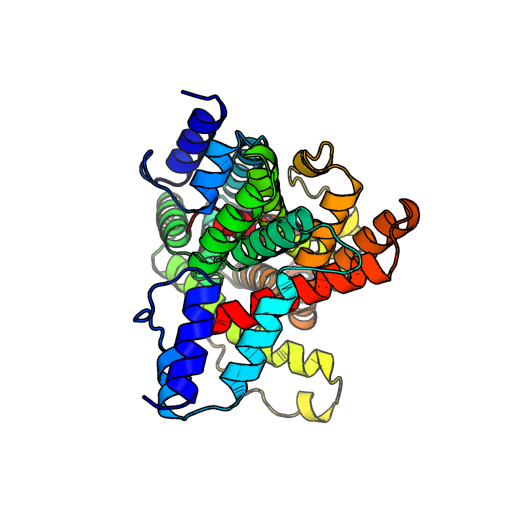C C . LYS B 1 117 ? -26.234 11.969 -9.039 1 92.31 117 LYS B C 1
ATOM 2411 O O . LYS B 1 117 ? -25.875 11.836 -7.867 1 92.31 117 LYS B O 1
ATOM 2416 N N . GLU B 1 118 ? -26.938 12.93 -9.43 1 92.5 118 GLU B N 1
ATOM 2417 C CA . GLU B 1 118 ? -27.344 14.039 -8.578 1 92.5 118 GLU B CA 1
ATOM 2418 C C . GLU B 1 118 ? -28.125 13.539 -7.359 1 92.5 118 GLU B C 1
ATOM 2420 O O . GLU B 1 118 ? -27.984 14.086 -6.262 1 92.5 118 GLU B O 1
ATOM 2425 N N . LYS B 1 119 ? -28.969 12.531 -7.543 1 93 119 LYS B N 1
ATOM 2426 C CA . LYS B 1 119 ? -29.812 12.047 -6.465 1 93 119 LYS B CA 1
ATOM 2427 C C . LYS B 1 119 ? -28.984 11.617 -5.258 1 93 119 LYS B C 1
ATOM 2429 O O . LYS B 1 119 ? -29.344 11.914 -4.113 1 93 119 LYS B O 1
ATOM 2434 N N . TYR B 1 120 ? -27.906 10.914 -5.523 1 93.44 120 TYR B N 1
ATOM 2435 C CA . TYR B 1 120 ? -27.078 10.43 -4.426 1 93.44 120 TYR B CA 1
ATOM 2436 C C . TYR B 1 120 ? -26.406 11.586 -3.703 1 93.44 120 TYR B C 1
ATOM 2438 O O . TYR B 1 120 ? -26.031 11.461 -2.533 1 93.44 120 TYR B O 1
ATOM 2446 N N . THR B 1 121 ? -26.156 12.688 -4.305 1 89.31 121 THR B N 1
ATOM 2447 C CA . THR B 1 121 ? -25.562 13.859 -3.676 1 89.31 121 THR B CA 1
ATOM 2448 C C . THR B 1 121 ? -26.578 14.594 -2.809 1 89.31 121 THR B C 1
ATOM 2450 O O . THR B 1 121 ? -26.203 15.297 -1.865 1 89.31 121 THR B O 1
ATOM 2453 N N . GLN B 1 122 ? -27.797 14.367 -3.039 1 92.5 122 GLN B N 1
ATOM 2454 C CA . GLN B 1 122 ? -28.859 15.062 -2.336 1 92.5 122 GLN B CA 1
ATOM 2455 C C . GLN B 1 122 ? -29.25 14.328 -1.06 1 92.5 122 GLN B C 1
ATOM 2457 O O . GLN B 1 122 ? -29.828 14.914 -0.146 1 92.5 122 GLN B O 1
ATOM 2462 N N . ILE B 1 123 ? -29.047 13.023 -1.009 1 93.38 123 ILE B N 1
ATOM 2463 C CA . ILE B 1 123 ? -29.359 12.25 0.187 1 93.38 123 ILE B CA 1
ATOM 2464 C C . ILE B 1 123 ? -28.297 12.508 1.259 1 93.38 123 ILE B C 1
ATOM 2466 O O . ILE B 1 123 ? -27.109 12.352 1.01 1 93.38 123 ILE B O 1
ATOM 2470 N N . PRO B 1 124 ? -28.719 12.992 2.406 1 89.75 124 PRO B N 1
ATOM 2471 C CA . PRO B 1 124 ? -27.734 13.234 3.463 1 89.75 124 PRO B CA 1
ATOM 2472 C C . PRO B 1 124 ? -26.891 12 3.781 1 89.75 124 PRO B C 1
ATOM 2474 O O . PRO B 1 124 ? -27.422 10.883 3.834 1 89.75 124 PRO B O 1
ATOM 2477 N N . ALA B 1 125 ? -25.672 12.188 4.059 1 86.62 125 ALA B N 1
ATOM 2478 C CA . ALA B 1 125 ? -24.766 11.07 4.309 1 86.62 125 ALA B CA 1
ATOM 2479 C C . ALA B 1 125 ? -25.047 10.422 5.656 1 86.62 125 ALA B C 1
ATOM 2481 O O . ALA B 1 125 ? -24.906 9.203 5.812 1 86.62 125 ALA B O 1
ATOM 2482 N N . ARG B 1 126 ? -25.406 11.109 6.633 1 89.69 126 ARG B N 1
ATOM 2483 C CA . ARG B 1 126 ? -25.703 10.68 7.996 1 89.69 126 ARG B CA 1
ATOM 2484 C C . ARG B 1 126 ? -24.469 10.094 8.664 1 89.69 126 ARG B C 1
ATOM 2486 O O . ARG B 1 126 ? -24.562 9.102 9.398 1 89.69 126 ARG B O 1
ATOM 2493 N N . ILE B 1 127 ? -23.328 10.508 8.258 1 90.62 127 ILE B N 1
ATOM 2494 C CA . ILE B 1 127 ? -22.062 10.234 8.938 1 90.62 127 ILE B CA 1
ATOM 2495 C C . ILE B 1 127 ? -21.719 11.391 9.875 1 90.62 127 ILE B C 1
ATOM 2497 O O . ILE B 1 127 ? -21.656 12.547 9.445 1 90.62 127 ILE B O 1
ATOM 2501 N N . ARG B 1 128 ? -21.547 11.039 11.18 1 86.56 128 ARG B N 1
ATOM 2502 C CA . ARG B 1 128 ? -21.188 12.07 12.148 1 86.56 128 ARG B CA 1
ATOM 2503 C C . ARG B 1 128 ? -19.719 12.453 12.008 1 86.56 128 ARG B C 1
ATOM 2505 O O . ARG B 1 128 ? -18.844 11.578 11.953 1 86.56 128 ARG B O 1
ATOM 2512 N N . MET B 1 129 ? -19.484 13.711 11.891 1 85.56 129 MET B N 1
ATOM 2513 C CA . MET B 1 129 ? -18.125 14.203 11.633 1 85.56 129 MET B CA 1
ATOM 2514 C C . MET B 1 129 ? -17.797 15.383 12.539 1 85.56 129 MET B C 1
ATOM 2516 O O . MET B 1 129 ? -17.219 16.375 12.086 1 85.56 129 MET B O 1
ATOM 2520 N N . GLN B 1 130 ? -18.156 15.289 13.805 1 82.69 130 GLN B N 1
ATOM 2521 C CA . GLN B 1 130 ? -17.984 16.391 14.75 1 82.69 130 GLN B CA 1
ATOM 2522 C C . GLN B 1 130 ? -16.516 16.703 14.953 1 82.69 130 GLN B C 1
ATOM 2524 O O . GLN B 1 130 ? -16.141 17.875 15.172 1 82.69 130 GLN B O 1
ATOM 2529 N N . LEU B 1 131 ? -15.734 15.742 14.836 1 85.56 131 LEU B N 1
ATOM 2530 C CA . LEU B 1 131 ? -14.297 15.938 14.992 1 85.56 131 LEU B CA 1
ATOM 2531 C C . LEU B 1 131 ? -13.773 16.953 13.992 1 85.56 131 LEU B C 1
ATOM 2533 O O . LEU B 1 131 ? -12.875 17.75 14.305 1 85.56 131 LEU B O 1
ATOM 2537 N N . MET B 1 132 ? -14.312 16.984 12.859 1 84.06 132 MET B N 1
ATOM 2538 C CA . MET B 1 132 ? -13.852 17.859 11.789 1 84.06 132 MET B CA 1
ATOM 2539 C C . MET B 1 132 ? -14.281 19.297 12.047 1 84.06 132 MET B C 1
ATOM 2541 O O . MET B 1 132 ? -13.641 20.234 11.555 1 84.06 132 MET B O 1
ATOM 2545 N N . MET B 1 133 ? -15.273 19.5 12.828 1 82.56 133 MET B N 1
ATOM 2546 C CA . MET B 1 133 ? -15.812 20.844 13.062 1 82.56 133 MET B CA 1
ATOM 2547 C C . MET B 1 133 ? -15 21.578 14.125 1 82.56 133 MET B C 1
ATOM 2549 O O . MET B 1 133 ? -14.828 22.797 14.047 1 82.56 133 MET B O 1
ATOM 2553 N N . LYS B 1 134 ? -14.477 20.828 15.133 1 88.19 134 LYS B N 1
ATOM 2554 C CA . LYS B 1 134 ? -13.68 21.438 16.203 1 88.19 134 LYS B CA 1
ATOM 2555 C C . LYS B 1 134 ? -12.422 20.625 16.469 1 88.19 134 LYS B C 1
ATOM 2557 O O . LYS B 1 134 ? -12.273 20.047 17.547 1 88.19 134 LYS B O 1
ATOM 2562 N N . PRO B 1 135 ? -11.461 20.734 15.547 1 93.31 135 PRO B N 1
ATOM 2563 C CA . PRO B 1 135 ? -10.266 19.906 15.719 1 93.31 135 PRO B CA 1
ATOM 2564 C C . PRO B 1 135 ? -9.328 20.438 16.797 1 93.31 135 PRO B C 1
ATOM 2566 O O . PRO B 1 135 ? -9.188 21.641 16.969 1 93.31 135 PRO B O 1
ATOM 2569 N N . VAL B 1 136 ? -8.719 19.531 17.516 1 93.19 136 VAL B N 1
ATOM 2570 C CA . VAL B 1 136 ? -7.773 19.844 18.578 1 93.19 136 VAL B CA 1
ATOM 2571 C C . VAL B 1 136 ? -6.527 20.5 18 1 93.19 136 VAL B C 1
ATOM 2573 O O . VAL B 1 136 ? -5.996 21.453 18.562 1 93.19 136 VAL B O 1
ATOM 2576 N N . THR B 1 137 ? -6.074 20.094 16.812 1 95.25 137 THR B N 1
ATOM 2577 C CA . THR B 1 137 ? -4.816 20.531 16.219 1 95.25 137 THR B CA 1
ATOM 2578 C C . THR B 1 137 ? -5.039 21.766 15.336 1 95.25 137 THR B C 1
ATOM 2580 O O . THR B 1 137 ? -4.098 22.266 14.719 1 95.25 137 THR B O 1
ATOM 2583 N N . GLY B 1 138 ? -6.242 22.234 15.305 1 95.81 138 GLY B N 1
ATOM 2584 C CA . GLY B 1 138 ? -6.574 23.359 14.438 1 95.81 138 GLY B CA 1
ATOM 2585 C C . GLY B 1 138 ? -7.152 22.922 13.109 1 95.81 138 GLY B C 1
ATOM 2586 O O . GLY B 1 138 ? -6.859 21.828 12.617 1 95.81 138 GLY B O 1
ATOM 2587 N N . LYS B 1 139 ? -7.875 23.766 12.516 1 95.44 139 LYS B N 1
ATOM 2588 C CA . LYS B 1 139 ? -8.617 23.469 11.297 1 95.44 139 LYS B CA 1
ATOM 2589 C C . LYS B 1 139 ? -7.664 23.172 10.133 1 95.44 139 LYS B C 1
ATOM 2591 O O . LYS B 1 139 ? -7.855 22.203 9.398 1 95.44 139 LYS B O 1
ATOM 2596 N N . GLU B 1 140 ? -6.68 23.938 10 1 97.75 140 GLU B N 1
ATOM 2597 C CA . GLU B 1 140 ? -5.773 23.797 8.867 1 97.75 140 GLU B CA 1
ATOM 2598 C C . GLU B 1 140 ? -5.039 22.469 8.898 1 97.75 140 GLU B C 1
ATOM 2600 O O . GLU B 1 140 ? -4.996 21.75 7.898 1 97.75 140 GLU B O 1
ATOM 2605 N N . PHE B 1 141 ? -4.488 22.156 10.062 1 98.38 141 PHE B N 1
ATOM 2606 C CA . PHE B 1 141 ? -3.711 20.922 10.133 1 98.38 141 PHE B CA 1
ATOM 2607 C C . PHE B 1 141 ? -4.617 19.703 10.039 1 98.38 141 PHE B C 1
ATOM 2609 O O . PHE B 1 141 ? -4.246 18.688 9.445 1 98.38 141 PHE B O 1
ATOM 2616 N N . PHE B 1 142 ? -5.754 19.797 10.594 1 97.81 142 PHE B N 1
ATOM 2617 C CA . PHE B 1 142 ? -6.688 18.672 10.469 1 97.81 142 PHE B CA 1
ATOM 2618 C C . PHE B 1 142 ? -7.047 18.438 9.008 1 97.81 142 PHE B C 1
ATOM 2620 O O . PHE B 1 142 ? -7.109 17.281 8.562 1 97.81 142 PHE B O 1
ATOM 2627 N N . GLU B 1 143 ? -7.324 19.5 8.289 1 97.38 143 GLU B N 1
ATOM 2628 C CA . GLU B 1 143 ? -7.605 19.391 6.859 1 97.38 143 GLU B CA 1
ATOM 2629 C C . GLU B 1 143 ? -6.422 18.781 6.113 1 97.38 143 GLU B C 1
ATOM 2631 O O . GLU B 1 143 ? -6.605 18 5.184 1 97.38 143 GLU B O 1
ATOM 2636 N N . LEU B 1 144 ? -5.258 19.172 6.516 1 98.56 144 LEU B N 1
ATOM 2637 C CA . LEU B 1 144 ? -4.047 18.641 5.891 1 98.56 144 LEU B CA 1
ATOM 2638 C C . LEU B 1 144 ? -3.918 17.141 6.129 1 98.56 144 LEU B C 1
ATOM 2640 O O . LEU B 1 144 ? -3.635 16.391 5.195 1 98.56 144 LEU B O 1
ATOM 2644 N N . MET B 1 145 ? -4.125 16.703 7.352 1 98.5 145 MET B N 1
ATOM 2645 C CA . MET B 1 145 ? -4.105 15.281 7.688 1 98.5 145 MET B CA 1
ATOM 2646 C C . MET B 1 145 ? -5.18 14.523 6.91 1 98.5 145 MET B C 1
ATOM 2648 O O . MET B 1 145 ? -4.922 13.438 6.387 1 98.5 145 MET B O 1
ATOM 2652 N N . SER B 1 146 ? -6.348 15.125 6.828 1 98.38 146 SER B N 1
ATOM 2653 C CA . SER B 1 146 ? -7.461 14.523 6.098 1 98.38 146 SER B CA 1
ATOM 2654 C C . SER B 1 146 ? -7.117 14.32 4.629 1 98.38 146 SER B C 1
ATOM 2656 O O . SER B 1 146 ? -7.441 13.281 4.043 1 98.38 146 SER B O 1
ATOM 2658 N N . LEU B 1 147 ? -6.473 15.305 4.047 1 98.62 147 LEU B N 1
ATOM 2659 C CA . LEU B 1 147 ? -6.062 15.219 2.65 1 98.62 147 LEU B CA 1
ATOM 2660 C C . LEU B 1 147 ? -5.062 14.078 2.449 1 98.62 147 LEU B C 1
ATOM 2662 O O . LEU B 1 147 ? -5.211 13.273 1.529 1 98.62 147 LEU B O 1
ATOM 2666 N N . ALA B 1 148 ? -4.059 14.031 3.316 1 98.75 148 ALA B N 1
ATOM 2667 C CA . ALA B 1 148 ? -3.029 13 3.197 1 98.75 148 ALA B CA 1
ATOM 2668 C C . ALA B 1 148 ? -3.633 11.602 3.309 1 98.75 148 ALA B C 1
ATOM 2670 O O . ALA B 1 148 ? -3.314 10.719 2.512 1 98.75 148 ALA B O 1
ATOM 2671 N N . ILE B 1 149 ? -4.543 11.414 4.273 1 98.81 149 ILE B N 1
ATOM 2672 C CA . ILE B 1 149 ? -5.176 10.117 4.473 1 98.81 149 ILE B CA 1
ATOM 2673 C C . ILE B 1 149 ? -6.059 9.781 3.271 1 98.81 149 ILE B C 1
ATOM 2675 O O . ILE B 1 149 ? -6.094 8.633 2.816 1 98.81 149 ILE B O 1
ATOM 2679 N N . SER B 1 150 ? -6.785 10.75 2.752 1 98.69 150 SER B N 1
ATOM 2680 C CA . SER B 1 150 ? -7.621 10.531 1.577 1 98.69 150 SER B CA 1
ATOM 2681 C C . SER B 1 150 ? -6.781 10.148 0.363 1 98.69 150 SER B C 1
ATOM 2683 O O . SER B 1 150 ? -7.227 9.367 -0.481 1 98.69 150 SER B O 1
ATOM 2685 N N . ALA B 1 151 ? -5.562 10.758 0.26 1 98.44 151 ALA B N 1
ATOM 2686 C CA . ALA B 1 151 ? -4.641 10.375 -0.807 1 98.44 151 ALA B CA 1
ATOM 2687 C C . ALA B 1 151 ? -4.227 8.914 -0.672 1 98.44 151 ALA B C 1
ATOM 2689 O O . ALA B 1 151 ? -4.176 8.18 -1.663 1 98.44 151 ALA B O 1
ATOM 2690 N N . VAL B 1 152 ? -3.932 8.508 0.545 1 98.56 152 VAL B N 1
ATOM 2691 C CA . VAL B 1 152 ? -3.564 7.117 0.802 1 98.56 152 VAL B CA 1
ATOM 2692 C C . VAL B 1 152 ? -4.723 6.199 0.423 1 98.56 152 VAL B C 1
ATOM 2694 O O . VAL B 1 152 ? -4.516 5.152 -0.193 1 98.56 152 VAL B O 1
ATOM 2697 N N . ASN B 1 153 ? -5.977 6.672 0.664 1 98.06 153 ASN B N 1
ATOM 2698 C CA . ASN B 1 153 ? -7.156 5.84 0.467 1 98.06 153 ASN B CA 1
ATOM 2699 C C . ASN B 1 153 ? -7.656 5.906 -0.974 1 98.06 153 ASN B C 1
ATOM 2701 O O . ASN 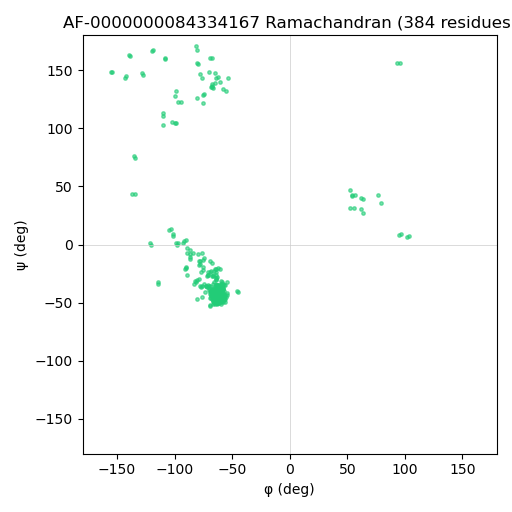B 1 153 ? -8.547 5.148 -1.363 1 98.06 153 ASN B O 1
ATOM 2705 N N . GLY B 1 154 ? -7.137 6.879 -1.745 1 97.31 154 GLY B N 1
ATOM 2706 C CA . GLY B 1 154 ? -7.434 6.949 -3.168 1 97.31 154 GLY B CA 1
ATOM 2707 C C . GLY B 1 154 ? -8.789 7.566 -3.465 1 97.31 154 GLY B C 1
ATOM 2708 O O . GLY B 1 154 ? -9.5 7.113 -4.363 1 97.31 154 GLY B O 1
ATOM 2709 N N . CYS B 1 155 ? -9.219 8.5 -2.754 1 97.38 155 CYS B N 1
ATOM 2710 C CA . CYS B 1 155 ? -10.484 9.18 -3.012 1 97.38 155 CYS B CA 1
ATOM 2711 C C . CYS B 1 155 ? -10.258 10.531 -3.676 1 97.38 155 CYS B C 1
ATOM 2713 O O . CYS B 1 155 ? -9.977 11.523 -2.998 1 97.38 155 CYS B O 1
ATOM 2715 N N . GLU B 1 156 ? -10.508 10.625 -4.891 1 97.44 156 GLU B N 1
ATOM 2716 C CA . GLU B 1 156 ? -10.242 11.828 -5.668 1 97.44 156 GLU B CA 1
ATOM 2717 C C . GLU B 1 156 ? -11.094 13 -5.191 1 97.44 156 GLU B C 1
ATOM 2719 O O . GLU B 1 156 ? -10.586 14.109 -4.992 1 97.44 156 GLU B O 1
ATOM 2724 N N . MET B 1 157 ? -12.336 12.789 -5 1 96 157 MET B N 1
ATOM 2725 C CA . MET B 1 157 ? -13.242 13.844 -4.57 1 96 157 MET B CA 1
ATOM 2726 C C . MET B 1 157 ? -12.797 14.445 -3.24 1 96 157 MET B C 1
ATOM 2728 O O . MET B 1 157 ? -12.789 15.664 -3.074 1 96 157 MET B O 1
ATOM 2732 N N . CYS B 1 158 ? -12.438 13.641 -2.32 1 97.62 158 CYS B N 1
ATOM 2733 C CA . CYS B 1 158 ? -12.016 14.109 -1.005 1 97.62 158 CYS B CA 1
ATOM 2734 C C . CYS B 1 158 ? -10.695 14.867 -1.091 1 97.62 158 CYS B C 1
ATOM 2736 O O . CYS B 1 158 ? -10.523 15.898 -0.446 1 97.62 158 CYS B O 1
ATOM 2738 N N . VAL B 1 159 ? -9.742 14.305 -1.863 1 98.38 159 VAL B N 1
ATOM 2739 C CA . VAL B 1 159 ? -8.453 14.961 -2.035 1 98.38 159 VAL B CA 1
ATOM 2740 C C . VAL B 1 159 ? -8.672 16.375 -2.572 1 98.38 159 VAL B C 1
ATOM 2742 O O . VAL B 1 159 ? -8.133 17.344 -2.025 1 98.38 159 VAL B O 1
ATOM 2745 N N . ASN B 1 160 ? -9.43 16.5 -3.582 1 98 160 ASN B N 1
ATOM 2746 C CA . ASN B 1 160 ? -9.656 17.797 -4.199 1 98 160 ASN B CA 1
ATOM 2747 C C . ASN B 1 160 ? -10.422 18.734 -3.27 1 98 160 ASN B C 1
ATOM 2749 O O . ASN B 1 160 ? -10.141 19.938 -3.227 1 98 160 ASN B O 1
ATOM 2753 N N . ALA B 1 161 ? -11.398 18.234 -2.541 1 96.88 161 ALA B N 1
ATOM 2754 C CA . ALA B 1 161 ? -12.148 19.047 -1.595 1 96.88 161 ALA B CA 1
ATOM 2755 C C . ALA B 1 161 ? -11.242 19.594 -0.489 1 96.88 161 ALA B C 1
ATOM 2757 O O . ALA B 1 161 ? -11.273 20.781 -0.176 1 96.88 161 ALA B O 1
ATOM 2758 N N . HIS B 1 162 ? -10.445 18.719 0.084 1 98 162 HIS B N 1
ATOM 2759 C CA . HIS B 1 162 ? -9.539 19.156 1.146 1 98 162 HIS B CA 1
ATOM 2760 C C . HIS B 1 162 ? -8.469 20.094 0.613 1 98 162 HIS B C 1
ATOM 2762 O O . HIS B 1 162 ? -8.086 21.062 1.291 1 98 162 HIS B O 1
ATOM 2768 N N . GLU B 1 163 ? -7.973 19.828 -0.521 1 98.31 163 GLU B N 1
ATOM 2769 C CA . GLU B 1 163 ? -6.984 20.703 -1.141 1 98.31 163 GLU B CA 1
ATOM 2770 C C . GLU B 1 163 ? -7.551 22.109 -1.353 1 98.31 163 GLU B C 1
ATOM 2772 O O . GLU B 1 163 ? -6.895 23.094 -1.037 1 98.31 163 GLU B O 1
ATOM 2777 N N . ASP B 1 164 ? -8.703 22.188 -1.88 1 98 164 ASP B N 1
ATOM 2778 C CA . ASP B 1 164 ? -9.367 23.469 -2.088 1 98 164 ASP B CA 1
ATOM 2779 C C . ASP B 1 164 ? -9.508 24.234 -0.772 1 98 164 ASP B C 1
ATOM 2781 O O . ASP B 1 164 ? -9.234 25.422 -0.712 1 98 164 ASP B O 1
ATOM 2785 N N . SER B 1 165 ? -9.969 23.547 0.257 1 97.19 165 SER B N 1
ATOM 2786 C CA . SER B 1 165 ? -10.117 24.156 1.574 1 97.19 165 SER B CA 1
ATOM 2787 C C . SER B 1 165 ? -8.781 24.672 2.098 1 97.19 165 SER B C 1
ATOM 2789 O O . SER B 1 165 ? -8.711 25.781 2.639 1 97.19 165 SER B O 1
ATOM 2791 N N . LEU B 1 166 ? -7.742 23.906 1.928 1 98.38 166 LEU B N 1
ATOM 2792 C CA . LEU B 1 166 ? -6.414 24.266 2.404 1 98.38 166 LEU B CA 1
ATOM 2793 C C . LEU B 1 166 ? -5.891 25.5 1.669 1 98.38 166 LEU B C 1
ATOM 2795 O O . LEU B 1 166 ? -5.32 26.406 2.287 1 98.38 166 LEU B O 1
ATOM 2799 N N . ILE B 1 167 ? -6.086 25.516 0.381 1 97.94 167 ILE B N 1
ATOM 2800 C CA . ILE B 1 167 ? -5.656 26.672 -0.41 1 97.94 167 ILE B CA 1
ATOM 2801 C C . ILE B 1 167 ? -6.391 27.922 0.059 1 97.94 167 ILE B C 1
ATOM 2803 O O . ILE B 1 167 ? -5.785 28.984 0.219 1 97.94 167 ILE B O 1
ATOM 2807 N N . LYS B 1 168 ? -7.637 27.797 0.343 1 97.81 168 LYS B N 1
ATOM 2808 C CA . LYS B 1 168 ? -8.445 28.906 0.811 1 97.81 168 LYS B CA 1
ATOM 2809 C C . LYS B 1 168 ? -7.988 29.375 2.191 1 97.81 168 LYS B C 1
ATOM 2811 O O . LYS B 1 168 ? -8.117 30.562 2.531 1 97.81 168 LYS B O 1
ATOM 2816 N N . LEU B 1 169 ? -7.395 28.5 2.939 1 96.88 169 LEU B N 1
ATOM 2817 C CA . LEU B 1 169 ? -6.879 28.828 4.266 1 96.88 169 LEU B CA 1
ATOM 2818 C C . LEU B 1 169 ? -5.465 29.391 4.176 1 96.88 169 LEU B C 1
ATOM 2820 O O . LEU B 1 169 ? -4.855 29.719 5.199 1 96.88 169 LEU B O 1
ATOM 2824 N N . GLY B 1 170 ? -4.906 29.391 2.941 1 97.62 170 GLY B N 1
ATOM 2825 C CA . GLY B 1 170 ? -3.596 29.984 2.734 1 97.62 170 GLY B CA 1
ATOM 2826 C C . GLY B 1 170 ? -2.465 28.984 2.801 1 97.62 170 GLY B C 1
ATOM 2827 O O . GLY B 1 170 ? -1.291 29.359 2.826 1 97.62 170 GLY B O 1
ATOM 2828 N N . THR B 1 171 ? -2.779 27.766 2.855 1 97.88 171 THR B N 1
ATOM 2829 C CA . THR B 1 171 ? -1.765 26.719 2.865 1 97.88 171 THR B CA 1
ATOM 2830 C C . THR B 1 171 ? -1.035 26.656 1.525 1 97.88 171 THR B C 1
ATOM 2832 O O . THR B 1 171 ? -1.663 26.719 0.467 1 97.88 171 THR B O 1
ATOM 2835 N N . THR B 1 172 ? 0.267 26.516 1.595 1 97.5 172 THR B N 1
ATOM 2836 C CA . THR B 1 172 ? 1.038 26.453 0.358 1 97.5 172 THR B CA 1
ATOM 2837 C C . THR B 1 172 ? 0.968 25.062 -0.251 1 97.5 172 THR B C 1
ATOM 2839 O O . THR B 1 172 ? 0.78 24.078 0.465 1 97.5 172 THR B O 1
ATOM 2842 N N . GLU B 1 173 ? 1.152 24.969 -1.524 1 97.25 173 GLU B N 1
ATOM 2843 C CA . GLU B 1 173 ? 1.165 23.688 -2.215 1 97.25 173 GLU B CA 1
ATOM 2844 C C . GLU B 1 173 ? 2.332 22.828 -1.747 1 97.25 173 GLU B C 1
ATOM 2846 O O . GLU B 1 173 ? 2.217 21.594 -1.689 1 97.25 173 GLU B O 1
ATOM 2851 N N . GLU B 1 174 ? 3.48 23.438 -1.421 1 97.44 174 GLU B N 1
ATOM 2852 C CA . GLU B 1 174 ? 4.645 22.703 -0.927 1 97.44 174 GLU B CA 1
ATOM 2853 C C . GLU B 1 174 ? 4.324 21.969 0.374 1 97.44 174 GLU B C 1
ATOM 2855 O O . GLU B 1 174 ? 4.758 20.844 0.576 1 97.44 174 GLU B O 1
ATOM 2860 N N . ARG B 1 175 ? 3.598 22.625 1.26 1 98.25 175 ARG B N 1
ATOM 2861 C CA . ARG B 1 175 ? 3.18 22.031 2.523 1 98.25 175 ARG B CA 1
ATOM 2862 C C . ARG B 1 175 ? 2.248 20.844 2.289 1 98.25 175 ARG B C 1
ATOM 2864 O O . ARG B 1 175 ? 2.416 19.781 2.896 1 98.25 175 ARG B O 1
ATOM 2871 N N . ILE B 1 176 ? 1.294 21 1.354 1 98.5 176 ILE B N 1
ATOM 2872 C CA . ILE B 1 176 ? 0.381 19.922 0.989 1 98.5 176 ILE B CA 1
ATOM 2873 C C . ILE B 1 176 ? 1.168 18.75 0.395 1 98.5 176 ILE B C 1
ATOM 2875 O O . ILE B 1 176 ? 0.96 17.594 0.774 1 98.5 176 ILE B O 1
ATOM 2879 N N . PHE B 1 177 ? 2.051 19.125 -0.42 1 97.44 177 PHE B N 1
ATOM 2880 C CA . PHE B 1 177 ? 2.871 18.141 -1.109 1 97.44 177 PHE B CA 1
ATOM 2881 C C . PHE B 1 177 ? 3.697 17.328 -0.115 1 97.44 177 PHE B C 1
ATOM 2883 O O . PHE B 1 177 ? 3.771 16.094 -0.214 1 97.44 177 PHE B O 1
ATOM 2890 N N . ASP B 1 178 ? 4.293 17.938 0.794 1 98.06 178 ASP B N 1
ATOM 2891 C CA . ASP B 1 178 ? 5.098 17.25 1.805 1 98.06 178 ASP B CA 1
ATOM 2892 C C . ASP B 1 178 ? 4.246 16.297 2.633 1 98.06 178 ASP B C 1
ATOM 2894 O O . ASP B 1 178 ? 4.699 15.203 2.996 1 98.06 178 ASP B O 1
ATOM 2898 N N . ALA B 1 179 ? 3.072 16.703 2.936 1 98.69 179 ALA B N 1
ATOM 2899 C CA . ALA B 1 179 ? 2.184 15.844 3.721 1 98.69 179 ALA B CA 1
ATOM 2900 C C . ALA B 1 179 ? 1.875 14.547 2.98 1 98.69 179 ALA B C 1
ATOM 2902 O O . ALA B 1 179 ? 1.924 13.461 3.566 1 98.69 179 ALA B O 1
ATOM 2903 N N . VAL B 1 180 ? 1.598 14.664 1.7 1 98.5 180 VAL B N 1
ATOM 2904 C CA . VAL B 1 180 ? 1.272 13.492 0.898 1 98.5 180 VAL B CA 1
ATOM 2905 C C . VAL B 1 180 ? 2.51 12.602 0.749 1 98.5 180 VAL B C 1
ATOM 2907 O O . VAL B 1 180 ? 2.42 11.375 0.841 1 98.5 180 VAL B O 1
ATOM 2910 N N . ARG B 1 181 ? 3.641 13.211 0.546 1 97.62 181 ARG B N 1
ATOM 2911 C CA . ARG B 1 181 ? 4.887 12.461 0.434 1 97.62 181 ARG B CA 1
ATOM 2912 C C . ARG B 1 181 ? 5.16 11.656 1.701 1 97.62 181 ARG B C 1
ATOM 2914 O O . ARG B 1 181 ? 5.48 10.469 1.632 1 97.62 181 ARG B O 1
ATOM 2921 N N . ILE B 1 182 ? 5.016 12.289 2.82 1 98.31 182 ILE B N 1
ATOM 2922 C CA . ILE B 1 182 ? 5.25 11.633 4.098 1 98.31 182 ILE B CA 1
ATOM 2923 C C . ILE B 1 182 ? 4.301 10.445 4.25 1 98.31 182 ILE B C 1
ATOM 2925 O O . ILE B 1 182 ? 4.727 9.336 4.578 1 98.31 182 ILE B O 1
ATOM 2929 N N . ALA B 1 183 ? 3.02 10.656 3.99 1 98.75 183 ALA B N 1
ATOM 2930 C CA . ALA B 1 183 ? 2.033 9.586 4.113 1 98.75 183 ALA B CA 1
ATOM 2931 C C . ALA B 1 183 ? 2.365 8.422 3.186 1 98.75 183 ALA B C 1
ATOM 2933 O O . ALA B 1 183 ? 2.232 7.258 3.566 1 98.75 183 ALA B O 1
ATOM 2934 N N . SER B 1 184 ? 2.809 8.742 1.982 1 98.5 184 SER B N 1
ATOM 2935 C CA . SER B 1 184 ? 3.154 7.711 1.009 1 98.5 184 SER B CA 1
ATOM 2936 C C . SER B 1 184 ? 4.336 6.875 1.484 1 98.5 184 SER B C 1
ATOM 2938 O O . SER B 1 184 ? 4.316 5.648 1.381 1 98.5 184 SER B O 1
ATOM 2940 N N . LEU B 1 185 ? 5.348 7.461 2.023 1 98.56 185 LEU B N 1
ATOM 2941 C CA . LEU B 1 185 ? 6.559 6.773 2.451 1 98.56 185 LEU B CA 1
ATOM 2942 C C . LEU B 1 185 ? 6.301 5.949 3.707 1 98.56 185 LEU B C 1
ATOM 2944 O O . LEU B 1 185 ? 6.891 4.879 3.887 1 98.56 185 LEU B O 1
ATOM 2948 N N . VAL B 1 186 ? 5.457 6.457 4.578 1 98.62 186 VAL B N 1
ATOM 2949 C CA . VAL B 1 186 ? 5.051 5.672 5.738 1 98.62 186 VAL B CA 1
ATOM 2950 C C . VAL B 1 186 ? 4.352 4.395 5.277 1 98.62 186 VAL B C 1
ATOM 2952 O O . VAL B 1 186 ? 4.586 3.316 5.824 1 98.62 186 VAL B O 1
ATOM 2955 N N . THR B 1 187 ? 3.523 4.535 4.258 1 98.5 187 THR B N 1
ATOM 2956 C CA . THR B 1 187 ? 2.818 3.389 3.693 1 98.5 187 THR B CA 1
ATOM 2957 C C . THR B 1 187 ? 3.805 2.381 3.107 1 98.5 187 THR B C 1
ATOM 2959 O O . THR B 1 187 ? 3.678 1.177 3.338 1 98.5 187 THR B O 1
ATOM 2962 N N . ALA B 1 188 ? 4.781 2.838 2.408 1 98 188 ALA B N 1
ATOM 2963 C CA . ALA B 1 188 ? 5.801 1.968 1.828 1 98 188 ALA B CA 1
ATOM 2964 C C . ALA B 1 188 ? 6.59 1.243 2.916 1 98 188 ALA B C 1
ATOM 2966 O O . ALA B 1 188 ? 6.879 0.051 2.791 1 98 188 ALA B O 1
ATOM 2967 N N . THR B 1 189 ? 6.98 1.943 3.93 1 98.19 189 THR B N 1
ATOM 2968 C CA . THR B 1 189 ? 7.719 1.359 5.047 1 98.19 189 THR B CA 1
ATOM 2969 C C . THR B 1 189 ? 6.906 0.253 5.711 1 98.19 189 THR B C 1
ATOM 2971 O O . THR B 1 189 ? 7.457 -0.766 6.129 1 98.19 189 THR B O 1
ATOM 2974 N N . GLY B 1 190 ? 5.59 0.455 5.738 1 97.94 190 GLY B N 1
ATOM 2975 C CA . GLY B 1 190 ? 4.703 -0.504 6.375 1 97.94 190 GLY B CA 1
ATOM 2976 C C . GLY B 1 190 ? 4.602 -1.817 5.621 1 97.94 190 GLY B C 1
ATOM 2977 O O . GLY B 1 190 ? 4.133 -2.818 6.164 1 97.94 190 GLY B O 1
ATOM 2978 N N . LYS B 1 191 ? 5.062 -1.854 4.383 1 97.44 191 LYS B N 1
ATOM 2979 C CA . LYS B 1 191 ? 5.066 -3.098 3.619 1 97.44 191 LYS B CA 1
ATOM 2980 C C . LYS B 1 191 ? 6.215 -4.004 4.043 1 97.44 191 LYS B C 1
ATOM 2982 O O . LYS B 1 191 ? 6.227 -5.195 3.729 1 97.44 191 LYS B O 1
ATOM 2987 N N . VAL B 1 192 ? 7.207 -3.436 4.75 1 97.25 192 VAL B N 1
ATOM 2988 C CA . VAL B 1 192 ? 8.414 -4.16 5.133 1 97.25 192 VAL B CA 1
ATOM 2989 C C . VAL B 1 192 ? 8.469 -4.301 6.652 1 97.25 192 VAL B C 1
ATOM 2991 O O . VAL B 1 192 ? 8.953 -5.309 7.172 1 97.25 192 VAL B O 1
ATOM 2994 N N . VAL B 1 193 ? 7.961 -3.293 7.348 1 96.75 193 VAL B N 1
ATOM 2995 C CA . VAL B 1 193 ? 7.902 -3.289 8.805 1 96.75 193 VAL B CA 1
ATOM 2996 C C . VAL B 1 193 ? 6.453 -3.418 9.266 1 96.75 193 VAL B C 1
ATOM 2998 O O . VAL B 1 193 ? 5.645 -2.51 9.055 1 96.75 193 VAL B O 1
ATOM 3001 N N . TYR B 1 194 ? 6.113 -4.574 9.914 1 94.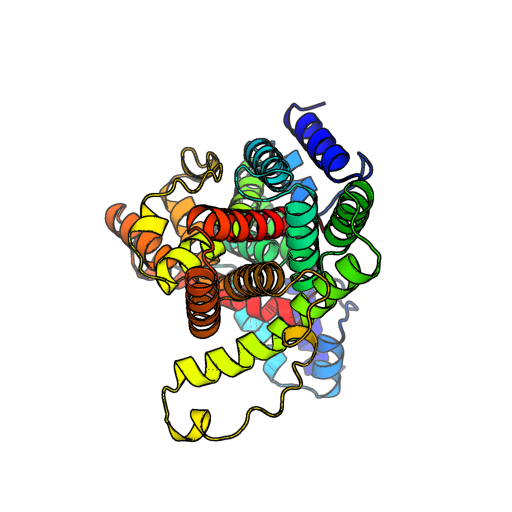88 194 TYR B N 1
ATOM 3002 C CA . TYR B 1 194 ? 4.727 -4.777 10.312 1 94.88 194 TYR B CA 1
ATOM 3003 C C . TYR B 1 194 ? 4.617 -5.875 11.367 1 94.88 194 TYR B C 1
ATOM 3005 O O . TYR B 1 194 ? 5.516 -6.703 11.5 1 94.88 194 TYR B O 1
#

Organism: NCBI:txid1302689

Secondary structure (DSSP, 8-state):
--HHHHHHHHHHHHTT--TT---HHHHHHHHTT-THHHHHHHHHHTTS--SSS-HHHHHHHHHHHHHHTT-HHHHHHHHHHHHHTT--HHHHHHHHHHHHHHHHHHHHHHHHHHH--HHHHHS------HHHHS-TT-HHHHHHHHHHHHHHHT-HHHHHHHHHHHHHTT--HHHHHHHHHHHHHHHHHHTT--/--HHHHHHHHHHHHTT--TT---HHHHHHHHTT-THHHHHHHHHHTTS--SSS-HHHHHHHHHHHHHHTT-HHHHHHHHHHHHHTT--HHHHHHHHHHHHHHHHHHHHHHHHHHH--HHHHHS------HHHHS-TT-HHHHHHHHHHHHHHHT-HHHHHHHHHHHHHTT--HHHHHHHHHHHHHHHHHHTT--

Foldseek 3Di:
DDPLLVLQLVQCVVLPHDSPDFDPQSVVCVVVVPPVSNVLSVLLVLLQDDPQDDSLLSLLLLLLLCLLVVQPSSNVSSVVSNVVSPDDPLSNVLSNVLSVLLVVVLVLVLVCVVVVDPVSVPDDPPRDDVCQVDPPVDNLSSLLSNLLSSVVVVRPVSNVVSVVVNVVVVHDVSNSVSSNSSSVSSVVSSVGRD/DDPLLVLQQVLCVVLPHDSPDFDPLSVVCVVVVPPVSNVLSVLLVLLQDDPQDDSLLSLLLLLLLCLLVVQPSSNVSSVVSNVVRPDDPLSNVLSNVLSVLLVVVLVLVLVCVVVVDVVSVPDDPPRDDVCQVDPPVDNLSSLLSNLLSSVVVVRPVSNVVSVVVNVVVVHDVSNSVSSNSSSVSSVVSSVGHD

Solvent-accessible surface area (backbone atoms only — not comparable to full-atom values): 20078 Å² total; per-residue (Å²): 129,55,72,42,49,54,49,49,33,51,40,29,49,72,52,72,41,59,70,80,66,78,35,76,53,43,50,51,40,46,77,66,53,40,73,58,53,57,55,52,40,54,49,50,57,54,35,54,52,53,96,66,45,55,49,35,54,29,18,41,41,41,22,16,41,20,34,58,65,67,27,59,60,49,27,55,37,22,49,55,52,13,44,75,52,68,44,47,50,44,47,53,10,47,28,43,42,48,25,25,52,47,47,18,50,40,27,47,47,37,43,50,63,58,63,68,48,70,69,66,71,68,50,80,80,87,68,69,60,66,56,76,79,65,43,84,73,33,65,67,54,47,39,50,47,49,25,28,48,24,55,75,70,67,15,66,64,54,29,52,53,30,48,52,54,37,47,75,72,64,50,53,68,66,39,54,49,50,46,38,51,33,32,52,38,51,55,58,49,45,73,45,52,104,132,56,72,43,50,53,46,49,34,50,40,28,50,72,54,73,43,58,71,79,66,78,34,75,48,45,50,39,29,45,71,19,54,31,71,43,54,57,39,53,38,54,43,49,58,55,35,54,52,53,97,68,45,54,50,36,54,30,18,41,42,42,22,16,40,21,51,60,66,71,28,59,59,52,27,54,36,22,48,53,51,13,43,76,54,69,45,47,72,64,47,53,50,46,27,48,48,48,28,56,53,45,59,55,50,39,55,56,47,37,52,49,62,71,65,67,46,69,68,67,72,67,51,79,82,86,69,90,59,66,60,75,76,67,40,86,74,32,66,68,53,48,41,49,46,51,24,25,49,23,34,70,71,66,15,52,61,55,27,46,52,32,47,52,52,37,47,74,72,65,50,52,67,68,39,55,48,50,45,35,46,33,31,16,36,51,50,16,49,46,46,44,51,102

Nearest PDB structures (foldseek):
  1lw1-assembly1_A  TM=9.063E-01  e=2.704E-09  Mycobacterium tuberculosis H37Rv
  1knc-assembly1_A  TM=9.037E-01  e=4.308E-09  Mycobacterium tuberculosis
  1me5-assembly1_C  TM=8.991E-01  e=3.746E-09  Mycobacterium tuberculosis
  1me5-assembly1_B  TM=8.939E-01  e=4.634E-08  Mycobacterium tuberculosis
  6f6k-assembly1_B  TM=1.524E-01  e=2.717E+00  Geobacillus kaustophilus HTA426